Protein AF-A0A7V2S2U8-F1 (afdb_monomer_lite)

Secondary structure (DSSP, 8-state):
----PPP-------------------PPPEEEEEE--S----SS---SHHHHHSPPPPPPEETTT-PBPPGGG-EEEEEEE-SSEEEEEEEEE-SS------STTS-GGGSSEEEEEEESS-SSSSEEEEEEETT--EEEEEESS-GGGT---BTT---TT-EEEEEESS-TT-TTS---EEEEEEEEEGGGGT-PPPPTTEEEEEEEEEEEPPTT--HHHHHHHHHTT---SEEEESS--SSS-S--GGG-EEEEEEEEEPPP-SPPEEEEEE--TT--HHHHHHHHHHHHHTTEEEEEEE--HHHHHHHHHHHHHTTPEEEEEE--SB-TTS-GGGB-B-TTS-BTTTS--SSTT--BB-TTSHHHHHHHHHHHHHHHTSTTEEEEEE-

pLDDT: mean 89.91, std 13.15, range [36.47, 98.81]

Structure (mmCIF, N/CA/C/O backbone):
data_AF-A0A7V2S2U8-F1
#
_entry.id   AF-A0A7V2S2U8-F1
#
loop_
_atom_site.group_PDB
_atom_site.id
_atom_site.type_symbol
_atom_site.label_atom_id
_atom_site.label_alt_id
_atom_site.label_comp_id
_atom_site.label_asym_id
_atom_site.label_entity_id
_atom_site.label_seq_id
_atom_site.pdbx_PDB_ins_code
_atom_site.Cartn_x
_atom_site.Cartn_y
_atom_site.Cartn_z
_atom_site.occupancy
_atom_site.B_iso_or_equiv
_atom_site.auth_seq_id
_atom_site.auth_comp_id
_atom_site.auth_asym_id
_atom_site.auth_atom_id
_atom_site.pdbx_PDB_model_num
ATOM 1 N N . MET A 1 1 ? 9.597 79.427 54.245 1.00 45.41 1 MET A N 1
ATOM 2 C CA . MET A 1 1 ? 8.818 79.448 52.983 1.00 45.41 1 MET A CA 1
ATOM 3 C C . MET A 1 1 ? 9.856 79.368 51.870 1.00 45.41 1 MET A C 1
ATOM 5 O O . MET A 1 1 ? 10.693 80.246 51.844 1.00 45.41 1 MET A O 1
ATOM 9 N N . SER A 1 2 ? 10.031 78.318 51.075 1.00 38.97 2 SER A N 1
ATOM 10 C CA . SER A 1 2 ? 9.103 77.415 50.393 1.00 38.97 2 SER A CA 1
ATOM 11 C C . SER A 1 2 ? 9.630 75.966 50.407 1.00 38.97 2 SER A C 1
ATOM 13 O O . SER A 1 2 ? 10.831 75.717 50.464 1.00 38.97 2 SER A O 1
ATOM 15 N N . ARG A 1 3 ? 8.705 74.998 50.406 1.00 40.31 3 ARG A N 1
ATOM 16 C CA . ARG A 1 3 ? 8.974 73.555 50.309 1.00 40.31 3 ARG A CA 1
ATOM 17 C C . ARG A 1 3 ? 9.103 73.169 48.832 1.00 40.31 3 ARG A C 1
ATOM 19 O O . ARG A 1 3 ? 8.225 73.523 48.054 1.00 40.31 3 ARG A O 1
ATOM 26 N N . CYS A 1 4 ? 10.122 72.392 48.473 1.00 38.66 4 CYS A N 1
ATOM 27 C CA . CYS A 1 4 ? 10.200 71.703 47.183 1.00 38.66 4 CYS A CA 1
ATOM 28 C C . CYS A 1 4 ? 10.267 70.193 47.459 1.00 38.66 4 CYS A C 1
ATOM 30 O O . CYS A 1 4 ? 11.303 69.672 47.868 1.00 38.66 4 CYS A O 1
ATOM 32 N N . GLY A 1 5 ? 9.122 69.515 47.350 1.00 39.06 5 GLY A N 1
ATOM 33 C CA . GLY A 1 5 ? 9.011 68.066 47.507 1.00 39.06 5 GLY A CA 1
ATOM 34 C C . GLY A 1 5 ? 9.352 67.368 46.194 1.00 39.06 5 GLY A C 1
ATOM 35 O O . GLY A 1 5 ? 8.738 67.654 45.170 1.00 39.06 5 GLY A O 1
ATOM 36 N N . LYS A 1 6 ? 10.330 66.459 46.214 1.00 41.62 6 LYS A N 1
ATOM 37 C CA . LYS A 1 6 ? 10.629 65.578 45.078 1.00 41.62 6 LYS A CA 1
ATOM 38 C C . LYS A 1 6 ? 9.620 64.428 45.057 1.00 41.62 6 LYS A C 1
ATOM 40 O O . LYS A 1 6 ? 9.554 63.641 45.996 1.00 41.62 6 LYS A O 1
ATOM 45 N N . LEU A 1 7 ? 8.841 64.363 43.982 1.00 38.31 7 LEU A N 1
ATOM 46 C CA . LEU A 1 7 ? 7.913 63.284 43.655 1.00 38.31 7 LEU A CA 1
ATOM 47 C C . LEU A 1 7 ? 8.727 62.059 43.192 1.00 38.31 7 LEU A C 1
ATOM 49 O O . LEU A 1 7 ? 9.451 62.146 42.202 1.00 38.31 7 LEU A O 1
ATOM 53 N N . ILE A 1 8 ? 8.634 60.932 43.900 1.00 42.00 8 ILE A N 1
ATOM 54 C CA . ILE A 1 8 ? 9.193 59.647 43.454 1.00 42.00 8 ILE A CA 1
ATOM 55 C C . ILE A 1 8 ? 8.102 58.936 42.648 1.00 42.00 8 ILE A C 1
ATOM 57 O O . ILE A 1 8 ? 7.079 58.535 43.198 1.00 42.00 8 ILE A O 1
ATOM 61 N N . PHE A 1 9 ? 8.306 58.809 41.337 1.00 36.50 9 PHE A N 1
ATOM 62 C CA . PHE A 1 9 ? 7.446 58.030 40.445 1.00 36.50 9 PHE A CA 1
ATOM 63 C C . PHE A 1 9 ? 7.811 56.545 40.590 1.00 36.50 9 PHE A C 1
ATOM 65 O O . PHE A 1 9 ? 8.847 56.101 40.098 1.00 36.50 9 PHE A O 1
ATOM 72 N N . MET A 1 10 ? 6.986 55.779 41.303 1.00 36.47 10 MET A N 1
ATOM 73 C CA . MET A 1 10 ? 7.145 54.329 41.434 1.00 36.47 10 MET A CA 1
ATOM 74 C C . MET A 1 10 ? 6.406 53.652 40.273 1.00 36.47 10 MET A C 1
ATOM 76 O O . MET A 1 10 ? 5.182 53.529 40.288 1.00 36.47 10 MET A O 1
ATOM 80 N N . VAL A 1 11 ? 7.145 53.269 39.229 1.00 38.44 11 VAL A N 1
ATOM 81 C CA . VAL A 1 11 ? 6.613 52.502 38.093 1.00 38.44 11 VAL A CA 1
ATOM 82 C C . VAL A 1 11 ? 6.391 51.061 38.550 1.00 38.44 11 VAL A C 1
ATOM 84 O O . VAL A 1 11 ? 7.341 50.309 38.754 1.00 38.44 11 VAL A O 1
ATOM 87 N N . TRP A 1 12 ? 5.128 50.671 38.711 1.00 37.38 12 TRP A N 1
ATOM 88 C CA . TRP A 1 12 ? 4.744 49.271 38.853 1.00 37.38 12 TRP A CA 1
ATOM 89 C C . TRP A 1 12 ? 4.855 48.589 37.488 1.00 37.38 12 TRP A C 1
ATOM 91 O O . TRP A 1 12 ? 3.971 48.716 36.642 1.00 37.38 12 TRP A O 1
ATOM 101 N N . VAL A 1 13 ? 5.951 47.868 37.259 1.00 42.53 13 VAL A N 1
ATOM 102 C CA . VAL A 1 13 ? 6.036 46.908 36.155 1.00 42.53 13 VAL A CA 1
ATOM 103 C C . VAL A 1 13 ? 5.188 45.700 36.547 1.00 42.53 13 VAL A C 1
ATOM 105 O O . VAL A 1 13 ? 5.597 44.873 37.359 1.00 42.53 13 VAL A O 1
ATOM 108 N N . LEU A 1 14 ? 3.978 45.620 35.993 1.00 41.91 14 LEU A N 1
ATOM 109 C CA . LEU A 1 14 ? 3.172 44.401 35.984 1.00 41.91 14 LEU A CA 1
ATOM 110 C C . LEU A 1 14 ? 3.931 43.338 35.176 1.00 41.91 14 LEU A C 1
ATOM 112 O O . LEU A 1 14 ? 3.867 43.303 33.949 1.00 41.91 14 LEU A O 1
ATOM 116 N N . LEU A 1 15 ? 4.679 42.485 35.875 1.00 43.00 15 LEU A N 1
ATOM 117 C CA . LEU A 1 15 ? 5.202 41.234 35.336 1.00 43.00 15 LEU A CA 1
ATOM 118 C C . LEU A 1 15 ? 4.011 40.315 35.042 1.00 43.00 15 LEU A C 1
ATOM 120 O O . LEU A 1 15 ? 3.537 39.592 35.914 1.00 43.00 15 LEU A O 1
ATOM 124 N N . ILE A 1 16 ? 3.507 40.365 33.809 1.00 45.91 16 ILE A N 1
ATOM 125 C CA . ILE A 1 16 ? 2.630 39.320 33.281 1.00 45.91 16 ILE A CA 1
ATOM 126 C C . ILE A 1 16 ? 3.494 38.055 33.183 1.00 45.91 16 ILE A C 1
ATOM 128 O O . ILE A 1 16 ? 4.516 38.091 32.491 1.00 45.91 16 ILE A O 1
ATOM 132 N N . PRO A 1 17 ? 3.138 36.937 33.838 1.00 47.94 17 PRO A N 1
ATOM 133 C CA . PRO A 1 17 ? 3.846 35.687 33.631 1.00 47.94 17 PRO A CA 1
ATOM 134 C C . PRO A 1 17 ? 3.609 35.249 32.182 1.00 47.94 17 PRO A C 1
ATOM 136 O O . PRO A 1 17 ? 2.544 34.742 31.833 1.00 47.94 17 PRO A O 1
ATOM 139 N N . ALA A 1 18 ? 4.604 35.454 31.319 1.00 52.56 18 ALA A N 1
ATOM 140 C CA . ALA A 1 18 ? 4.684 34.824 30.008 1.00 52.56 18 ALA A CA 1
ATOM 141 C C . ALA A 1 18 ? 5.013 33.337 30.220 1.00 52.56 18 ALA A C 1
ATOM 143 O O . ALA A 1 18 ? 6.150 32.897 30.088 1.00 52.56 18 ALA A O 1
ATOM 144 N N . GLY A 1 19 ? 4.011 32.583 30.664 1.00 50.56 19 GLY A N 1
ATOM 145 C CA . GLY A 1 19 ? 4.155 31.201 31.109 1.00 50.56 19 GLY A CA 1
ATOM 146 C C . GLY A 1 19 ? 2.904 30.375 30.850 1.00 50.56 19 GLY A C 1
ATOM 147 O O . GLY A 1 19 ? 2.563 29.517 31.649 1.00 50.56 19 GLY A O 1
ATOM 148 N N . LEU A 1 20 ? 2.208 30.631 29.744 1.00 43.59 20 LEU A N 1
ATOM 149 C CA . LEU A 1 20 ? 1.299 29.656 29.155 1.00 43.59 20 LEU A CA 1
ATOM 150 C C . LEU A 1 20 ? 1.989 29.119 27.907 1.00 43.59 20 LEU A C 1
ATOM 152 O O . LEU A 1 20 ? 1.776 29.603 26.798 1.00 43.59 20 LEU A O 1
ATOM 156 N N . TRP A 1 21 ? 2.853 28.121 28.099 1.00 49.47 21 TRP A N 1
ATOM 157 C CA . TRP A 1 21 ? 3.149 27.176 27.028 1.00 49.47 21 TRP A CA 1
ATOM 158 C C . TRP A 1 21 ? 1.826 26.478 26.725 1.00 49.47 21 TRP A C 1
ATOM 160 O O . TRP A 1 21 ? 1.446 25.523 27.401 1.00 49.47 21 TRP A O 1
ATOM 170 N N . GLY A 1 22 ? 1.062 27.029 25.783 1.00 43.50 22 GLY A N 1
ATOM 171 C CA . GLY A 1 22 ? -0.135 26.376 25.289 1.00 43.50 22 GLY A CA 1
ATOM 172 C C . GLY A 1 22 ? 0.277 24.998 24.798 1.00 43.50 22 GLY A C 1
ATOM 173 O O . GLY A 1 22 ? 1.082 24.895 23.872 1.00 43.50 22 GLY A O 1
ATOM 174 N N . GLN A 1 23 ? -0.239 23.941 25.431 1.00 51.25 23 GLN A N 1
ATOM 175 C CA . GLN A 1 23 ? -0.201 22.621 24.818 1.00 51.25 23 GLN A CA 1
ATOM 176 C C . GLN A 1 23 ? -0.778 22.795 23.419 1.00 51.25 23 GLN A C 1
ATOM 178 O O . GLN A 1 23 ? -1.894 23.296 23.265 1.00 51.25 23 GLN A O 1
ATOM 183 N N . ARG A 1 24 ? 0.017 22.470 22.400 1.00 55.81 24 ARG A N 1
ATOM 184 C CA . ARG A 1 24 ? -0.418 22.539 21.011 1.00 55.81 24 ARG A CA 1
ATOM 185 C C . ARG A 1 24 ? -1.639 21.629 20.904 1.00 55.81 24 ARG A C 1
ATOM 187 O O . ARG A 1 24 ? -1.497 20.413 20.972 1.00 55.81 24 ARG A O 1
ATOM 194 N N . VAL A 1 25 ? -2.839 22.208 20.832 1.00 57.53 25 VAL A N 1
ATOM 195 C CA . VAL A 1 25 ? -4.073 21.434 20.679 1.00 57.53 25 VAL A CA 1
ATOM 196 C C . VAL A 1 25 ? -3.987 20.784 19.311 1.00 57.53 25 VAL A C 1
ATOM 198 O O . VAL A 1 25 ? -4.165 21.443 18.286 1.00 57.53 25 VAL A O 1
ATOM 201 N N . GLN A 1 26 ? -3.621 19.507 19.287 1.00 69.81 26 GLN A N 1
ATOM 202 C CA . GLN A 1 26 ? -3.529 18.781 18.041 1.00 69.81 26 GLN A CA 1
ATOM 203 C C . GLN A 1 26 ? -4.933 18.353 17.641 1.00 69.81 26 GLN A C 1
ATOM 205 O O . GLN A 1 26 ? -5.587 17.567 18.326 1.00 69.81 26 GLN A O 1
ATOM 210 N N . MET A 1 27 ? -5.421 18.961 16.565 1.00 80.94 27 MET A N 1
ATOM 211 C CA . MET A 1 27 ? -6.741 18.673 16.025 1.00 80.94 27 MET A CA 1
ATOM 212 C C . MET A 1 27 ? -6.773 17.253 15.463 1.00 80.94 27 MET A C 1
ATOM 214 O O . MET A 1 27 ? -5.818 16.809 14.820 1.00 80.94 27 MET A O 1
ATOM 218 N N . ALA A 1 28 ? -7.892 16.567 15.689 1.00 93.19 28 ALA A N 1
ATOM 219 C CA . ALA A 1 28 ? -8.167 15.274 15.083 1.00 93.19 28 ALA A CA 1
ATOM 220 C C . ALA A 1 28 ? -8.070 15.382 13.554 1.00 93.19 28 ALA A C 1
ATOM 222 O O . ALA A 1 28 ? -8.595 16.326 12.953 1.00 93.19 28 ALA A O 1
ATOM 223 N N . LYS A 1 29 ? -7.371 14.433 12.924 1.00 97.00 29 LYS A N 1
ATOM 224 C CA . LYS A 1 29 ? -7.180 14.448 11.469 1.00 97.00 29 LYS A CA 1
ATOM 225 C C . LYS A 1 29 ? -8.481 14.105 10.736 1.00 97.00 29 LYS A C 1
ATOM 227 O O . LYS A 1 29 ? -9.367 13.467 11.295 1.00 97.00 29 LYS A O 1
ATOM 232 N N . GLN A 1 30 ? -8.574 14.523 9.476 1.00 97.94 30 GLN A N 1
ATOM 233 C CA . GLN A 1 30 ? -9.705 14.247 8.588 1.00 97.94 30 GLN A CA 1
ATOM 234 C C . GLN A 1 30 ? -9.232 13.518 7.328 1.00 97.94 30 GLN A C 1
ATOM 236 O O . GLN A 1 30 ? -8.132 13.785 6.831 1.00 97.94 30 GLN A O 1
ATOM 241 N N . TYR A 1 31 ? -10.040 12.587 6.829 1.00 98.06 31 TYR A N 1
ATOM 242 C CA . TYR A 1 31 ? -9.799 11.854 5.588 1.00 98.06 31 TYR A CA 1
ATOM 243 C C . TYR A 1 31 ? -11.125 11.631 4.851 1.00 98.06 31 TYR A C 1
ATOM 245 O O . TYR A 1 31 ? -12.129 11.305 5.475 1.00 98.06 31 TYR A O 1
ATOM 253 N N . THR A 1 32 ? -11.118 11.753 3.525 1.00 97.94 32 THR A N 1
ATOM 254 C CA . THR A 1 32 ? -12.300 11.516 2.685 1.00 97.94 32 THR A CA 1
ATOM 255 C C . THR A 1 32 ? -12.166 10.181 1.953 1.00 97.94 32 THR A C 1
ATOM 257 O O . THR A 1 32 ? -11.256 9.987 1.144 1.00 97.94 32 THR A O 1
ATOM 260 N N . SER A 1 33 ? -13.079 9.251 2.228 1.00 97.88 33 SER A N 1
ATOM 261 C CA . SER A 1 33 ? -13.209 7.968 1.540 1.00 97.88 33 SER A CA 1
ATOM 262 C C . SER A 1 33 ? -14.226 8.091 0.410 1.00 97.88 33 SER A C 1
ATOM 264 O O . SER A 1 33 ? -15.413 8.315 0.638 1.00 97.88 33 SER A O 1
ATOM 266 N N . CYS A 1 34 ? -13.766 7.938 -0.827 1.00 97.62 34 CYS A N 1
ATOM 267 C CA . CYS A 1 34 ? -14.616 8.067 -2.005 1.00 97.62 34 CYS A CA 1
ATOM 268 C C . CYS A 1 34 ? -15.257 6.738 -2.409 1.00 97.62 34 CYS A C 1
ATOM 270 O O . CYS A 1 34 ? -14.659 5.662 -2.264 1.00 97.62 34 CYS A O 1
ATOM 272 N N . PHE A 1 35 ? -16.434 6.827 -3.022 1.00 97.75 35 PHE A N 1
ATOM 273 C CA . PHE A 1 35 ? -17.075 5.688 -3.658 1.00 97.75 35 PHE A CA 1
ATOM 274 C C . PHE A 1 35 ? -16.232 5.158 -4.831 1.00 97.75 35 PHE A C 1
ATOM 276 O O . PHE A 1 35 ? -15.601 5.915 -5.575 1.00 97.75 35 PHE A O 1
ATOM 283 N N . THR A 1 36 ? -16.244 3.844 -5.049 1.00 96.69 36 THR A N 1
ATOM 284 C CA . THR A 1 36 ? -15.633 3.212 -6.222 1.00 96.69 36 THR A CA 1
ATOM 285 C C . THR A 1 36 ? -16.566 2.200 -6.877 1.00 96.69 36 THR A C 1
ATOM 287 O O . THR A 1 36 ? -17.100 1.295 -6.236 1.00 96.69 36 THR A O 1
ATOM 290 N N . SER A 1 37 ? -16.718 2.319 -8.195 1.00 95.50 37 SER A N 1
ATOM 291 C CA . SER A 1 37 ? -17.296 1.280 -9.054 1.00 95.50 37 SER A CA 1
ATOM 292 C C . SER A 1 37 ? -16.231 0.397 -9.714 1.00 95.50 37 SER A C 1
ATOM 294 O O . SER A 1 37 ? -16.571 -0.638 -10.286 1.00 95.50 37 SER A O 1
ATOM 296 N N . ASP A 1 38 ? -14.952 0.782 -9.632 1.00 94.81 38 ASP A N 1
ATOM 297 C CA . ASP A 1 38 ? -13.843 -0.031 -10.128 1.00 94.81 38 ASP A CA 1
ATOM 298 C C . ASP A 1 38 ? -13.693 -1.291 -9.257 1.00 94.81 38 ASP A C 1
ATOM 300 O O . ASP A 1 38 ? -13.877 -1.255 -8.036 1.00 94.81 38 ASP A O 1
ATOM 304 N N . SER A 1 39 ? -13.323 -2.411 -9.880 1.00 93.69 39 SER A N 1
ATOM 305 C CA . SER A 1 39 ? -13.046 -3.658 -9.168 1.00 93.69 39 SER A CA 1
ATOM 306 C C . SER A 1 39 ? -11.783 -3.548 -8.313 1.00 93.69 39 SER A C 1
ATOM 308 O O . SER A 1 39 ? -10.760 -3.053 -8.788 1.00 93.69 39 SER A O 1
ATOM 310 N N . VAL A 1 40 ? -11.841 -4.102 -7.102 1.00 96.38 40 VAL A N 1
ATOM 311 C CA . VAL A 1 40 ? -10.694 -4.271 -6.200 1.00 96.38 40 VAL A CA 1
ATOM 312 C C . VAL A 1 40 ? -10.462 -5.767 -5.991 1.00 96.38 40 VAL A C 1
ATOM 314 O O . VAL A 1 40 ? -11.360 -6.478 -5.516 1.00 96.38 40 VAL A O 1
ATOM 317 N N . VAL A 1 41 ? -9.286 -6.258 -6.385 1.00 96.81 41 VAL A N 1
ATOM 318 C CA . VAL A 1 41 ? -8.868 -7.645 -6.172 1.00 96.81 41 VAL A CA 1
ATOM 319 C C . VAL A 1 41 ? -7.953 -7.656 -4.962 1.00 96.81 41 VAL A C 1
ATOM 321 O O . VAL A 1 41 ? -6.832 -7.204 -5.046 1.00 96.81 41 VAL A O 1
ATOM 324 N N . VAL A 1 42 ? -8.436 -8.192 -3.840 1.00 98.12 42 VAL A N 1
ATOM 325 C CA . VAL A 1 42 ? -7.654 -8.213 -2.597 1.00 98.12 42 VAL A CA 1
ATOM 326 C C . VAL A 1 42 ? -6.498 -9.214 -2.714 1.00 98.12 42 VAL A C 1
ATOM 328 O O . VAL A 1 42 ? -6.682 -10.395 -2.411 1.00 98.12 42 VAL A O 1
ATOM 331 N N . ASP A 1 43 ? -5.342 -8.756 -3.192 1.00 96.56 43 ASP A N 1
ATOM 332 C CA . ASP A 1 43 ? -4.107 -9.534 -3.371 1.00 96.56 43 ASP A CA 1
ATOM 333 C C . ASP A 1 43 ? -2.880 -8.891 -2.687 1.00 96.56 43 ASP A C 1
ATOM 335 O O . ASP A 1 43 ? -1.788 -9.471 -2.660 1.00 96.56 43 ASP A O 1
ATOM 339 N N . GLY A 1 44 ? -3.084 -7.730 -2.056 1.00 94.88 44 GLY A N 1
ATOM 340 C CA . GLY A 1 44 ? -2.084 -7.000 -1.291 1.00 94.88 44 GLY A CA 1
ATOM 341 C C . GLY A 1 44 ? -1.269 -6.046 -2.156 1.00 94.88 44 GLY A C 1
ATOM 342 O O . GLY A 1 44 ? -0.450 -5.300 -1.619 1.00 94.88 44 GLY A O 1
ATOM 343 N N . ARG A 1 45 ? -1.454 -6.046 -3.477 1.00 90.31 45 ARG A N 1
ATOM 344 C CA . ARG A 1 45 ? -0.812 -5.126 -4.417 1.00 90.31 45 ARG A CA 1
ATOM 345 C C . ARG A 1 45 ? -1.774 -3.971 -4.655 1.00 90.31 45 ARG A C 1
ATOM 347 O O . ARG A 1 45 ? -2.959 -4.158 -4.815 1.00 90.31 45 ARG A O 1
ATOM 354 N N . LEU A 1 46 ? -1.258 -2.745 -4.655 1.00 91.62 46 LEU A N 1
ATOM 355 C CA . LEU A 1 46 ? -2.093 -1.537 -4.734 1.00 91.62 46 LEU A CA 1
ATOM 356 C C . LEU A 1 46 ? -2.073 -0.929 -6.144 1.00 91.62 46 LEU A C 1
ATOM 358 O O . LEU A 1 46 ? -1.912 0.284 -6.311 1.00 91.62 46 LEU A O 1
ATOM 362 N N . ASN A 1 47 ? -2.116 -1.773 -7.176 1.00 85.69 47 ASN A N 1
ATOM 363 C CA . ASN A 1 47 ? -1.916 -1.377 -8.575 1.00 85.69 47 ASN A CA 1
ATOM 364 C C . ASN A 1 47 ? -3.229 -1.202 -9.360 1.00 85.69 47 ASN A C 1
ATOM 366 O O . ASN A 1 47 ? -3.198 -0.705 -10.488 1.00 85.69 47 ASN A O 1
ATOM 370 N N . GLU A 1 48 ? -4.373 -1.538 -8.769 1.00 89.12 48 GLU A N 1
ATOM 371 C CA . GLU A 1 48 ? -5.705 -1.355 -9.334 1.00 89.12 48 GLU A CA 1
ATOM 372 C C . GLU A 1 48 ? -6.002 0.114 -9.608 1.00 89.12 48 GLU A C 1
ATOM 374 O O . GLU A 1 48 ? -5.659 1.012 -8.834 1.00 89.12 48 GLU A O 1
ATOM 379 N N . ARG A 1 49 ? -6.775 0.357 -10.672 1.00 88.00 49 ARG A N 1
ATOM 380 C CA . ARG A 1 49 ? -7.270 1.695 -11.023 1.00 88.00 49 ARG A CA 1
ATOM 381 C C . ARG A 1 49 ? -7.952 2.397 -9.842 1.00 88.00 49 ARG A C 1
ATOM 383 O O . ARG A 1 49 ? -7.770 3.603 -9.689 1.00 88.00 49 ARG A O 1
ATOM 390 N N . ALA A 1 50 ? -8.678 1.643 -9.016 1.00 92.94 50 ALA A N 1
ATOM 391 C CA . ALA A 1 50 ? -9.318 2.132 -7.802 1.00 92.94 50 ALA A CA 1
ATOM 392 C C . ALA A 1 50 ? -8.292 2.806 -6.863 1.00 92.94 50 ALA A C 1
ATOM 394 O O . ALA A 1 50 ? -8.401 3.998 -6.565 1.00 92.94 50 ALA A O 1
ATOM 395 N N . TRP A 1 51 ? -7.225 2.094 -6.484 1.00 92.69 51 TRP A N 1
ATOM 396 C CA . TRP A 1 51 ? -6.185 2.598 -5.577 1.00 92.69 51 TRP A CA 1
ATOM 397 C C . TRP A 1 51 ? -5.334 3.730 -6.151 1.00 92.69 51 TRP A C 1
ATOM 399 O O . TRP A 1 51 ? -4.824 4.571 -5.402 1.00 92.69 51 TRP A O 1
ATOM 409 N N . GLN A 1 52 ? -5.198 3.777 -7.478 1.00 87.00 52 GLN A N 1
ATOM 410 C CA . GLN A 1 52 ? -4.518 4.872 -8.173 1.00 87.00 52 GLN A CA 1
ATOM 411 C C . GLN A 1 52 ? -5.316 6.187 -8.139 1.00 87.00 52 GLN A C 1
ATOM 413 O O . GLN A 1 52 ? -4.731 7.254 -8.311 1.00 87.00 52 GLN A O 1
ATOM 418 N N . LYS A 1 53 ? -6.636 6.128 -7.918 1.00 88.38 53 LYS A N 1
ATOM 419 C CA . LYS A 1 53 ? -7.495 7.310 -7.750 1.00 88.38 53 LYS A CA 1
ATOM 420 C C . LYS A 1 53 ? -7.588 7.767 -6.295 1.00 88.38 53 LYS A C 1
ATOM 422 O O . LYS A 1 53 ? -7.681 8.961 -6.045 1.00 88.38 53 LYS A O 1
ATOM 427 N N . ALA A 1 54 ? -7.566 6.837 -5.342 1.00 92.12 54 ALA A N 1
ATOM 428 C CA . ALA A 1 54 ? -7.621 7.176 -3.923 1.00 92.12 54 ALA A CA 1
ATOM 429 C C . ALA A 1 54 ? -6.413 8.035 -3.502 1.00 92.12 54 ALA A C 1
ATOM 431 O O . ALA A 1 54 ? -5.295 7.837 -3.990 1.00 92.12 54 ALA A O 1
ATOM 432 N N . VAL A 1 55 ? -6.604 8.952 -2.556 1.00 90.88 55 VAL A N 1
ATOM 433 C CA . VAL A 1 55 ? -5.535 9.813 -2.022 1.00 90.88 55 VAL A CA 1
ATOM 434 C C . VAL A 1 55 ? -4.874 9.135 -0.819 1.00 90.88 55 VAL A C 1
ATOM 436 O O . VAL A 1 55 ? -5.541 8.465 -0.042 1.00 90.88 55 VAL A O 1
ATOM 439 N N . TRP A 1 56 ? -3.550 9.259 -0.676 1.00 94.00 56 TRP A N 1
ATOM 440 C CA . TRP A 1 56 ? -2.856 8.807 0.539 1.00 94.00 56 TRP A CA 1
ATOM 441 C C . TRP A 1 56 ? -3.214 9.699 1.726 1.00 94.00 56 TRP A C 1
ATOM 443 O O . TRP A 1 56 ? -3.222 10.922 1.603 1.00 94.00 56 TRP A O 1
ATOM 453 N N . SER A 1 57 ? -3.441 9.093 2.891 1.00 97.12 57 SER A N 1
ATOM 454 C CA . SER A 1 57 ? -3.481 9.803 4.164 1.00 97.12 57 SER A CA 1
ATOM 455 C C . SER A 1 57 ? -2.186 10.590 4.374 1.00 97.12 57 SER A C 1
ATOM 457 O O . SER A 1 57 ? -1.139 10.284 3.792 1.00 97.12 57 SER A O 1
ATOM 459 N N . THR A 1 58 ? -2.206 11.563 5.283 1.00 95.69 58 THR A N 1
ATOM 460 C CA . THR A 1 58 ? -0.939 12.075 5.819 1.00 95.69 58 THR A CA 1
ATOM 461 C C . THR A 1 58 ? -0.162 10.939 6.503 1.00 95.69 58 THR A C 1
ATOM 463 O O . THR A 1 58 ? -0.792 9.996 7.004 1.00 95.69 58 THR A O 1
ATOM 466 N N . PRO A 1 59 ? 1.183 10.999 6.515 1.00 96.81 59 PRO A N 1
ATOM 467 C CA . PRO A 1 59 ? 2.002 10.051 7.258 1.00 96.81 59 PRO A CA 1
ATOM 468 C C . PRO A 1 59 ? 1.611 9.944 8.729 1.00 96.81 59 PRO A C 1
ATOM 470 O O . PRO A 1 59 ? 1.098 10.900 9.328 1.00 96.81 59 PRO A O 1
ATOM 473 N N . PHE A 1 60 ? 1.865 8.766 9.291 1.00 98.25 60 PHE A N 1
ATOM 474 C CA . PHE A 1 60 ? 1.688 8.518 10.714 1.00 98.25 60 PHE A CA 1
ATOM 475 C C . PHE A 1 60 ? 2.700 9.333 11.513 1.00 98.25 60 PHE A C 1
ATOM 477 O O . PHE A 1 60 ? 3.791 9.656 11.037 1.00 98.25 60 PHE A O 1
ATOM 484 N N . VAL A 1 61 ? 2.282 9.698 12.713 1.00 98.00 61 VAL A N 1
ATOM 485 C CA . VAL A 1 61 ? 3.009 10.546 13.650 1.00 98.00 61 VAL A CA 1
ATOM 486 C C . VAL A 1 61 ? 3.036 9.875 15.015 1.00 98.00 61 VAL A C 1
ATOM 488 O O . VAL A 1 61 ? 2.238 8.973 15.271 1.00 98.00 61 VAL A O 1
ATOM 491 N N . ASP A 1 62 ? 3.946 10.304 15.880 1.00 97.38 62 ASP A N 1
ATOM 492 C CA . ASP A 1 62 ? 4.012 9.809 17.251 1.00 97.38 62 ASP A CA 1
ATOM 493 C C . ASP A 1 62 ? 2.665 10.036 17.956 1.00 97.38 62 ASP A C 1
ATOM 495 O O . ASP A 1 62 ? 2.064 11.113 17.861 1.00 97.38 62 ASP A O 1
ATOM 499 N N . ILE A 1 63 ? 2.168 9.015 18.657 1.00 96.75 63 ILE A N 1
ATOM 500 C CA . ILE A 1 63 ? 0.852 9.054 19.303 1.00 96.75 63 ILE A CA 1
ATOM 501 C C . ILE A 1 63 ? 0.730 10.147 20.375 1.00 96.75 63 ILE A C 1
ATOM 503 O O . ILE A 1 63 ? -0.380 10.635 20.619 1.00 96.75 63 ILE A O 1
ATOM 507 N N . VAL A 1 64 ? 1.834 10.536 21.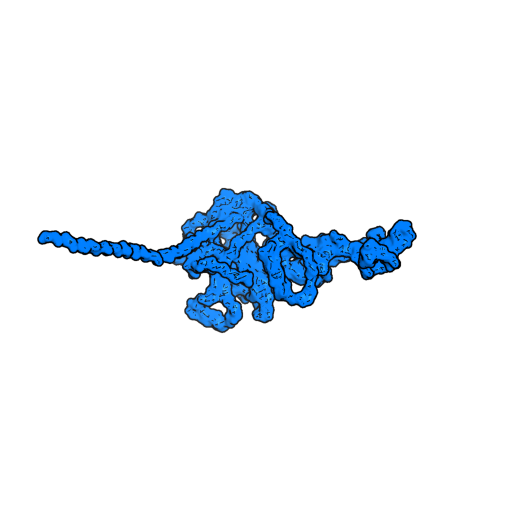021 1.00 95.56 64 VAL A N 1
ATOM 508 C CA . VAL A 1 64 ? 1.866 11.520 22.108 1.00 95.56 64 VAL A CA 1
ATOM 509 C C . VAL A 1 64 ? 2.211 12.908 21.585 1.00 95.56 64 VAL A C 1
ATOM 511 O O . VAL A 1 64 ? 1.456 13.849 21.824 1.00 95.56 64 VAL A O 1
ATOM 514 N N . THR A 1 65 ? 3.351 13.049 20.913 1.00 95.31 65 THR A N 1
ATOM 515 C CA . THR A 1 65 ? 3.905 14.351 20.521 1.00 95.31 65 THR A CA 1
ATOM 516 C C . THR A 1 65 ? 3.370 14.835 19.180 1.00 95.31 65 THR A C 1
ATOM 518 O O . THR A 1 65 ? 3.373 16.039 18.916 1.00 95.31 65 THR A O 1
ATOM 521 N N . GLY A 1 66 ? 2.898 13.913 18.334 1.00 95.69 66 GLY A N 1
ATOM 522 C CA . GLY A 1 66 ? 2.513 14.209 16.960 1.00 95.69 66 GLY A CA 1
ATOM 523 C C . GLY A 1 66 ? 3.699 14.513 16.045 1.00 95.69 66 GLY A C 1
ATOM 524 O O . GLY A 1 66 ? 3.487 15.085 14.971 1.00 95.69 66 GLY A O 1
ATOM 525 N N . ASP A 1 67 ? 4.917 14.149 16.455 1.00 96.12 67 ASP A N 1
ATOM 526 C CA . ASP A 1 67 ? 6.123 14.288 15.643 1.00 96.12 67 ASP A CA 1
ATOM 527 C C . ASP A 1 67 ? 6.126 13.298 14.475 1.00 96.12 67 ASP A C 1
ATOM 529 O O . ASP A 1 67 ? 5.568 12.203 14.547 1.00 96.12 67 ASP A O 1
ATOM 533 N N . SER A 1 68 ? 6.756 13.687 13.369 1.00 95.81 68 SER A N 1
ATOM 534 C CA . SER A 1 68 ? 6.850 12.841 12.181 1.00 95.81 68 SER A CA 1
ATOM 535 C C . SER A 1 68 ? 7.679 11.587 12.446 1.00 95.81 68 SER A C 1
ATOM 537 O O . SER A 1 68 ? 8.790 11.674 12.970 1.00 95.81 68 SER A O 1
ATOM 539 N N . ALA A 1 69 ? 7.182 10.439 11.984 1.00 93.69 69 ALA A N 1
ATOM 540 C CA . ALA A 1 69 ? 7.971 9.216 11.939 1.00 93.69 69 ALA A CA 1
ATOM 541 C C . ALA A 1 69 ? 9.189 9.371 11.003 1.00 93.69 69 ALA A C 1
ATOM 543 O O . ALA A 1 69 ? 9.091 10.070 9.984 1.00 93.69 69 ALA A O 1
ATOM 544 N N . PRO A 1 70 ? 10.317 8.691 11.281 1.00 91.81 70 PRO A N 1
ATOM 545 C CA . PRO A 1 70 ? 11.403 8.548 10.319 1.00 91.81 70 PRO A CA 1
ATOM 546 C C . PRO A 1 70 ? 10.911 7.992 8.975 1.00 91.81 70 PRO A C 1
ATOM 548 O O . PRO A 1 70 ? 10.059 7.103 8.927 1.00 91.81 70 PRO A O 1
ATOM 551 N N . ASP A 1 71 ? 11.507 8.452 7.870 1.00 86.25 71 ASP A N 1
ATOM 552 C CA . ASP A 1 71 ? 11.142 8.007 6.514 1.00 86.25 71 ASP A CA 1
ATOM 553 C C . ASP A 1 71 ? 11.226 6.479 6.336 1.00 86.25 71 ASP A C 1
ATOM 555 O O . ASP A 1 71 ? 10.442 5.903 5.581 1.00 86.25 71 ASP A O 1
ATOM 559 N N . SER A 1 72 ? 12.148 5.818 7.047 1.00 86.81 72 SER A N 1
ATOM 560 C CA . SER A 1 72 ? 12.350 4.363 7.010 1.00 86.81 72 SER A CA 1
ATOM 561 C C . SER A 1 72 ? 11.168 3.559 7.549 1.00 86.81 72 SER A C 1
ATOM 563 O O . SER A 1 72 ? 11.033 2.399 7.180 1.00 86.81 72 SER A O 1
ATOM 565 N N . ILE A 1 73 ? 10.315 4.164 8.382 1.00 93.12 73 ILE A N 1
ATOM 566 C CA . ILE A 1 73 ? 9.115 3.533 8.956 1.00 93.12 73 ILE A CA 1
ATOM 567 C C . ILE A 1 73 ? 7.828 4.286 8.600 1.00 93.12 73 ILE A C 1
ATOM 569 O O . ILE A 1 73 ? 6.761 4.076 9.188 1.00 93.12 73 ILE A O 1
ATOM 573 N N . ARG A 1 74 ? 7.909 5.181 7.607 1.00 94.19 74 ARG A N 1
ATOM 574 C CA . ARG A 1 74 ? 6.769 5.971 7.148 1.00 94.19 74 ARG A CA 1
ATOM 575 C C . ARG A 1 74 ? 5.589 5.052 6.833 1.00 94.19 74 ARG A C 1
ATOM 577 O O . ARG A 1 74 ? 5.716 4.058 6.119 1.00 94.19 74 ARG A O 1
ATOM 584 N N . THR A 1 75 ? 4.427 5.420 7.354 1.00 97.62 75 THR A N 1
ATOM 585 C CA . THR A 1 75 ? 3.198 4.643 7.202 1.00 97.62 75 THR A CA 1
ATOM 586 C C . THR A 1 75 ? 2.064 5.549 6.752 1.00 97.62 75 THR A C 1
ATOM 588 O O . THR A 1 75 ? 1.906 6.656 7.268 1.00 97.62 75 THR A O 1
ATOM 591 N N . GLN A 1 76 ? 1.314 5.105 5.745 1.00 97.62 76 GLN A N 1
ATOM 592 C CA . GLN A 1 76 ? 0.159 5.808 5.185 1.00 97.62 76 GLN A CA 1
ATOM 593 C C . GLN A 1 76 ? -0.919 4.794 4.798 1.00 97.62 76 GLN A C 1
ATOM 595 O O . GLN A 1 76 ? -0.602 3.660 4.432 1.00 97.62 76 GLN A O 1
ATOM 600 N N . PHE A 1 77 ? -2.181 5.221 4.804 1.00 98.56 77 PHE A N 1
ATOM 601 C CA . PHE A 1 77 ? -3.301 4.423 4.308 1.00 98.56 77 PHE A CA 1
ATOM 602 C C . PHE A 1 77 ? -4.076 5.151 3.208 1.00 98.56 77 PHE A C 1
ATOM 604 O O . PHE A 1 77 ? -3.908 6.349 2.985 1.00 98.56 77 PHE A O 1
ATOM 611 N N . LYS A 1 78 ? -4.933 4.409 2.517 1.00 96.69 78 LYS A N 1
ATOM 612 C CA . LYS A 1 78 ? -6.017 4.917 1.681 1.00 96.69 78 LYS A CA 1
ATOM 613 C C . LYS A 1 78 ? -7.280 4.144 1.986 1.00 96.69 78 LYS A C 1
ATOM 615 O O . LYS A 1 78 ? -7.222 2.965 2.330 1.00 96.69 78 LYS A O 1
ATOM 620 N N . MET A 1 79 ? -8.411 4.791 1.770 1.00 98.44 79 MET A N 1
ATOM 621 C CA . MET A 1 79 ? -9.713 4.147 1.812 1.00 98.44 79 MET A CA 1
ATOM 622 C C . MET A 1 79 ? -10.520 4.448 0.561 1.00 98.44 79 MET A C 1
ATOM 624 O O . MET A 1 79 ? -10.388 5.514 -0.049 1.00 98.44 79 MET A O 1
ATOM 628 N N . LEU A 1 80 ? -11.353 3.475 0.222 1.00 98.19 80 LEU A N 1
ATOM 629 C CA . LEU A 1 80 ? -12.413 3.543 -0.771 1.00 98.19 80 LEU A CA 1
ATOM 630 C C . LEU A 1 80 ? -13.611 2.779 -0.226 1.00 98.19 80 LEU A C 1
ATOM 632 O O . LEU A 1 80 ? -13.481 1.972 0.696 1.00 98.19 80 LEU A O 1
ATOM 636 N N . TRP A 1 81 ? -14.775 2.959 -0.829 1.00 98.31 81 TRP A N 1
ATOM 637 C CA . TRP A 1 81 ? -15.947 2.202 -0.417 1.00 98.31 81 TRP A CA 1
ATOM 638 C C . TRP A 1 81 ? -16.902 1.926 -1.577 1.00 98.31 81 TRP A C 1
ATOM 640 O O . TRP A 1 81 ? -16.870 2.594 -2.607 1.00 98.31 81 TRP A O 1
ATOM 650 N N . ASN A 1 82 ? -17.734 0.897 -1.443 1.00 97.81 82 ASN A N 1
ATOM 651 C CA . ASN A 1 82 ? -18.853 0.656 -2.353 1.00 97.81 82 ASN A CA 1
ATOM 652 C C . ASN A 1 82 ? -20.035 0.031 -1.607 1.00 97.81 82 ASN A C 1
ATOM 654 O O . ASN A 1 82 ? -19.998 -0.147 -0.393 1.00 97.81 82 ASN A O 1
ATOM 658 N N . ASN A 1 83 ? -21.071 -0.386 -2.334 1.00 97.44 83 ASN A N 1
ATOM 659 C CA . ASN A 1 83 ? -22.288 -0.965 -1.751 1.00 97.44 83 ASN A CA 1
ATOM 660 C C . ASN A 1 83 ? -22.072 -2.275 -0.967 1.00 97.44 83 ASN A C 1
ATOM 662 O O . ASN A 1 83 ? -23.008 -2.785 -0.357 1.00 97.44 83 ASN A O 1
ATOM 666 N N . ARG A 1 84 ? -20.876 -2.870 -1.008 1.00 97.69 84 ARG A N 1
ATOM 667 C CA . ARG A 1 84 ? -20.580 -4.167 -0.385 1.00 97.69 84 ARG A CA 1
ATOM 668 C C . ARG A 1 84 ? -19.489 -4.090 0.672 1.00 97.69 84 ARG A C 1
ATOM 670 O O . ARG A 1 84 ? -19.586 -4.815 1.661 1.00 97.69 84 ARG A O 1
ATOM 677 N N . PHE A 1 85 ? -18.469 -3.264 0.454 1.00 98.69 85 PHE A N 1
ATOM 678 C CA . PHE A 1 85 ? -17.278 -3.246 1.291 1.00 98.69 85 PHE A CA 1
ATOM 679 C C . PHE A 1 85 ? -16.810 -1.825 1.611 1.00 98.69 85 PHE A C 1
ATOM 681 O O . PHE A 1 85 ? -16.857 -0.933 0.759 1.00 98.69 85 PHE A O 1
ATOM 688 N N . CYS A 1 86 ? -16.269 -1.675 2.817 1.00 98.50 86 CYS A N 1
ATOM 689 C CA . CYS A 1 86 ? -15.259 -0.675 3.132 1.00 98.50 86 CYS A CA 1
ATOM 690 C C . CYS A 1 86 ? -13.894 -1.246 2.728 1.00 98.50 86 CYS A C 1
ATOM 692 O O . CYS A 1 86 ? -13.516 -2.326 3.193 1.00 98.50 86 CYS A O 1
ATOM 694 N N . TYR A 1 87 ? -13.174 -0.565 1.840 1.00 98.75 87 TYR A N 1
ATOM 695 C CA . TYR A 1 87 ? -11.838 -0.966 1.416 1.00 98.75 87 TYR A CA 1
ATOM 696 C C . TYR A 1 87 ? -10.785 -0.127 2.122 1.00 98.75 87 TYR A C 1
ATOM 698 O O . TYR A 1 87 ? -10.873 1.101 2.150 1.00 98.75 87 TYR A O 1
ATOM 706 N N . ILE A 1 88 ? -9.753 -0.793 2.630 1.00 98.81 88 ILE A N 1
ATOM 707 C CA . ILE A 1 88 ? -8.621 -0.154 3.299 1.00 98.81 88 ILE A CA 1
ATOM 708 C C . ILE A 1 88 ? -7.344 -0.711 2.688 1.00 98.81 88 ILE A C 1
ATOM 710 O O . ILE A 1 88 ? -7.178 -1.923 2.577 1.00 98.81 88 ILE A O 1
ATOM 714 N N . ALA A 1 89 ? -6.440 0.180 2.305 1.00 98.38 89 ALA A N 1
ATOM 715 C CA . ALA A 1 89 ? -5.096 -0.164 1.881 1.00 98.38 89 ALA A CA 1
ATOM 716 C C . ALA A 1 89 ? -4.086 0.592 2.735 1.00 98.38 89 ALA A C 1
ATOM 718 O O . ALA A 1 89 ? -4.286 1.770 3.014 1.00 98.38 89 ALA A O 1
ATOM 719 N N . ALA A 1 90 ? -2.979 -0.042 3.099 1.00 98.38 90 ALA A N 1
ATOM 720 C CA . ALA A 1 90 ? -1.885 0.618 3.798 1.00 98.38 90 ALA A CA 1
ATOM 721 C C . ALA A 1 90 ? -0.543 0.280 3.167 1.00 98.38 90 ALA A C 1
ATOM 723 O O . ALA A 1 90 ? -0.361 -0.786 2.581 1.00 98.38 90 ALA A O 1
ATOM 724 N N . ARG A 1 91 ? 0.402 1.209 3.292 1.00 97.06 91 ARG A N 1
ATOM 725 C CA . ARG A 1 91 ? 1.807 1.018 2.949 1.00 97.06 91 ARG A CA 1
ATOM 726 C C . ARG A 1 91 ? 2.644 1.384 4.160 1.00 97.06 91 ARG A C 1
ATOM 728 O O . ARG A 1 91 ? 2.561 2.513 4.640 1.00 97.06 91 ARG A O 1
ATOM 735 N N . LEU A 1 92 ? 3.463 0.435 4.592 1.00 96.56 92 LEU A N 1
ATOM 736 C CA . LEU A 1 92 ? 4.331 0.550 5.754 1.00 96.56 92 LEU A CA 1
ATOM 737 C C . LEU A 1 92 ? 5.767 0.303 5.300 1.00 96.56 92 LEU A C 1
ATOM 739 O O . LEU A 1 92 ? 6.105 -0.829 4.952 1.00 96.56 92 LEU A O 1
ATOM 743 N N . TYR A 1 93 ? 6.596 1.349 5.252 1.00 93.19 93 TYR A N 1
ATOM 744 C CA . TYR A 1 93 ? 8.037 1.177 5.045 1.00 93.19 93 TYR A CA 1
ATOM 745 C C . TYR A 1 93 ? 8.629 0.426 6.232 1.00 93.19 93 TYR A C 1
ATOM 747 O O . TYR A 1 93 ? 8.242 0.675 7.369 1.00 93.19 93 TYR A O 1
ATOM 755 N N . GLU A 1 94 ? 9.489 -0.548 5.968 1.00 93.06 94 GLU A N 1
ATOM 756 C CA . GLU A 1 94 ? 10.009 -1.430 7.007 1.00 93.06 94 GLU A CA 1
ATOM 757 C C . GLU A 1 94 ? 11.352 -1.999 6.547 1.00 93.06 94 GLU A C 1
ATOM 759 O O . GLU A 1 94 ? 11.354 -2.785 5.595 1.00 93.06 94 GLU A O 1
ATOM 764 N N . PRO A 1 95 ? 12.481 -1.598 7.161 1.00 88.94 95 PRO A N 1
ATOM 765 C CA . PRO A 1 95 ? 13.790 -2.160 6.853 1.00 88.94 95 PRO A CA 1
ATOM 766 C C . PRO A 1 95 ? 14.021 -3.560 7.440 1.00 88.94 95 PRO A C 1
ATOM 768 O O . PRO A 1 95 ? 14.952 -4.219 6.987 1.00 88.94 95 PRO A O 1
ATOM 771 N N . GLY A 1 96 ? 13.229 -4.027 8.409 1.00 90.25 96 GLY A N 1
ATOM 772 C CA . GLY A 1 96 ? 13.372 -5.353 9.013 1.00 90.25 96 GLY A CA 1
ATOM 773 C C . GLY A 1 96 ? 12.033 -6.052 9.223 1.00 90.25 96 GLY A C 1
ATOM 774 O O . GLY A 1 96 ? 11.544 -6.129 10.350 1.00 90.25 96 GLY A O 1
ATOM 775 N N . LEU A 1 97 ? 11.463 -6.622 8.153 1.00 92.00 97 LEU A N 1
ATOM 776 C CA . LEU A 1 97 ? 10.158 -7.278 8.193 1.00 92.00 97 LEU A CA 1
ATOM 777 C C . LEU A 1 97 ? 10.179 -8.459 9.160 1.00 92.00 97 LEU A C 1
ATOM 779 O O . LEU A 1 97 ? 10.844 -9.479 8.954 1.00 92.00 97 LEU A O 1
ATOM 783 N N . ARG A 1 98 ? 9.334 -8.377 10.177 1.00 92.06 98 ARG A N 1
ATOM 784 C CA . ARG A 1 98 ? 9.159 -9.377 11.215 1.00 92.06 98 ARG A CA 1
ATOM 785 C C . ARG A 1 98 ? 7.686 -9.732 11.355 1.00 92.06 98 ARG A C 1
ATOM 787 O O . ARG A 1 98 ? 6.866 -8.905 11.725 1.00 92.06 98 ARG A O 1
ATOM 794 N N . ALA A 1 99 ? 7.369 -11.001 11.111 1.00 94.06 99 ALA A N 1
ATOM 795 C CA . ALA A 1 99 ? 6.090 -11.596 11.480 1.00 94.06 99 ALA A CA 1
ATOM 796 C C . ALA A 1 99 ? 6.265 -13.079 11.840 1.00 94.06 99 ALA A C 1
ATOM 798 O O . ALA A 1 99 ? 6.324 -13.966 10.970 1.00 94.06 99 ALA A O 1
ATOM 799 N N . ILE A 1 100 ? 6.412 -13.352 13.134 1.00 92.50 100 ILE A N 1
ATOM 800 C CA . ILE A 1 100 ? 6.610 -14.685 13.713 1.00 92.50 100 ILE A CA 1
ATOM 801 C C . ILE A 1 100 ? 5.270 -15.326 14.084 1.00 92.50 100 ILE A C 1
ATOM 803 O O . ILE A 1 100 ? 5.125 -16.543 13.983 1.00 92.50 100 ILE A O 1
ATOM 807 N N . LEU A 1 101 ? 4.287 -14.526 14.489 1.00 92.69 101 LEU A N 1
ATOM 808 C CA . LEU A 1 101 ? 2.984 -14.983 14.945 1.00 92.69 101 LEU A CA 1
ATOM 809 C C . LEU A 1 101 ? 2.118 -15.399 13.752 1.00 92.69 101 LEU A C 1
ATOM 811 O O . LEU A 1 101 ? 1.916 -14.651 12.793 1.00 92.69 101 LEU A O 1
ATOM 815 N N . THR A 1 102 ? 1.614 -16.630 13.808 1.00 94.69 102 THR A N 1
ATOM 816 C CA . THR A 1 102 ? 0.844 -17.271 12.726 1.00 94.69 102 THR A CA 1
ATOM 817 C C . THR A 1 102 ? -0.583 -17.625 13.124 1.00 94.69 102 THR A C 1
ATOM 819 O O . THR A 1 102 ? -1.422 -17.866 12.260 1.00 94.69 102 THR A O 1
ATOM 822 N N . ARG A 1 103 ? -0.863 -17.704 14.429 1.00 94.81 103 ARG A N 1
ATOM 823 C CA . ARG A 1 103 ? -2.178 -18.082 14.940 1.00 94.81 103 ARG A CA 1
ATOM 824 C C . ARG A 1 103 ? -3.093 -16.863 14.911 1.00 94.81 103 ARG A C 1
ATOM 826 O O . ARG A 1 103 ? -2.729 -15.834 15.471 1.00 94.81 103 ARG A O 1
ATOM 833 N N . ARG A 1 104 ? -4.270 -17.010 14.298 1.00 93.69 104 ARG A N 1
ATOM 834 C CA . ARG A 1 104 ? -5.354 -16.024 14.391 1.00 93.69 104 ARG A CA 1
ATOM 835 C C . ARG A 1 104 ? -5.651 -15.701 15.864 1.00 93.69 104 ARG A C 1
ATOM 837 O O . ARG A 1 104 ? -5.531 -16.588 16.714 1.00 93.69 104 ARG A O 1
ATOM 844 N N . ASP A 1 105 ? -5.960 -14.440 16.140 1.00 88.81 105 ASP A N 1
ATOM 845 C CA . ASP A 1 105 ? -6.259 -13.895 17.472 1.00 88.81 105 ASP A CA 1
ATOM 846 C C . ASP A 1 105 ? -5.085 -14.027 18.464 1.00 88.81 105 ASP A C 1
ATOM 848 O O . ASP A 1 105 ? -5.247 -13.988 19.686 1.00 88.81 105 ASP A O 1
ATOM 852 N N . ALA A 1 106 ? -3.861 -14.216 17.954 1.00 88.62 106 ALA A N 1
ATOM 853 C CA . ALA A 1 106 ? -2.661 -13.941 18.732 1.00 88.62 106 ALA A CA 1
ATOM 854 C C . ALA A 1 106 ? -2.521 -12.427 18.922 1.00 88.62 106 ALA A C 1
ATOM 856 O O . ALA A 1 106 ? -2.871 -11.663 18.036 1.00 88.62 106 ALA A O 1
ATOM 857 N N . ILE A 1 107 ? -1.956 -12.005 20.050 1.00 88.44 107 ILE A N 1
ATOM 858 C CA . ILE A 1 107 ? -1.613 -10.602 20.300 1.00 88.44 107 ILE A CA 1
ATOM 859 C C . ILE A 1 107 ? -0.474 -10.212 19.345 1.00 88.44 107 ILE A C 1
ATOM 861 O O . ILE A 1 107 ? 0.683 -10.553 19.613 1.00 88.44 107 ILE A O 1
ATOM 865 N N . ILE A 1 108 ? -0.804 -9.622 18.189 1.00 88.94 108 ILE A N 1
ATOM 866 C CA . ILE A 1 108 ? 0.117 -9.530 17.048 1.00 88.94 108 ILE A CA 1
ATOM 867 C C . ILE A 1 108 ? 1.000 -8.285 17.022 1.00 88.94 108 ILE A C 1
ATOM 869 O O . ILE A 1 108 ? 2.012 -8.334 16.324 1.00 88.94 108 ILE A O 1
ATOM 873 N N . TYR A 1 109 ? 0.767 -7.287 17.878 1.00 84.12 109 TYR A N 1
ATOM 874 C CA . TYR A 1 109 ? 1.670 -6.133 18.037 1.00 84.12 109 TYR A CA 1
ATOM 875 C C . TYR A 1 109 ? 3.108 -6.485 18.479 1.00 84.12 109 TYR A C 1
ATOM 877 O O . TYR A 1 109 ? 4.005 -5.641 18.540 1.00 84.12 109 TYR A O 1
ATOM 885 N N . TYR A 1 110 ? 3.395 -7.754 18.799 1.00 85.88 110 TYR A N 1
ATOM 886 C CA . TYR A 1 110 ? 4.769 -8.245 18.968 1.00 85.88 110 TYR A CA 1
ATOM 887 C C . TYR A 1 110 ? 5.522 -8.486 17.646 1.00 85.88 110 TYR A C 1
ATOM 889 O O . TYR A 1 110 ? 6.733 -8.746 17.677 1.00 85.88 110 TYR A O 1
ATOM 897 N N . ASP A 1 111 ? 4.843 -8.415 16.514 1.00 91.88 111 ASP A N 1
ATOM 898 C CA . ASP A 1 111 ? 5.404 -8.398 15.165 1.00 91.88 111 ASP A CA 1
ATOM 899 C C . ASP A 1 111 ? 5.301 -6.984 14.571 1.00 91.88 111 ASP A C 1
ATOM 901 O O . ASP A 1 111 ? 4.833 -6.075 15.245 1.00 91.88 111 ASP A O 1
ATOM 905 N N . ASN A 1 112 ? 5.746 -6.781 13.327 1.00 94.00 112 ASN A N 1
ATOM 906 C CA . ASN A 1 112 ? 5.307 -5.601 12.587 1.00 94.00 112 ASN A CA 1
ATOM 907 C C . ASN A 1 112 ? 3.828 -5.769 12.242 1.00 94.00 112 ASN A C 1
ATOM 909 O O . ASN A 1 112 ? 3.458 -6.733 11.553 1.00 94.00 112 ASN A O 1
ATOM 913 N N . ASP A 1 113 ? 3.015 -4.822 12.688 1.00 95.44 113 ASP A N 1
ATOM 914 C CA . ASP A 1 113 ? 1.571 -4.845 12.551 1.00 95.44 113 ASP A CA 1
ATOM 915 C C . ASP A 1 113 ? 0.997 -3.539 11.991 1.00 95.44 113 ASP A C 1
ATOM 917 O O . ASP A 1 113 ? 1.673 -2.523 11.806 1.00 95.44 113 ASP A O 1
ATOM 921 N N . PHE A 1 114 ? -0.272 -3.629 11.617 1.00 98.44 114 PHE A N 1
ATOM 922 C CA . PHE A 1 114 ? -1.103 -2.521 11.201 1.00 98.44 114 PHE A CA 1
ATOM 923 C C . PHE A 1 114 ? -2.476 -2.710 11.829 1.00 98.44 114 PHE A C 1
ATOM 925 O O . PHE A 1 114 ? -3.124 -3.737 11.611 1.00 98.44 114 PHE A O 1
ATOM 932 N N . GLU A 1 115 ? -2.913 -1.712 12.582 1.00 98.56 115 GLU A N 1
ATOM 933 C CA . GLU A 1 115 ? -4.134 -1.760 13.375 1.00 98.56 115 GLU A CA 1
ATOM 934 C C . GLU A 1 115 ? -5.148 -0.750 12.828 1.00 98.56 115 GLU A C 1
ATOM 936 O O . GLU A 1 115 ? -4.804 0.377 12.447 1.00 98.56 115 GLU A O 1
ATOM 941 N N . ILE A 1 116 ? -6.414 -1.153 12.793 1.00 98.69 116 ILE A N 1
ATOM 942 C CA . ILE A 1 116 ? -7.539 -0.368 12.291 1.00 98.69 116 ILE A CA 1
ATOM 943 C C . ILE A 1 116 ? -8.587 -0.292 13.391 1.00 98.69 116 ILE A C 1
ATOM 945 O O . ILE A 1 116 ? -9.096 -1.317 13.837 1.00 98.69 116 ILE A O 1
ATOM 949 N N . PHE A 1 117 ? -8.970 0.928 13.751 1.00 98.62 117 PHE A N 1
ATOM 950 C CA . PHE A 1 117 ? -9.985 1.210 14.757 1.00 98.62 117 PHE A CA 1
ATOM 951 C C . PHE A 1 117 ? -11.184 1.895 14.105 1.00 98.62 117 PHE A C 1
ATOM 953 O O . PHE A 1 117 ? -11.013 2.900 13.407 1.00 98.62 117 PHE A O 1
ATOM 960 N N . LEU A 1 118 ? -12.389 1.352 14.310 1.00 98.44 118 LEU A N 1
ATOM 961 C CA . LEU A 1 118 ? -13.617 1.833 13.670 1.00 98.44 118 LEU A CA 1
ATOM 962 C C . LEU A 1 118 ? -14.728 2.065 14.695 1.00 98.44 118 LEU A C 1
ATOM 964 O O . LEU A 1 118 ? -15.208 1.116 15.310 1.00 98.44 118 LEU A O 1
ATOM 968 N N . ASP A 1 119 ? -15.178 3.310 14.801 1.00 98.00 119 ASP A N 1
ATOM 969 C CA . ASP A 1 119 ? -16.357 3.753 15.546 1.00 98.00 119 ASP A CA 1
ATOM 970 C C . ASP A 1 119 ? -17.377 4.336 14.536 1.00 98.00 119 ASP A C 1
ATOM 972 O O . ASP A 1 119 ? -17.253 5.499 14.125 1.00 98.00 119 ASP A O 1
ATOM 976 N N . PRO A 1 120 ? -18.320 3.505 14.035 1.00 96.00 120 PRO A N 1
ATOM 977 C CA . PRO A 1 120 ? -19.229 3.893 12.958 1.00 96.00 120 PRO A CA 1
ATOM 978 C C . PRO A 1 120 ? -20.256 4.972 13.301 1.00 96.00 120 PRO A C 1
ATOM 980 O O . PRO A 1 120 ? -20.651 5.723 12.413 1.00 96.00 120 PRO A O 1
ATOM 983 N N . ASP A 1 121 ? -20.734 5.024 14.545 1.00 93.38 121 ASP A N 1
ATOM 984 C CA . ASP A 1 121 ? -21.700 6.040 14.987 1.00 93.38 121 ASP A CA 1
ATOM 985 C C . ASP A 1 121 ? -21.009 7.258 15.628 1.00 93.38 121 ASP A C 1
ATOM 987 O O . ASP A 1 121 ? -21.621 8.320 15.761 1.00 93.38 121 ASP A O 1
ATOM 991 N N . GLY A 1 122 ? -19.714 7.138 15.937 1.00 93.75 122 GLY A N 1
ATOM 992 C CA . GLY A 1 122 ? -18.868 8.223 16.411 1.00 93.75 122 GLY A CA 1
ATOM 993 C C . GLY A 1 122 ? -19.105 8.589 17.875 1.00 93.75 122 GLY A C 1
ATOM 994 O O . GLY A 1 122 ? -18.624 9.641 18.316 1.00 93.75 122 GLY A O 1
ATOM 995 N N . ASP A 1 123 ? -19.851 7.776 18.627 1.00 94.69 123 ASP A N 1
ATOM 996 C CA . ASP A 1 123 ? -20.242 8.081 20.004 1.00 94.69 123 ASP A CA 1
ATOM 997 C C . ASP A 1 123 ? -19.156 7.738 21.043 1.00 94.69 123 ASP A C 1
ATOM 999 O O . ASP A 1 123 ? -19.226 8.167 22.203 1.00 94.69 123 ASP A O 1
ATOM 1003 N N . GLY A 1 124 ? -18.122 6.998 20.626 1.00 93.44 124 GLY A N 1
ATOM 1004 C CA . GLY A 1 124 ? -17.020 6.526 21.459 1.00 93.44 124 GLY A CA 1
ATOM 1005 C C . GLY A 1 124 ? -17.405 5.492 22.521 1.00 93.44 124 GLY A C 1
ATOM 1006 O O . GLY A 1 124 ? -16.646 5.249 23.466 1.00 93.44 124 GLY A O 1
ATOM 1007 N N . LEU A 1 125 ? -18.585 4.884 22.411 1.00 93.31 125 LEU A N 1
ATOM 1008 C CA . LEU A 1 125 ? -19.113 3.885 23.335 1.00 93.31 125 LEU A CA 1
ATOM 1009 C C . LEU A 1 125 ? -18.910 2.465 22.827 1.00 93.31 125 LEU A C 1
ATOM 1011 O O . LEU A 1 125 ? -18.715 1.573 23.650 1.00 93.31 125 LEU A O 1
ATOM 1015 N N . ASN A 1 126 ? -18.932 2.238 21.517 1.00 95.19 126 ASN A N 1
ATOM 1016 C CA . ASN A 1 126 ? -18.694 0.921 20.945 1.00 95.19 126 ASN A CA 1
ATOM 1017 C C . ASN A 1 126 ? -17.869 1.015 19.661 1.00 95.19 126 ASN A C 1
ATOM 1019 O O . ASN A 1 126 ? -18.024 1.949 18.889 1.00 95.19 126 ASN A O 1
ATOM 1023 N N . TYR A 1 127 ? -16.951 0.076 19.452 1.00 97.75 127 TYR A N 1
ATOM 1024 C CA . TYR A 1 127 ? -16.054 0.131 18.301 1.00 97.75 127 TYR A CA 1
ATOM 1025 C C . TYR A 1 127 ? -15.446 -1.226 17.974 1.00 97.75 127 TYR A C 1
ATOM 1027 O O . TYR A 1 127 ? -15.452 -2.158 18.780 1.00 97.75 127 TYR A O 1
ATOM 1035 N N . TYR A 1 128 ? -14.904 -1.315 16.768 1.00 98.38 128 TYR A N 1
ATOM 1036 C CA . TYR A 1 128 ? -14.229 -2.484 16.233 1.00 98.38 128 TYR A CA 1
ATOM 1037 C C . TYR A 1 128 ? -12.732 -2.228 16.133 1.00 98.38 128 TYR A C 1
ATOM 1039 O O . TYR A 1 128 ? -12.301 -1.101 15.876 1.00 98.38 128 TYR A O 1
ATOM 1047 N N . GLU A 1 129 ? -11.962 -3.294 16.280 1.00 98.06 129 GLU A N 1
ATOM 1048 C CA . GLU A 1 129 ? -10.523 -3.305 16.066 1.00 98.06 129 GLU A CA 1
ATOM 1049 C C . GLU A 1 129 ? -10.163 -4.486 15.169 1.00 98.06 129 GLU A C 1
ATOM 1051 O O . GLU A 1 129 ? -10.680 -5.595 15.335 1.00 98.06 129 GLU A O 1
ATOM 1056 N N . ILE A 1 130 ? -9.322 -4.219 14.175 1.00 98.50 130 ILE A N 1
ATOM 1057 C CA . ILE A 1 130 ? -8.775 -5.226 13.270 1.00 98.50 130 ILE A CA 1
ATOM 1058 C C . ILE A 1 130 ? -7.285 -4.948 13.133 1.00 98.50 130 ILE A C 1
ATOM 1060 O O . ILE A 1 130 ? -6.885 -3.909 12.611 1.00 98.50 130 ILE A O 1
ATOM 1064 N N . GLU A 1 131 ? -6.475 -5.907 13.544 1.00 98.19 131 GLU A N 1
ATOM 1065 C CA . GLU A 1 131 ? -5.031 -5.905 13.395 1.00 98.19 131 GLU A CA 1
ATOM 1066 C C . GLU A 1 131 ? -4.618 -6.919 12.321 1.00 98.19 131 GLU A C 1
ATOM 1068 O O . GLU A 1 131 ? -5.225 -7.985 12.151 1.00 98.19 131 GLU A O 1
ATOM 1073 N N . ILE A 1 132 ? -3.537 -6.618 11.606 1.00 98.44 132 ILE A N 1
ATOM 1074 C CA . ILE A 1 132 ? -2.883 -7.552 10.691 1.00 98.44 132 ILE A CA 1
ATOM 1075 C C . ILE A 1 132 ? -1.368 -7.410 10.786 1.00 98.44 132 ILE A C 1
ATOM 1077 O O . ILE A 1 132 ? -0.848 -6.300 10.760 1.00 98.44 132 ILE A O 1
ATOM 1081 N N . ASN A 1 133 ? -0.635 -8.522 10.841 1.00 97.88 133 ASN A N 1
ATOM 1082 C CA . ASN A 1 133 ? 0.830 -8.476 10.785 1.00 97.88 133 ASN A CA 1
ATOM 1083 C C . ASN A 1 133 ? 1.366 -8.616 9.352 1.00 97.88 133 ASN A C 1
ATOM 1085 O O . ASN A 1 133 ? 0.642 -8.998 8.429 1.00 97.88 133 ASN A O 1
ATOM 1089 N N . ALA A 1 134 ? 2.672 -8.407 9.161 1.00 96.81 134 ALA A N 1
ATOM 1090 C CA . ALA A 1 134 ? 3.325 -8.507 7.848 1.00 96.81 134 ALA A CA 1
ATOM 1091 C C . ALA A 1 134 ? 3.232 -9.893 7.166 1.00 96.81 134 ALA A C 1
ATOM 1093 O O . ALA A 1 134 ? 3.618 -10.050 6.005 1.00 96.81 134 ALA A O 1
ATOM 1094 N N . ARG A 1 135 ? 2.718 -10.921 7.853 1.00 96.62 135 ARG A N 1
ATOM 1095 C CA . ARG A 1 135 ? 2.409 -12.239 7.276 1.00 96.62 135 ARG A CA 1
ATOM 1096 C C . ARG A 1 135 ? 0.959 -12.366 6.804 1.00 96.62 135 ARG A C 1
ATOM 1098 O O . ARG A 1 135 ? 0.685 -13.245 5.989 1.00 96.62 135 ARG A O 1
ATOM 1105 N N . GLY A 1 136 ? 0.060 -11.526 7.303 1.00 97.56 136 GLY A N 1
ATOM 1106 C CA . GLY A 1 136 ? -1.382 -11.636 7.101 1.00 97.56 136 GLY A CA 1
ATOM 1107 C C . GLY A 1 136 ? -2.121 -12.354 8.233 1.00 97.56 136 GLY A C 1
ATOM 1108 O O . GLY A 1 136 ? -3.280 -12.721 8.055 1.00 97.56 136 GLY A O 1
ATOM 1109 N N . THR A 1 137 ? -1.475 -12.587 9.380 1.00 97.81 137 THR A N 1
ATOM 1110 C CA . THR A 1 137 ? -2.159 -13.079 10.585 1.00 97.81 137 THR A CA 1
ATOM 1111 C C . THR A 1 137 ? -3.053 -11.971 11.124 1.00 97.81 137 THR A C 1
ATOM 1113 O O . THR A 1 137 ? -2.602 -10.834 11.215 1.00 97.81 137 THR A O 1
ATOM 1116 N N . ILE A 1 138 ? -4.295 -12.310 11.469 1.00 97.81 138 ILE A N 1
ATOM 1117 C CA . ILE A 1 138 ? -5.319 -11.367 11.929 1.00 97.81 138 ILE A CA 1
ATOM 1118 C C . ILE A 1 138 ? -5.574 -11.552 13.421 1.00 97.81 138 ILE A C 1
ATOM 1120 O O . ILE A 1 138 ? -5.648 -12.693 13.886 1.00 97.81 138 ILE A O 1
ATOM 1124 N N . LEU A 1 139 ? -5.776 -10.437 14.113 1.00 97.50 139 LEU A N 1
ATOM 1125 C CA . LEU A 1 139 ? -6.551 -10.342 15.344 1.00 97.50 139 LEU A CA 1
ATOM 1126 C C . LEU A 1 139 ? -7.699 -9.379 15.051 1.00 97.50 139 LEU A C 1
ATOM 1128 O O . LEU A 1 139 ? -7.482 -8.318 14.473 1.00 97.50 139 LEU A O 1
ATOM 1132 N N . ASP A 1 140 ? -8.926 -9.757 15.379 1.00 97.56 140 ASP A N 1
ATOM 1133 C CA . ASP A 1 140 ? -10.052 -8.837 15.336 1.00 97.56 140 ASP A CA 1
ATOM 1134 C C . ASP A 1 140 ? -10.901 -8.971 16.594 1.00 97.56 140 ASP A C 1
ATOM 1136 O O . ASP A 1 140 ? -10.969 -10.024 17.223 1.00 97.56 140 ASP A O 1
ATOM 1140 N N . LEU A 1 141 ? -11.471 -7.852 17.028 1.00 97.19 141 LEU A N 1
ATOM 1141 C CA . LEU A 1 141 ? -12.243 -7.804 18.259 1.00 97.19 141 LEU A CA 1
ATOM 1142 C C . LEU A 1 141 ? -13.286 -6.688 18.222 1.00 97.19 141 LEU A C 1
ATOM 1144 O O . LEU A 1 141 ? -13.209 -5.735 17.442 1.00 97.19 141 LEU A O 1
ATOM 1148 N N . PHE A 1 142 ? -14.286 -6.820 19.088 1.00 97.88 142 PHE A N 1
ATOM 1149 C CA . PHE A 1 142 ? -15.325 -5.814 19.279 1.00 97.88 142 PHE A CA 1
ATOM 1150 C C . PHE A 1 142 ? -15.323 -5.318 20.724 1.00 97.88 142 PHE A C 1
ATOM 1152 O O . PHE A 1 142 ? -15.327 -6.113 21.664 1.00 97.88 142 PHE A O 1
ATOM 1159 N N . LEU A 1 143 ? -15.362 -4.001 20.921 1.00 97.31 143 LEU A N 1
ATOM 1160 C CA . LEU A 1 143 ? -15.603 -3.397 22.226 1.00 97.31 143 LEU A CA 1
ATOM 1161 C C . LEU A 1 143 ? -17.042 -2.885 22.278 1.00 97.31 143 LEU A C 1
ATOM 1163 O O . LEU A 1 143 ? -17.329 -1.844 21.697 1.00 97.31 143 LEU A O 1
ATOM 1167 N N . PRO A 1 144 ? -17.944 -3.536 23.037 1.00 95.12 144 PRO A N 1
ATOM 1168 C CA . PRO A 1 144 ? -19.287 -3.004 23.285 1.00 95.12 144 PRO A CA 1
ATOM 1169 C C . PRO A 1 144 ? -19.289 -1.807 24.249 1.00 95.12 144 PRO A C 1
ATOM 1171 O O . PRO A 1 144 ? -20.327 -1.185 24.461 1.00 95.12 144 PRO A O 1
ATOM 1174 N N . LYS A 1 145 ? -18.157 -1.562 24.921 1.00 93.94 145 LYS A N 1
ATOM 1175 C CA . LYS A 1 145 ? -17.954 -0.501 25.908 1.00 93.94 145 LYS A CA 1
ATOM 1176 C C . LYS A 1 145 ? -16.459 -0.164 25.976 1.00 93.94 145 LYS A C 1
ATOM 1178 O O . LYS A 1 145 ? -15.658 -1.103 25.987 1.00 93.94 145 LYS A O 1
ATOM 1183 N N . PRO A 1 146 ? -16.042 1.109 26.100 1.00 91.31 146 PRO A N 1
ATOM 1184 C CA . PRO A 1 146 ? -14.628 1.452 26.206 1.00 91.31 146 PRO A CA 1
ATOM 1185 C C . PRO A 1 146 ? -14.033 1.017 27.554 1.00 91.31 146 PRO A C 1
ATOM 1187 O O . PRO A 1 146 ? -14.713 1.001 28.590 1.00 91.31 146 PRO A O 1
ATOM 1190 N N . TYR A 1 147 ? -12.732 0.712 27.564 1.00 92.75 147 TYR A N 1
ATOM 1191 C CA . TYR A 1 147 ? -12.011 0.256 28.760 1.00 92.75 147 TYR A CA 1
ATOM 1192 C C . TYR A 1 147 ? -12.067 1.252 29.926 1.00 92.75 147 TYR A C 1
ATOM 1194 O O . TYR A 1 147 ? -12.252 0.848 31.073 1.00 92.75 147 TYR A O 1
ATOM 1202 N N . ASN A 1 148 ? -11.984 2.558 29.651 1.00 88.12 148 ASN A N 1
ATOM 1203 C CA . ASN A 1 148 ? -12.066 3.610 30.675 1.00 88.12 148 ASN A CA 1
ATOM 1204 C C . ASN A 1 148 ? -13.440 3.686 31.376 1.00 88.12 148 ASN A C 1
ATOM 1206 O O . ASN A 1 148 ? -13.548 4.294 32.437 1.00 88.12 148 ASN A O 1
ATOM 1210 N N . LYS A 1 149 ? -14.475 3.040 30.820 1.00 89.69 149 LYS A N 1
ATOM 1211 C CA . LYS A 1 149 ? -15.803 2.874 31.432 1.00 89.69 149 LYS A CA 1
ATOM 1212 C C . LYS A 1 149 ? -16.032 1.434 31.920 1.00 89.69 149 LYS A C 1
ATOM 1214 O O . LYS A 1 149 ? -17.178 1.029 32.126 1.00 89.69 149 LYS A O 1
ATOM 1219 N N . GLY A 1 150 ? -14.971 0.645 32.102 1.00 92.62 150 GLY A N 1
ATOM 1220 C CA . GLY A 1 150 ? -15.033 -0.743 32.574 1.00 92.62 150 GLY A CA 1
ATOM 1221 C C . GLY A 1 150 ? -15.464 -1.756 31.510 1.00 92.62 150 GLY A C 1
ATOM 1222 O O . GLY A 1 150 ? -15.952 -2.831 31.856 1.00 92.62 150 GLY A O 1
ATOM 1223 N N . GLY A 1 151 ? -15.347 -1.405 30.228 1.00 92.88 151 GLY A N 1
ATOM 1224 C CA . GLY A 1 151 ? -15.581 -2.330 29.126 1.00 92.88 151 GLY A CA 1
ATOM 1225 C C . GLY A 1 151 ? -14.539 -3.443 29.034 1.00 92.88 151 GLY A C 1
ATOM 1226 O O . GLY A 1 151 ? -13.469 -3.374 29.640 1.00 92.88 151 GLY A O 1
ATOM 1227 N N . LYS A 1 152 ? -14.875 -4.487 28.278 1.00 94.56 152 LYS A N 1
ATOM 1228 C CA . LYS A 1 152 ? -14.003 -5.626 27.979 1.00 94.56 152 LYS A CA 1
ATOM 1229 C C . LYS A 1 152 ? -14.143 -5.951 26.498 1.00 94.56 152 LYS A C 1
ATOM 1231 O O . LYS A 1 152 ? -15.270 -5.972 26.007 1.00 94.56 152 LYS A O 1
ATOM 1236 N N . ALA A 1 153 ? -13.026 -6.205 25.823 1.00 95.00 153 ALA A N 1
ATOM 1237 C CA . ALA A 1 153 ? -13.049 -6.681 24.449 1.00 95.00 153 ALA A CA 1
ATOM 1238 C C . ALA A 1 153 ? -13.704 -8.061 24.355 1.00 95.00 153 ALA A C 1
ATOM 1240 O O . ALA A 1 153 ? -13.417 -8.961 25.150 1.00 95.00 153 ALA A O 1
ATOM 1241 N N . ASP A 1 154 ? -14.559 -8.214 23.353 1.00 96.19 154 ASP A N 1
ATOM 1242 C CA . ASP A 1 154 ? -15.022 -9.495 22.849 1.00 96.19 154 ASP A CA 1
ATOM 1243 C C . ASP A 1 154 ? -14.045 -9.982 21.772 1.00 96.19 154 ASP A C 1
ATOM 1245 O O . ASP A 1 154 ? -14.153 -9.617 20.602 1.00 96.19 154 ASP A O 1
ATOM 1249 N N . LEU A 1 155 ? -13.078 -10.797 22.199 1.00 94.44 155 LEU A N 1
ATOM 1250 C CA . LEU A 1 155 ? -12.097 -11.457 21.329 1.00 94.44 155 LEU A CA 1
ATOM 1251 C C . LEU A 1 155 ? -12.696 -12.629 20.528 1.00 94.44 155 LEU A C 1
ATOM 1253 O O . LEU A 1 155 ? -11.995 -13.241 19.732 1.00 94.44 155 LEU A O 1
ATOM 1257 N N . ALA A 1 156 ? -13.955 -13.015 20.777 1.00 95.31 156 ALA A N 1
ATOM 1258 C CA . ALA A 1 156 ? -14.623 -14.061 20.003 1.00 95.31 156 ALA A CA 1
ATOM 1259 C C . ALA A 1 156 ? -15.341 -13.493 18.768 1.00 95.31 156 ALA A C 1
ATOM 1261 O O . ALA A 1 156 ? -15.680 -14.244 17.842 1.00 95.31 156 ALA A O 1
ATOM 1262 N N . TRP A 1 157 ? -15.584 -12.179 18.736 1.00 97.06 157 TRP A N 1
ATOM 1263 C CA . TRP A 1 157 ? -16.091 -11.515 17.546 1.00 97.06 157 TRP A CA 1
ATOM 1264 C C . TRP A 1 157 ? -15.069 -11.621 16.417 1.00 97.06 157 TRP A C 1
ATOM 1266 O O . TRP A 1 157 ? -13.895 -11.361 16.610 1.00 97.06 157 TRP A O 1
ATOM 1276 N N . ASN A 1 158 ? -15.544 -11.989 15.230 1.00 96.88 158 ASN A N 1
ATOM 1277 C CA . ASN A 1 158 ? -14.735 -12.037 14.022 1.00 96.88 158 ASN A CA 1
ATOM 1278 C C . ASN A 1 158 ? -15.428 -11.219 12.932 1.00 96.88 158 ASN A C 1
ATOM 1280 O O . ASN A 1 158 ? -16.652 -11.326 12.756 1.00 96.88 158 ASN A O 1
ATOM 1284 N N . ALA A 1 159 ? -14.660 -10.478 12.133 1.00 97.25 159 ALA A N 1
ATOM 1285 C CA . ALA A 1 159 ? -15.177 -9.728 10.996 1.00 97.25 159 ALA A CA 1
ATOM 1286 C C . ALA A 1 159 ? -15.618 -10.689 9.871 1.00 97.25 159 ALA A C 1
ATOM 1288 O O . ALA A 1 159 ? -14.886 -10.989 8.926 1.00 97.25 159 ALA A O 1
ATOM 1289 N N . LYS A 1 160 ? -16.837 -11.230 9.973 1.00 97.94 160 LYS A N 1
ATOM 1290 C CA . LYS A 1 160 ? -17.334 -12.275 9.066 1.00 97.94 160 LYS A CA 1
ATOM 1291 C C . LYS A 1 160 ? -17.309 -11.816 7.605 1.00 97.94 160 LYS A C 1
ATOM 1293 O O . LYS A 1 160 ? -18.002 -10.876 7.224 1.00 97.94 160 LYS A O 1
ATOM 1298 N N . GLY A 1 161 ? -16.571 -12.552 6.773 1.00 98.12 161 GLY A N 1
ATOM 1299 C CA . GLY A 1 161 ? -16.413 -12.260 5.346 1.00 98.12 161 GLY A CA 1
ATOM 1300 C C . GLY A 1 161 ? -15.317 -11.239 5.025 1.00 98.12 161 GLY A C 1
ATOM 1301 O O . GLY A 1 161 ? -15.213 -10.836 3.866 1.00 98.12 161 GLY A O 1
ATOM 1302 N N . LEU A 1 162 ? -14.515 -10.835 6.017 1.00 98.56 162 LEU A N 1
ATOM 1303 C CA . LEU A 1 162 ? -13.300 -10.051 5.821 1.00 98.56 162 LEU A CA 1
ATOM 1304 C C . LEU A 1 162 ? -12.388 -10.732 4.795 1.00 98.56 162 LEU A C 1
ATOM 1306 O O . LEU A 1 162 ? -12.081 -11.921 4.900 1.00 98.56 162 LEU A O 1
ATOM 1310 N N . ARG A 1 163 ? -11.945 -9.958 3.806 1.00 98.69 163 ARG A N 1
ATOM 1311 C CA . ARG A 1 163 ? -10.910 -10.367 2.855 1.00 98.69 163 ARG A CA 1
ATOM 1312 C C . ARG A 1 163 ? -9.676 -9.537 3.135 1.00 98.69 163 ARG A C 1
ATOM 1314 O O . ARG A 1 163 ? -9.784 -8.314 3.148 1.00 98.69 163 ARG A O 1
ATOM 1321 N N . THR A 1 164 ? -8.534 -10.186 3.312 1.00 98.38 164 THR A N 1
ATOM 1322 C CA . THR A 1 164 ? -7.251 -9.512 3.505 1.00 98.38 164 THR A CA 1
ATOM 1323 C C . THR A 1 164 ? -6.182 -10.122 2.619 1.00 98.38 164 THR A C 1
ATOM 1325 O O . THR A 1 164 ? -6.238 -11.303 2.267 1.00 98.38 164 THR A O 1
ATOM 1328 N N . ALA A 1 165 ? -5.198 -9.308 2.267 1.00 98.44 165 ALA A N 1
ATOM 1329 C CA . ALA A 1 165 ? -3.973 -9.764 1.646 1.00 98.44 165 ALA A CA 1
ATOM 1330 C C . ALA A 1 165 ? -2.812 -8.842 2.022 1.00 98.44 165 ALA A C 1
ATOM 1332 O O . ALA A 1 165 ? -2.998 -7.660 2.322 1.00 98.44 165 ALA A O 1
ATOM 1333 N N . VAL A 1 166 ? -1.607 -9.413 2.013 1.00 98.12 166 VAL A N 1
ATOM 1334 C CA . VAL A 1 166 ? -0.363 -8.697 2.285 1.00 98.12 166 VAL A CA 1
ATOM 1335 C C . VAL A 1 166 ? 0.634 -8.973 1.169 1.00 98.12 166 VAL A C 1
ATOM 1337 O O . VAL A 1 166 ? 0.969 -10.132 0.907 1.00 98.12 166 VAL A O 1
ATOM 1340 N N . ALA A 1 167 ? 1.167 -7.914 0.560 1.00 94.81 167 ALA A N 1
ATOM 1341 C CA . ALA A 1 167 ? 2.346 -8.014 -0.293 1.00 94.81 167 ALA A CA 1
ATOM 1342 C C . ALA A 1 167 ? 3.575 -7.502 0.466 1.00 94.81 167 ALA A C 1
ATOM 1344 O O . ALA A 1 167 ? 3.545 -6.452 1.102 1.00 94.81 167 ALA A O 1
ATOM 1345 N N . ARG A 1 168 ? 4.671 -8.259 0.404 1.00 92.81 168 ARG A N 1
ATOM 1346 C CA . ARG A 1 168 ? 5.951 -7.924 1.042 1.00 92.81 168 ARG A CA 1
ATOM 1347 C C . ARG A 1 168 ? 6.980 -7.619 -0.033 1.00 92.81 168 ARG A C 1
ATOM 1349 O O . ARG A 1 168 ? 7.097 -8.374 -0.997 1.00 92.81 168 ARG A O 1
ATOM 1356 N N . TYR A 1 169 ? 7.752 -6.560 0.171 1.00 87.56 169 TYR A N 1
ATOM 1357 C CA . TYR A 1 169 ? 8.839 -6.143 -0.717 1.00 87.56 169 TYR A CA 1
ATOM 1358 C C . TYR A 1 169 ? 10.187 -6.303 -0.006 1.00 87.56 169 TYR A C 1
ATOM 1360 O O . TYR A 1 169 ? 10.968 -5.353 0.116 1.00 87.56 169 TYR A O 1
ATOM 1368 N N . GLY A 1 170 ? 10.421 -7.523 0.477 1.00 86.50 170 GLY A N 1
ATOM 1369 C CA . GLY A 1 170 ? 11.511 -7.902 1.369 1.00 86.50 170 GLY A CA 1
ATOM 1370 C C . GLY A 1 170 ? 11.411 -9.369 1.810 1.00 86.50 170 GLY A C 1
ATOM 1371 O O . GLY A 1 170 ? 10.536 -10.099 1.322 1.00 86.50 170 GLY A O 1
ATOM 1372 N N . THR A 1 171 ? 12.271 -9.796 2.733 1.00 89.56 171 THR A N 1
ATOM 1373 C CA . THR A 1 171 ? 12.364 -11.172 3.224 1.00 89.56 171 THR A CA 1
ATOM 1374 C C . THR A 1 171 ? 11.930 -11.269 4.680 1.00 89.56 171 THR A C 1
ATOM 1376 O O . THR A 1 171 ? 12.594 -10.832 5.609 1.00 89.56 171 THR A O 1
ATOM 1379 N N . LEU A 1 172 ? 10.798 -11.930 4.909 1.00 92.69 172 LEU A N 1
ATOM 1380 C CA . LEU A 1 172 ? 10.230 -12.008 6.249 1.00 92.69 172 LEU A CA 1
ATOM 1381 C C . LEU A 1 172 ? 11.146 -12.760 7.232 1.00 92.69 172 LEU A C 1
ATOM 1383 O O . LEU A 1 172 ? 11.525 -13.906 6.980 1.00 92.69 172 LEU A O 1
ATOM 1387 N N . ASN A 1 173 ? 11.373 -12.155 8.398 1.00 92.12 173 ASN A N 1
ATOM 1388 C CA . ASN A 1 173 ? 12.157 -12.674 9.518 1.00 92.12 173 ASN A CA 1
ATOM 1389 C C . ASN A 1 173 ? 13.651 -12.875 9.213 1.00 92.12 173 ASN A C 1
ATOM 1391 O O . ASN A 1 173 ? 14.267 -13.770 9.797 1.00 92.12 173 ASN A O 1
ATOM 1395 N N . GLN A 1 174 ? 14.236 -12.059 8.332 1.00 90.00 174 GLN A N 1
ATOM 1396 C CA . GLN A 1 174 ? 15.671 -12.071 8.046 1.00 90.00 174 GLN A CA 1
ATOM 1397 C C . GLN A 1 174 ? 16.358 -10.841 8.658 1.00 90.00 174 GLN A C 1
ATOM 1399 O O . GLN A 1 174 ? 16.433 -9.794 8.045 1.00 90.00 174 GLN A O 1
ATOM 1404 N N . PRO A 1 175 ? 16.916 -10.922 9.877 1.00 84.19 175 PRO A N 1
ATOM 1405 C CA . PRO A 1 175 ? 17.505 -9.749 10.534 1.00 84.19 175 PRO A CA 1
ATOM 1406 C C . PRO A 1 175 ? 18.832 -9.271 9.914 1.00 84.19 175 PRO A C 1
ATOM 1408 O O . PRO A 1 175 ? 19.421 -8.322 10.421 1.00 84.19 175 PRO A O 1
ATOM 1411 N N . GLN A 1 176 ? 19.344 -9.971 8.896 1.00 84.75 176 GLN A N 1
ATOM 1412 C CA . GLN A 1 176 ? 20.635 -9.690 8.260 1.00 84.75 176 GLN A CA 1
ATOM 1413 C C . GLN A 1 176 ? 20.496 -8.982 6.907 1.00 84.75 176 GLN A C 1
ATOM 1415 O O . GLN A 1 176 ? 21.512 -8.573 6.346 1.00 84.75 176 GLN A O 1
ATOM 1420 N N . ASP A 1 177 ? 19.283 -8.881 6.353 1.00 85.69 177 ASP A N 1
ATOM 1421 C CA . ASP A 1 177 ? 19.030 -8.112 5.137 1.00 85.69 177 ASP A CA 1
ATOM 1422 C C . ASP A 1 177 ? 18.353 -6.771 5.458 1.00 85.69 177 ASP A C 1
ATOM 1424 O O . ASP A 1 177 ? 18.317 -6.315 6.603 1.00 85.69 177 ASP A O 1
ATOM 1428 N N . THR A 1 178 ? 17.957 -6.051 4.414 1.00 83.94 178 THR A N 1
ATOM 1429 C CA . THR A 1 178 ? 17.256 -4.776 4.543 1.00 83.94 178 THR A CA 1
ATOM 1430 C C . THR A 1 178 ? 16.081 -4.765 3.589 1.00 83.94 178 THR A C 1
ATOM 1432 O O . THR A 1 178 ? 16.238 -4.878 2.367 1.00 83.94 178 THR A O 1
ATOM 1435 N N . ASP A 1 179 ? 14.906 -4.582 4.168 1.00 87.44 179 ASP A N 1
ATOM 1436 C CA . ASP A 1 179 ? 13.633 -4.658 3.484 1.00 87.44 179 ASP A CA 1
ATOM 1437 C C . ASP A 1 179 ? 13.140 -3.302 2.949 1.00 87.44 179 ASP A C 1
ATOM 1439 O O . ASP A 1 179 ? 13.664 -2.220 3.218 1.00 87.44 179 ASP A O 1
ATOM 1443 N N . SER A 1 180 ? 12.184 -3.386 2.024 1.00 85.94 180 SER A N 1
ATOM 1444 C CA . SER A 1 180 ? 11.320 -2.310 1.500 1.00 85.94 180 SER A CA 1
ATOM 1445 C C . SER A 1 180 ? 10.280 -1.795 2.467 1.00 85.94 180 SER A C 1
ATOM 1447 O O . SER A 1 180 ? 10.350 -0.745 3.106 1.00 85.94 180 SER A O 1
ATOM 1449 N N . CYS A 1 181 ? 9.188 -2.507 2.347 1.00 92.56 181 CYS A N 1
ATOM 1450 C CA . CYS A 1 181 ? 7.917 -2.188 2.906 1.00 92.56 181 CYS A CA 1
ATOM 1451 C C . CYS A 1 181 ? 7.068 -3.436 2.767 1.00 92.56 181 CYS A C 1
ATOM 1453 O O . CYS A 1 181 ? 7.420 -4.425 2.105 1.00 92.56 181 CYS A O 1
ATOM 1455 N N . TRP A 1 182 ? 5.884 -3.324 3.318 1.00 95.88 182 TRP A N 1
ATOM 1456 C CA . TRP A 1 182 ? 4.792 -4.217 3.048 1.00 95.88 182 TRP A CA 1
ATOM 1457 C C . TRP A 1 182 ? 3.532 -3.389 2.850 1.00 95.88 182 TRP A C 1
ATOM 1459 O O . TRP A 1 182 ? 3.437 -2.227 3.261 1.00 95.88 182 TRP A O 1
ATOM 1469 N N . THR A 1 183 ? 2.588 -3.974 2.132 1.00 97.38 183 THR A N 1
ATOM 1470 C CA . THR A 1 183 ? 1.287 -3.378 1.883 1.00 97.38 183 THR A CA 1
ATOM 1471 C C . THR A 1 183 ? 0.207 -4.292 2.407 1.00 97.38 183 THR A C 1
ATOM 1473 O O . THR A 1 183 ? 0.268 -5.507 2.230 1.00 97.38 183 THR A O 1
ATOM 1476 N N . VAL A 1 184 ? -0.776 -3.677 3.047 1.00 98.50 184 VAL A N 1
ATOM 1477 C CA . VAL A 1 184 ? -2.001 -4.317 3.512 1.00 98.50 184 VAL A CA 1
ATOM 1478 C C . VAL A 1 184 ? -3.108 -3.920 2.559 1.00 98.50 184 VAL A C 1
ATOM 1480 O O . VAL A 1 184 ? -3.203 -2.755 2.176 1.00 98.50 184 VAL A O 1
ATOM 1483 N N . GLU A 1 185 ? -3.965 -4.869 2.220 1.00 98.62 185 GLU A N 1
ATOM 1484 C CA . GLU A 1 185 ? -5.200 -4.609 1.502 1.00 98.62 185 GLU A CA 1
ATOM 1485 C C . GLU A 1 185 ? -6.342 -5.377 2.161 1.00 98.62 185 GLU A C 1
ATOM 1487 O O . GLU A 1 185 ? -6.224 -6.574 2.434 1.00 98.62 185 GLU A O 1
ATOM 1492 N N . MET A 1 186 ? -7.445 -4.686 2.434 1.00 98.75 186 MET A N 1
ATOM 1493 C CA . MET A 1 186 ? -8.621 -5.244 3.085 1.00 98.75 186 MET A CA 1
ATOM 1494 C C . MET A 1 186 ? -9.903 -4.842 2.365 1.00 98.75 186 MET A C 1
ATOM 1496 O O . MET A 1 186 ? -10.064 -3.701 1.933 1.00 98.75 186 MET A O 1
ATOM 1500 N N . ALA A 1 187 ? -10.850 -5.775 2.312 1.00 98.75 187 ALA A N 1
ATOM 1501 C CA . ALA A 1 187 ? -12.247 -5.504 2.007 1.00 98.75 187 ALA A CA 1
ATOM 1502 C C . ALA A 1 187 ? -13.106 -5.998 3.175 1.00 98.75 187 ALA A C 1
ATOM 1504 O O . ALA A 1 187 ? -13.269 -7.207 3.370 1.00 98.75 187 ALA A O 1
ATOM 1505 N N . ILE A 1 188 ? -13.644 -5.056 3.949 1.00 98.69 188 ILE A N 1
ATOM 1506 C CA . ILE A 1 188 ? -14.474 -5.305 5.129 1.00 98.69 188 ILE A CA 1
ATOM 1507 C C . ILE A 1 188 ? -15.942 -5.236 4.698 1.00 98.69 188 ILE A C 1
ATOM 1509 O O . ILE A 1 188 ? -16.396 -4.166 4.286 1.00 98.69 188 ILE A O 1
ATOM 1513 N N . PRO A 1 189 ? -16.713 -6.337 4.755 1.00 98.56 189 PRO A N 1
ATOM 1514 C CA . PRO A 1 189 ? -18.142 -6.274 4.477 1.00 98.56 189 PRO A CA 1
ATOM 1515 C C . PRO A 1 189 ? -18.849 -5.371 5.488 1.00 98.56 189 PRO A C 1
ATOM 1517 O O . PRO A 1 189 ? -18.630 -5.518 6.689 1.00 98.56 189 PRO A O 1
ATOM 1520 N N . TRP A 1 190 ? -19.775 -4.519 5.045 1.00 98.06 190 TRP A N 1
ATOM 1521 C CA . TRP A 1 190 ? -20.563 -3.684 5.969 1.00 98.06 190 TRP A CA 1
ATOM 1522 C C . TRP A 1 190 ? -21.308 -4.512 7.021 1.00 98.06 190 TRP A C 1
ATOM 1524 O O . TRP A 1 190 ? -21.353 -4.155 8.198 1.00 98.06 190 TRP A O 1
ATOM 1534 N N . SER A 1 191 ? -21.790 -5.693 6.620 1.00 97.75 191 SER A N 1
ATOM 1535 C CA . SER A 1 191 ? -22.450 -6.647 7.510 1.00 97.75 191 SER A CA 1
ATOM 1536 C C . SER A 1 191 ? -21.554 -7.158 8.641 1.00 97.75 191 SER A C 1
ATOM 1538 O O . SER A 1 191 ? -22.080 -7.532 9.685 1.00 97.75 191 SER A O 1
ATOM 1540 N N . ALA A 1 192 ? -20.22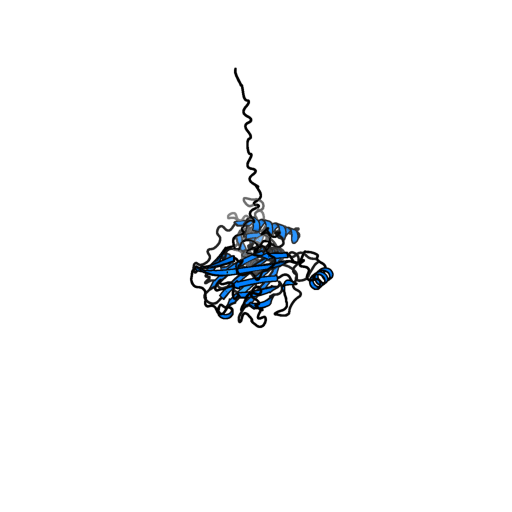7 -7.187 8.459 1.00 97.75 192 ALA A N 1
ATOM 1541 C CA . ALA A 1 192 ? -19.295 -7.570 9.521 1.00 97.75 192 ALA A CA 1
ATOM 1542 C C . ALA A 1 192 ? -19.337 -6.556 10.674 1.00 97.75 192 ALA A C 1
ATOM 1544 O O . ALA A 1 192 ? -19.349 -6.948 11.836 1.00 97.75 192 ALA A O 1
ATOM 1545 N N . LEU A 1 193 ? -19.468 -5.269 10.339 1.00 96.50 193 LEU A N 1
ATOM 1546 C CA . LEU A 1 193 ? -19.566 -4.149 11.280 1.00 96.50 193 LEU A CA 1
ATOM 1547 C C . LEU A 1 193 ? -21.007 -3.886 11.752 1.00 96.50 193 LEU A C 1
ATOM 1549 O O . LEU A 1 193 ? -21.269 -2.882 12.411 1.00 96.50 193 LEU A O 1
ATOM 1553 N N . LYS A 1 194 ? -21.960 -4.757 11.383 1.00 95.31 194 LYS A N 1
ATOM 1554 C CA . LYS A 1 194 ? -23.408 -4.561 11.583 1.00 95.31 194 LYS A CA 1
ATOM 1555 C C . LYS A 1 194 ? -23.926 -3.236 11.000 1.00 95.31 194 LYS A C 1
ATOM 1557 O O . LYS A 1 194 ? -24.939 -2.718 11.460 1.00 95.31 194 LYS A O 1
ATOM 1562 N N . GLN A 1 195 ? -23.258 -2.722 9.970 1.00 96.31 195 GLN A N 1
ATOM 1563 C CA . GLN A 1 195 ? -23.628 -1.494 9.278 1.00 96.31 195 GLN A CA 1
ATOM 1564 C C . GLN A 1 195 ? -24.214 -1.792 7.897 1.00 96.31 195 GLN A C 1
ATOM 1566 O O . GLN A 1 195 ? -24.012 -2.860 7.309 1.00 96.31 195 GLN A O 1
ATOM 1571 N N . LYS A 1 196 ? -24.946 -0.815 7.366 1.00 96.88 196 LYS A N 1
ATOM 1572 C CA . LYS A 1 196 ? -25.224 -0.699 5.930 1.00 96.88 196 LYS A CA 1
ATOM 1573 C C . LYS A 1 196 ? -24.090 0.107 5.274 1.00 96.88 196 LYS A C 1
ATOM 1575 O O . LYS A 1 196 ? -23.307 0.719 6.001 1.00 96.88 196 LYS A O 1
ATOM 1580 N N . PRO A 1 197 ? -23.977 0.121 3.933 1.00 96.81 197 PRO A N 1
ATOM 1581 C CA . PRO A 1 197 ? -23.153 1.125 3.271 1.00 96.81 197 PRO A CA 1
ATOM 1582 C C . PRO A 1 197 ? -23.516 2.530 3.784 1.00 96.81 197 PRO A C 1
ATOM 1584 O O . PRO A 1 197 ? -24.707 2.780 3.998 1.00 96.81 197 PRO A O 1
ATOM 1587 N N . PRO A 1 198 ? -22.525 3.407 4.008 1.00 96.25 198 PRO A N 1
ATOM 1588 C CA . PRO A 1 198 ? -22.760 4.747 4.523 1.00 96.25 198 PRO A CA 1
ATOM 1589 C C . PRO A 1 198 ? -23.604 5.569 3.546 1.00 96.25 198 PRO A C 1
ATOM 1591 O O . PRO A 1 198 ? -23.531 5.379 2.330 1.00 96.25 198 PRO A O 1
ATOM 1594 N N . GLU A 1 199 ? -24.396 6.488 4.091 1.00 96.25 199 GLU A N 1
ATOM 1595 C CA . GLU A 1 199 ? -25.005 7.559 3.302 1.00 96.25 199 GLU A CA 1
ATOM 1596 C C . GLU A 1 199 ? -23.933 8.571 2.866 1.00 96.25 199 GLU A C 1
ATOM 1598 O O . GLU A 1 199 ? -22.836 8.618 3.431 1.00 96.25 199 GLU A O 1
ATOM 1603 N N . ASP A 1 200 ? -24.243 9.377 1.851 1.00 97.50 200 ASP A N 1
ATOM 1604 C CA . ASP A 1 200 ? -23.330 10.418 1.380 1.00 97.50 200 ASP A CA 1
ATOM 1605 C C . ASP A 1 200 ? -23.041 11.437 2.494 1.00 97.50 200 ASP A C 1
ATOM 1607 O O . ASP A 1 200 ? -23.958 11.958 3.130 1.00 97.50 200 ASP A O 1
ATOM 1611 N N . ASN A 1 201 ? -21.759 11.730 2.703 1.00 97.50 201 ASN A N 1
ATOM 1612 C CA . ASN A 1 201 ? -21.213 12.570 3.772 1.00 97.50 201 ASN A CA 1
ATOM 1613 C C . ASN A 1 201 ? -21.389 11.997 5.191 1.00 97.50 201 ASN A C 1
ATOM 1615 O O . ASN A 1 201 ? -21.276 12.728 6.177 1.00 97.50 201 ASN A O 1
ATOM 1619 N N . ALA A 1 202 ? -21.641 10.690 5.335 1.00 97.81 202 ALA A N 1
ATOM 1620 C CA . ALA A 1 202 ? -21.566 10.047 6.644 1.00 97.81 202 ALA A CA 1
ATOM 1621 C C . ALA A 1 202 ? -20.140 10.155 7.204 1.00 97.81 202 ALA A C 1
ATOM 1623 O O . ALA A 1 202 ? -19.162 9.968 6.479 1.00 97.81 202 ALA A O 1
ATOM 1624 N N . VAL A 1 203 ? -20.020 10.418 8.505 1.00 97.94 203 VAL A N 1
ATOM 1625 C CA . VAL A 1 203 ? -18.729 10.588 9.178 1.00 97.94 203 VAL A CA 1
ATOM 1626 C C . VAL A 1 203 ? -18.571 9.531 10.254 1.00 97.94 203 VAL A C 1
ATOM 1628 O O . VAL A 1 203 ? -19.403 9.432 11.150 1.00 97.94 203 VAL A O 1
ATOM 1631 N N . TRP A 1 204 ? -17.487 8.765 10.180 1.00 98.00 204 TRP A N 1
ATOM 1632 C CA . TRP A 1 204 ? -17.089 7.815 11.218 1.00 98.00 204 TRP A CA 1
ATOM 1633 C C . TRP A 1 204 ? -15.890 8.343 11.986 1.00 98.00 204 TRP A C 1
ATOM 1635 O O . TRP A 1 204 ? -15.080 9.114 11.457 1.00 98.00 204 TRP A O 1
ATOM 1645 N N . ARG A 1 205 ? -15.732 7.871 13.221 1.00 98.06 205 ARG A N 1
ATOM 1646 C CA . ARG A 1 205 ? -14.504 8.082 13.982 1.00 98.06 205 ARG A CA 1
ATOM 1647 C C . ARG A 1 205 ? -13.599 6.886 13.780 1.00 98.06 205 ARG A C 1
ATOM 1649 O O . ARG A 1 205 ? -13.993 5.741 13.967 1.00 98.06 205 ARG A O 1
ATOM 1656 N N . MET A 1 206 ? -12.387 7.150 13.315 1.00 98.62 206 MET A N 1
ATOM 1657 C CA . MET A 1 206 ? -11.449 6.100 12.946 1.00 98.62 206 MET A CA 1
ATOM 1658 C C . MET A 1 206 ? -10.029 6.500 13.294 1.00 98.62 206 MET A C 1
ATOM 1660 O O . MET A 1 206 ? -9.649 7.675 13.241 1.00 98.62 206 MET A O 1
ATOM 1664 N N . ASN A 1 207 ? -9.216 5.505 13.612 1.00 98.62 207 ASN A N 1
ATOM 1665 C CA . ASN A 1 207 ? -7.782 5.694 13.681 1.00 98.62 207 ASN A CA 1
ATOM 1666 C C . ASN A 1 207 ? -7.059 4.465 13.156 1.00 98.62 207 ASN A C 1
ATOM 1668 O O . ASN A 1 207 ? -7.628 3.384 13.017 1.00 98.62 207 ASN A O 1
ATOM 1672 N N . PHE A 1 208 ? -5.793 4.673 12.848 1.00 98.81 208 PHE A N 1
ATOM 1673 C CA . PHE A 1 208 ? -4.920 3.651 12.315 1.00 98.81 208 PHE A CA 1
ATOM 1674 C C . PHE A 1 208 ? -3.604 3.739 13.056 1.00 98.81 208 PHE A C 1
ATOM 1676 O O . PHE A 1 208 ? -3.145 4.848 13.347 1.00 98.81 208 PHE A O 1
ATOM 1683 N N . SER A 1 209 ? -3.025 2.588 13.353 1.00 98.31 209 SER A N 1
ATOM 1684 C CA . SER A 1 209 ? -1.827 2.486 14.172 1.00 98.31 209 SER A CA 1
ATOM 1685 C C . SER A 1 209 ? -0.856 1.474 13.582 1.00 98.31 209 SER A C 1
ATOM 1687 O O . SER A 1 209 ? -1.214 0.614 12.773 1.00 98.31 209 SER A O 1
ATOM 1689 N N . ARG A 1 210 ? 0.400 1.661 13.951 1.00 96.94 210 ARG A N 1
ATOM 1690 C CA . ARG A 1 210 ? 1.512 0.747 13.768 1.00 96.94 210 ARG A CA 1
ATOM 1691 C C . ARG A 1 210 ? 2.255 0.723 15.092 1.00 96.94 210 ARG A C 1
ATOM 1693 O O . ARG A 1 210 ? 2.697 1.783 15.555 1.00 96.94 210 ARG A O 1
ATOM 1700 N N . VAL A 1 211 ? 2.475 -0.470 15.627 1.00 95.44 211 VAL A N 1
ATOM 1701 C CA . VAL A 1 211 ? 3.396 -0.671 16.737 1.00 95.44 211 VAL A CA 1
ATOM 1702 C C . VAL A 1 211 ? 4.764 -1.024 16.168 1.00 95.44 211 VAL A C 1
ATOM 1704 O O . VAL A 1 211 ? 4.946 -2.000 15.440 1.00 95.44 211 VAL A O 1
ATOM 1707 N N . GLU A 1 212 ? 5.754 -0.196 16.484 1.00 94.00 212 GLU A N 1
ATOM 1708 C CA . GLU A 1 212 ? 7.118 -0.354 16.003 1.00 94.00 212 GLU A CA 1
ATOM 1709 C C . GLU A 1 212 ? 8.049 -0.737 17.147 1.00 94.00 212 GLU A C 1
ATOM 1711 O O . GLU A 1 212 ? 8.066 -0.113 18.204 1.00 94.00 212 GLU A O 1
ATOM 1716 N N . TRP A 1 213 ? 8.860 -1.770 16.943 1.00 89.69 213 TRP A N 1
ATOM 1717 C CA . TRP A 1 213 ? 9.864 -2.166 17.924 1.00 89.69 213 TRP A CA 1
ATOM 1718 C C . TRP A 1 213 ? 11.234 -1.650 17.491 1.00 89.69 213 TRP A C 1
ATOM 1720 O O . TRP A 1 213 ? 11.604 -1.878 16.341 1.00 89.69 213 TRP A O 1
ATOM 1730 N N . PRO A 1 214 ? 12.029 -1.048 18.396 1.00 83.94 214 PRO A N 1
ATOM 1731 C CA . PRO A 1 214 ? 13.319 -0.476 18.037 1.00 83.94 214 PRO A CA 1
ATOM 1732 C C . PRO A 1 214 ? 14.201 -1.439 17.236 1.00 83.94 214 PRO A C 1
ATOM 1734 O O . PRO A 1 214 ? 14.414 -2.596 17.627 1.00 83.94 214 PRO A O 1
ATOM 1737 N N . ALA A 1 215 ? 14.747 -0.944 16.125 1.00 75.44 215 ALA A N 1
ATOM 1738 C CA . ALA A 1 215 ? 15.629 -1.720 15.265 1.00 75.44 215 ALA A CA 1
ATOM 1739 C C . ALA A 1 215 ? 16.821 -2.284 16.063 1.00 75.44 215 ALA A C 1
ATOM 1741 O O . ALA A 1 215 ? 17.458 -1.593 16.858 1.00 75.44 215 ALA A O 1
ATOM 1742 N N . GLY A 1 216 ? 17.124 -3.569 15.865 1.00 74.12 216 GLY A N 1
ATOM 1743 C CA . GLY A 1 216 ? 18.209 -4.252 16.577 1.00 74.12 216 GLY A CA 1
ATOM 1744 C C . GLY A 1 21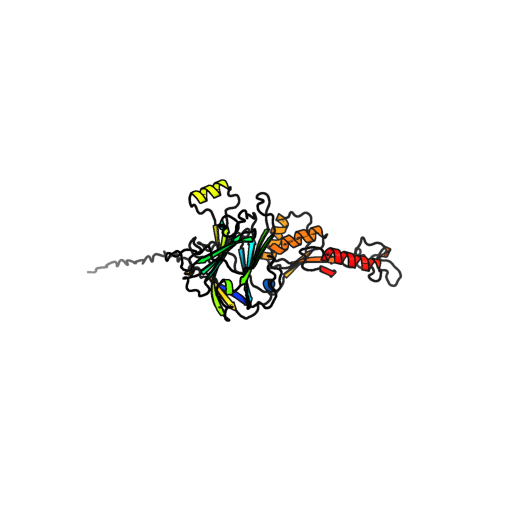6 ? 17.891 -4.660 18.024 1.00 74.12 216 GLY A C 1
ATOM 1745 O O . GLY A 1 216 ? 18.755 -5.246 18.686 1.00 74.12 216 GLY A O 1
ATOM 1746 N N . LEU A 1 217 ? 16.668 -4.425 18.523 1.00 81.88 217 LEU A N 1
ATOM 1747 C CA . LEU A 1 217 ? 16.250 -4.920 19.835 1.00 81.88 217 LEU A CA 1
ATOM 1748 C C . LEU A 1 217 ? 16.344 -6.453 19.879 1.00 81.88 217 LEU A C 1
ATOM 1750 O O . LEU A 1 217 ? 15.629 -7.181 19.186 1.00 81.88 217 LEU A O 1
ATOM 1754 N N . LYS A 1 218 ? 17.231 -6.968 20.737 1.00 83.31 218 LYS A N 1
ATOM 1755 C CA . LYS A 1 218 ? 17.415 -8.413 20.911 1.00 83.31 218 LYS A CA 1
ATOM 1756 C C . LYS A 1 218 ? 16.131 -9.048 21.445 1.00 83.31 218 LYS A C 1
ATOM 1758 O O . LYS A 1 218 ? 15.522 -8.536 22.382 1.00 83.31 218 LYS A O 1
ATOM 1763 N N . ALA A 1 219 ? 15.788 -10.235 20.943 1.00 82.19 219 ALA A N 1
ATOM 1764 C CA . A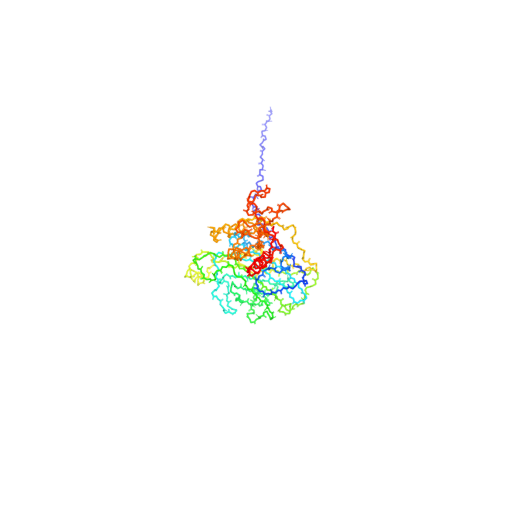LA A 1 219 ? 14.596 -10.970 21.376 1.00 82.19 219 ALA A CA 1
ATOM 1765 C C . ALA A 1 219 ? 14.537 -11.197 22.902 1.00 82.19 219 ALA A C 1
ATOM 1767 O O . ALA A 1 219 ? 13.461 -11.137 23.491 1.00 82.19 219 ALA A O 1
ATOM 1768 N N . ALA A 1 220 ? 15.689 -11.411 23.551 1.00 85.31 220 ALA A N 1
ATOM 1769 C CA . ALA A 1 220 ? 15.772 -11.541 25.006 1.00 85.31 220 ALA A CA 1
ATOM 1770 C C . ALA A 1 220 ? 15.391 -10.240 25.735 1.00 85.31 220 ALA A C 1
ATOM 1772 O O . ALA A 1 220 ? 14.608 -10.289 26.678 1.00 85.31 220 ALA A O 1
ATOM 1773 N N . ALA A 1 221 ? 15.876 -9.089 25.256 1.00 85.81 221 ALA A N 1
ATOM 1774 C CA . ALA A 1 221 ? 15.549 -7.780 25.819 1.00 85.81 221 ALA A CA 1
ATOM 1775 C C . ALA A 1 221 ? 14.065 -7.443 25.621 1.00 85.81 221 ALA A C 1
ATOM 1777 O O . ALA A 1 221 ? 13.405 -7.006 26.558 1.00 85.81 221 ALA A O 1
ATOM 1778 N N . LYS A 1 222 ? 13.507 -7.748 24.439 1.00 85.25 222 LYS A N 1
ATOM 1779 C CA . LYS A 1 222 ? 12.063 -7.638 24.187 1.00 85.25 222 LYS A CA 1
ATOM 1780 C C . LYS A 1 222 ? 11.259 -8.486 25.176 1.00 85.25 222 LYS A C 1
ATOM 1782 O O . LYS A 1 222 ? 10.340 -7.988 25.814 1.00 85.25 222 LYS A O 1
ATOM 1787 N N . LYS A 1 223 ? 11.628 -9.759 25.352 1.00 85.25 223 LYS A N 1
ATOM 1788 C CA . LYS A 1 223 ? 10.960 -10.665 26.300 1.00 85.25 223 LYS A CA 1
ATOM 1789 C C . LYS A 1 223 ? 11.031 -10.148 27.741 1.00 85.25 223 LYS A C 1
ATOM 1791 O O . LYS A 1 223 ? 10.046 -10.243 28.469 1.00 85.25 223 LYS A O 1
ATOM 1796 N N . GLU A 1 224 ? 12.178 -9.615 28.150 1.00 89.88 224 GLU A N 1
ATOM 1797 C CA . GLU A 1 224 ? 12.374 -9.047 29.484 1.00 89.88 224 GLU A CA 1
ATOM 1798 C C . GLU A 1 224 ? 11.525 -7.789 29.707 1.00 89.88 224 GLU A C 1
ATOM 1800 O O . GLU A 1 224 ? 10.850 -7.688 30.732 1.00 89.88 224 GLU A O 1
ATOM 1805 N N . ALA A 1 225 ? 11.506 -6.869 28.740 1.00 87.31 225 ALA A N 1
ATOM 1806 C CA . ALA A 1 225 ? 10.683 -5.666 28.790 1.00 87.31 225 ALA A CA 1
ATOM 1807 C C . ALA A 1 225 ? 9.196 -6.009 28.931 1.00 87.31 225 ALA A C 1
ATOM 1809 O O . ALA A 1 225 ? 8.528 -5.497 29.828 1.00 87.31 225 ALA A O 1
ATOM 1810 N N . LEU A 1 226 ? 8.708 -6.966 28.137 1.00 85.06 226 LEU A N 1
ATOM 1811 C CA . LEU A 1 226 ? 7.332 -7.458 28.225 1.00 85.06 226 LEU A CA 1
ATOM 1812 C C . LEU A 1 226 ? 7.018 -8.070 29.595 1.00 85.06 226 LEU A C 1
ATOM 1814 O O . LEU A 1 226 ? 5.982 -7.763 30.183 1.00 85.06 226 LEU A O 1
ATOM 1818 N N . ALA A 1 227 ? 7.924 -8.882 30.150 1.00 87.69 227 ALA A N 1
ATOM 1819 C CA . ALA A 1 227 ? 7.757 -9.456 31.487 1.00 87.69 227 ALA A CA 1
ATOM 1820 C C . ALA A 1 227 ? 7.700 -8.379 32.587 1.00 87.69 227 ALA A C 1
ATOM 1822 O O . ALA A 1 227 ? 6.988 -8.539 33.579 1.00 87.69 227 ALA A O 1
ATOM 1823 N N . LYS A 1 228 ? 8.420 -7.268 32.394 1.00 90.56 228 LYS A N 1
ATOM 1824 C CA . LYS A 1 228 ? 8.440 -6.106 33.292 1.00 90.56 228 LYS A CA 1
ATOM 1825 C C . LYS A 1 228 ? 7.352 -5.069 32.987 1.00 90.56 228 LYS A C 1
ATOM 1827 O O . LYS A 1 228 ? 7.304 -4.057 33.680 1.00 90.56 228 LYS A O 1
ATOM 1832 N N . LYS A 1 229 ? 6.491 -5.304 31.986 1.00 85.31 229 LYS A N 1
ATOM 1833 C CA . LYS A 1 229 ? 5.497 -4.336 31.480 1.00 85.31 229 LYS A CA 1
ATOM 1834 C C . LYS A 1 229 ? 6.120 -2.978 31.123 1.00 85.31 229 LYS A C 1
ATOM 1836 O O . LYS A 1 229 ? 5.551 -1.928 31.402 1.00 85.31 229 LYS A O 1
ATOM 1841 N N . GLN A 1 230 ? 7.323 -3.012 30.560 1.00 86.94 230 GLN A N 1
ATOM 1842 C CA . GLN A 1 230 ? 7.994 -1.839 30.019 1.00 86.94 230 GLN A CA 1
ATOM 1843 C C . GLN A 1 230 ? 7.564 -1.645 28.569 1.00 86.94 230 GLN A C 1
ATOM 1845 O O . GLN A 1 230 ? 7.654 -2.579 27.774 1.00 86.94 230 GLN A O 1
ATOM 1850 N N . HIS A 1 231 ? 7.141 -0.426 28.253 1.00 83.06 231 HIS A N 1
ATOM 1851 C CA . HIS A 1 231 ? 6.789 -0.006 26.904 1.00 83.06 231 HIS A CA 1
ATOM 1852 C C . HIS A 1 231 ? 8.062 0.445 26.188 1.00 83.06 231 HIS A C 1
ATOM 1854 O O . HIS A 1 231 ? 8.548 1.550 26.426 1.00 83.06 231 HIS A O 1
ATOM 1860 N N . LEU A 1 232 ? 8.659 -0.458 25.410 1.00 87.75 232 LEU A N 1
ATOM 1861 C CA . LEU A 1 232 ? 9.813 -0.142 24.553 1.00 87.75 232 LEU A CA 1
ATOM 1862 C C . LEU A 1 232 ? 9.397 0.075 23.101 1.00 87.75 232 LEU A C 1
ATOM 1864 O O . LEU A 1 232 ? 10.193 0.556 22.303 1.00 87.75 232 LEU A O 1
ATOM 1868 N N . GLU A 1 233 ? 8.185 -0.342 22.765 1.00 90.69 233 GLU A N 1
ATOM 1869 C CA . GLU A 1 233 ? 7.553 -0.111 21.487 1.00 90.69 233 GLU A CA 1
ATOM 1870 C C . GLU A 1 233 ? 7.188 1.363 21.288 1.00 90.69 233 GLU A C 1
ATOM 1872 O O . GLU A 1 233 ? 6.727 2.061 22.195 1.00 90.69 233 GLU A O 1
ATOM 1877 N N . GLU A 1 234 ? 7.377 1.822 20.062 1.00 94.19 234 GLU A N 1
ATOM 1878 C CA . GLU A 1 234 ? 6.956 3.120 19.567 1.00 94.19 234 GLU A CA 1
ATOM 1879 C C . GLU A 1 234 ? 5.582 2.967 18.910 1.00 94.19 234 GLU A C 1
ATOM 1881 O O . GLU A 1 234 ? 5.308 1.979 18.230 1.00 94.19 234 GLU A O 1
ATOM 1886 N N . ASN A 1 235 ? 4.697 3.939 19.119 1.00 96.19 235 ASN A N 1
ATOM 1887 C CA . ASN A 1 235 ? 3.319 3.875 18.640 1.00 96.19 235 ASN A CA 1
ATOM 1888 C C . ASN A 1 235 ? 3.088 5.004 17.639 1.00 96.19 235 ASN A C 1
ATOM 1890 O O . ASN A 1 235 ? 3.009 6.179 18.011 1.00 96.19 235 ASN A O 1
ATOM 1894 N N . TRP A 1 236 ? 2.971 4.632 16.368 1.00 97.94 236 TRP A N 1
ATOM 1895 C CA . TRP A 1 236 ? 2.818 5.561 15.258 1.00 97.94 236 TRP A CA 1
ATOM 1896 C C . TRP A 1 236 ? 1.388 5.502 14.752 1.00 97.94 236 TRP A C 1
ATOM 1898 O O . TRP A 1 236 ? 0.906 4.446 14.357 1.00 97.94 236 TRP A O 1
ATOM 1908 N N . VAL A 1 237 ? 0.703 6.640 14.739 1.00 98.56 237 VAL A N 1
ATOM 1909 C CA . VAL A 1 237 ? -0.733 6.697 14.455 1.00 98.56 237 VAL A CA 1
ATOM 1910 C C . VAL A 1 237 ? -1.053 7.715 13.385 1.00 98.56 237 VAL A C 1
ATOM 1912 O O . VAL A 1 237 ? -0.338 8.701 13.194 1.00 98.56 237 VAL A O 1
ATOM 1915 N N . TRP A 1 238 ? -2.176 7.527 12.700 1.00 98.50 238 TRP A N 1
ATOM 1916 C CA . TRP A 1 238 ? -2.670 8.557 11.801 1.00 98.50 238 TRP A CA 1
ATOM 1917 C C . TRP A 1 238 ? -3.045 9.824 12.573 1.00 98.50 238 TRP A C 1
ATOM 1919 O O . TRP A 1 238 ? -2.427 10.863 12.343 1.00 98.50 238 TRP A O 1
ATOM 1929 N N . SER A 1 239 ? -4.017 9.758 13.486 1.00 97.81 239 SER A N 1
ATOM 1930 C CA . SER A 1 239 ? -4.433 10.894 14.316 1.00 97.81 239 SER A CA 1
ATOM 1931 C C . SER A 1 239 ? -3.817 10.779 15.720 1.00 97.81 239 SER A C 1
ATOM 1933 O O . SER A 1 239 ? -4.131 9.813 16.422 1.00 97.81 239 SER A O 1
ATOM 1935 N N . PRO A 1 240 ? -2.945 11.715 16.148 1.00 96.56 240 PRO A N 1
ATOM 1936 C CA . PRO A 1 240 ? -2.298 11.664 17.461 1.00 96.56 240 PRO A CA 1
ATOM 1937 C C . PRO A 1 240 ? -3.305 11.893 18.590 1.00 96.56 240 PRO A C 1
ATOM 1939 O O . PRO A 1 240 ? -4.297 12.605 18.427 1.00 96.56 240 PRO A O 1
ATOM 1942 N N . GLN A 1 241 ? -3.042 11.289 19.748 1.00 94.25 241 GLN A N 1
ATOM 1943 C CA . GLN A 1 241 ? -3.985 11.237 20.873 1.00 94.25 241 GLN A CA 1
ATOM 1944 C C . GLN A 1 241 ? -3.467 11.947 22.128 1.00 94.25 241 GLN A C 1
ATOM 1946 O O . GLN A 1 241 ? -4.247 12.235 23.040 1.00 94.25 241 GLN A O 1
ATOM 1951 N N . GLY A 1 242 ? -2.165 12.245 22.181 1.00 94.12 242 GLY A N 1
ATOM 1952 C CA . GLY A 1 242 ? -1.506 12.849 23.339 1.00 94.12 242 GLY A CA 1
ATOM 1953 C C . GLY A 1 242 ? -1.187 11.854 24.459 1.00 94.12 242 GLY A C 1
ATOM 1954 O O . GLY A 1 242 ? -0.785 12.265 25.546 1.00 94.12 242 GLY A O 1
ATOM 1955 N N . LYS A 1 243 ? -1.398 10.551 24.235 1.00 94.00 243 LYS A N 1
ATOM 1956 C CA . LYS A 1 243 ? -1.148 9.479 25.208 1.00 94.00 243 LYS A CA 1
ATOM 1957 C C . LYS A 1 243 ? -0.944 8.149 24.486 1.00 94.00 243 LYS A C 1
ATOM 1959 O O . LYS A 1 243 ? -1.654 7.877 23.525 1.00 94.00 243 LYS A O 1
ATOM 1964 N N . ILE A 1 244 ? -0.049 7.304 25.002 1.00 93.50 244 ILE A N 1
ATOM 1965 C CA . ILE A 1 244 ? 0.121 5.910 24.559 1.00 93.50 244 ILE A CA 1
ATOM 1966 C C . ILE A 1 244 ? -1.112 5.098 24.988 1.00 93.50 244 ILE A C 1
ATOM 1968 O O . ILE A 1 244 ? -1.140 4.508 26.068 1.00 93.50 244 ILE A O 1
ATOM 1972 N N . ASN A 1 245 ? -2.187 5.192 24.205 1.00 93.69 245 ASN A N 1
ATOM 1973 C CA . ASN A 1 245 ? -3.432 4.450 24.376 1.00 93.69 245 ASN A CA 1
ATOM 1974 C C . ASN A 1 245 ? -4.303 4.604 23.118 1.00 93.69 245 ASN A C 1
ATOM 1976 O O . ASN A 1 245 ? -4.880 5.672 22.924 1.00 93.69 245 ASN A O 1
ATOM 1980 N N . MET A 1 246 ? -4.444 3.548 22.308 1.00 94.94 246 MET A N 1
ATOM 1981 C CA . MET A 1 246 ? -5.328 3.577 21.135 1.00 94.94 246 MET A CA 1
ATOM 1982 C C . MET A 1 246 ? -6.815 3.587 21.490 1.00 94.94 246 MET A C 1
ATOM 1984 O O . MET A 1 246 ? -7.626 4.084 20.716 1.00 94.94 246 MET A O 1
ATOM 1988 N N . HIS A 1 247 ? -7.186 3.127 22.682 1.00 95.44 247 HIS A N 1
ATOM 1989 C CA . HIS A 1 247 ? -8.573 2.943 23.104 1.00 95.44 247 HIS A CA 1
ATOM 1990 C C . HIS A 1 247 ? -9.194 4.212 23.707 1.00 95.44 247 HIS A C 1
ATOM 1992 O O . HIS A 1 247 ? -9.831 4.162 24.766 1.00 95.44 247 HIS A O 1
ATOM 1998 N N . ILE A 1 248 ? -8.997 5.356 23.042 1.00 94.19 248 ILE A N 1
ATOM 1999 C CA . ILE A 1 248 ? -9.640 6.643 23.350 1.00 94.19 248 ILE A CA 1
ATOM 2000 C C . ILE A 1 248 ? -10.369 7.144 22.090 1.00 94.19 248 ILE A C 1
ATOM 2002 O O . ILE A 1 248 ? -9.880 8.068 21.430 1.00 94.19 248 ILE A O 1
ATOM 2006 N N . PRO A 1 249 ? -11.530 6.562 21.727 1.00 94.88 249 PRO A N 1
ATOM 2007 C CA . PRO A 1 249 ? -12.260 6.944 20.517 1.00 94.88 249 PRO A CA 1
ATOM 2008 C C . PRO A 1 249 ? -12.546 8.444 20.426 1.00 94.88 249 PRO A C 1
ATOM 2010 O O . PRO A 1 249 ? -12.536 9.022 19.342 1.00 94.88 249 PRO A O 1
ATOM 2013 N N . GLU A 1 250 ? -12.696 9.127 21.568 1.00 93.38 250 GLU A N 1
ATOM 2014 C CA . GLU A 1 250 ? -12.840 10.585 21.695 1.00 93.38 250 GLU A CA 1
ATOM 2015 C C . GLU A 1 250 ? -11.729 11.386 20.985 1.00 93.38 250 GLU A C 1
ATOM 2017 O O . GLU A 1 250 ? -11.950 12.538 20.602 1.00 93.38 250 GLU A O 1
ATOM 2022 N N . LYS A 1 251 ? -10.552 10.781 20.781 1.00 94.25 251 LYS A N 1
ATOM 2023 C CA . LYS A 1 251 ? -9.352 11.383 20.175 1.00 94.25 251 LYS A CA 1
ATOM 2024 C C . LYS A 1 251 ? -9.072 10.933 18.739 1.00 94.25 251 LYS A C 1
ATOM 2026 O O . LYS A 1 251 ? -8.127 11.432 18.126 1.00 94.25 251 LYS A O 1
ATOM 2031 N N . TRP A 1 252 ? -9.848 9.995 18.207 1.00 97.56 252 TRP A N 1
ATOM 2032 C CA . TRP A 1 252 ? -9.658 9.493 16.850 1.00 97.56 252 TRP A CA 1
ATOM 2033 C C . TRP A 1 252 ? -9.977 10.551 15.792 1.00 97.56 252 TRP A C 1
ATOM 2035 O O . TRP A 1 252 ? -10.636 11.557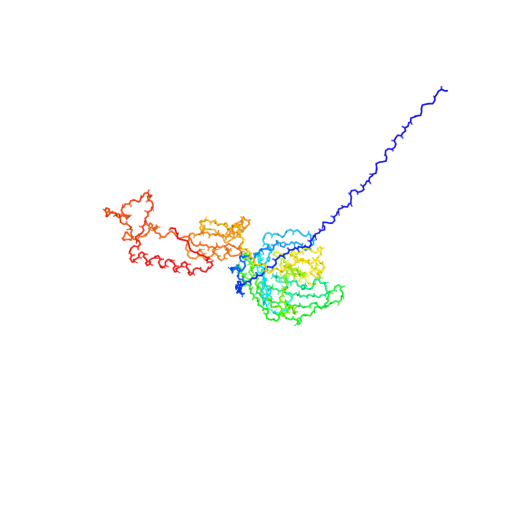 16.065 1.00 97.56 252 TRP A O 1
ATOM 2045 N N . GLY A 1 253 ? -9.459 10.328 14.584 1.00 98.06 253 GLY A N 1
ATOM 2046 C CA . GLY A 1 253 ? -9.745 11.179 13.439 1.00 98.06 253 GLY A CA 1
ATOM 2047 C C . GLY A 1 253 ? -11.141 10.927 12.875 1.00 98.06 253 GLY A C 1
ATOM 2048 O O . GLY A 1 253 ? -11.865 10.037 13.321 1.00 98.06 253 GLY A O 1
ATOM 2049 N N . TYR A 1 254 ? -11.502 11.713 11.870 1.00 98.31 254 TYR A N 1
ATOM 2050 C CA . TYR A 1 254 ? -12.790 11.642 11.190 1.00 98.31 254 TYR A CA 1
ATOM 2051 C C . TYR A 1 254 ? -12.603 11.147 9.758 1.00 98.31 254 TYR A C 1
ATOM 2053 O O . TYR A 1 254 ? -11.801 11.706 9.005 1.00 98.31 254 TYR A O 1
ATOM 2061 N N . VAL A 1 255 ? -13.351 10.114 9.381 1.00 98.50 255 VAL A N 1
ATOM 2062 C CA . VAL A 1 255 ? -13.426 9.627 8.002 1.00 98.50 255 VAL A CA 1
ATOM 2063 C C . VAL A 1 255 ? -14.802 9.956 7.451 1.00 98.50 255 VAL A C 1
ATOM 2065 O O . VAL A 1 255 ? -15.801 9.432 7.934 1.00 98.50 255 VAL A O 1
ATOM 2068 N N . GLU A 1 256 ? -14.842 10.822 6.447 1.00 98.31 256 GLU A N 1
ATOM 2069 C CA . GLU A 1 256 ? -16.058 11.171 5.715 1.00 98.31 256 GLU A CA 1
ATOM 2070 C C . GLU A 1 256 ? -16.198 10.266 4.488 1.00 98.31 256 GLU A C 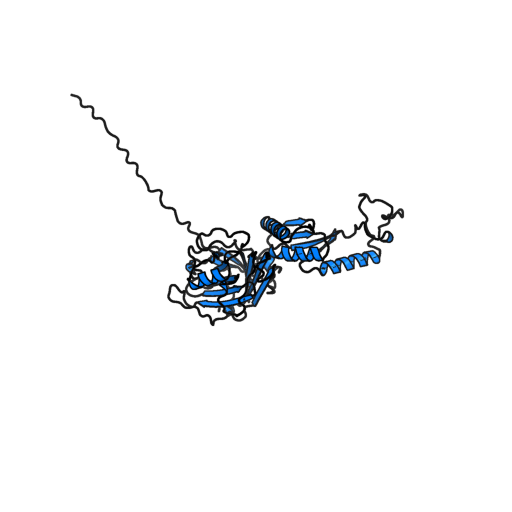1
ATOM 2072 O O . GLU A 1 256 ? -15.257 10.117 3.705 1.00 98.31 256 GLU A O 1
ATOM 2077 N N . PHE A 1 257 ? -17.365 9.655 4.313 1.00 98.25 257 PHE A N 1
ATOM 2078 C CA . PHE A 1 257 ? -17.683 8.813 3.166 1.00 98.25 257 PHE A CA 1
ATOM 2079 C C . PHE A 1 257 ? -18.466 9.622 2.140 1.00 98.25 257 PHE A C 1
ATOM 2081 O O . PHE A 1 257 ? -19.582 10.044 2.412 1.00 98.25 257 PHE A O 1
ATOM 2088 N N . VAL A 1 258 ? -17.898 9.805 0.949 1.00 97.81 258 VAL A N 1
ATOM 2089 C CA . VAL A 1 258 ? -18.535 10.573 -0.132 1.00 97.81 258 VAL A CA 1
ATOM 2090 C C . VAL A 1 258 ? -18.877 9.681 -1.317 1.00 97.81 258 VAL A C 1
ATOM 2092 O O . VAL A 1 258 ? -18.106 8.792 -1.694 1.00 97.81 258 VAL A O 1
ATOM 2095 N N . GLN A 1 259 ? -20.028 9.932 -1.931 1.00 96.75 259 GLN A N 1
ATOM 2096 C CA . GLN A 1 259 ? -20.515 9.247 -3.126 1.00 96.75 259 GLN A CA 1
ATOM 2097 C C . GLN A 1 259 ? -19.741 9.677 -4.381 1.00 96.75 259 GLN A C 1
ATOM 2099 O O . GLN A 1 259 ? -19.727 8.949 -5.379 1.00 96.75 259 GLN A O 1
ATOM 2104 N N . GLU A 1 260 ? -19.082 10.842 -4.345 1.00 93.94 260 GLU A N 1
ATOM 2105 C CA . GLU A 1 260 ? -18.227 11.306 -5.435 1.00 93.94 260 GLU A CA 1
ATOM 2106 C C . GLU A 1 260 ? -17.065 10.318 -5.656 1.00 93.94 260 GLU A C 1
ATOM 2108 O O . GLU A 1 260 ? -16.299 10.042 -4.726 1.00 93.94 260 GLU A O 1
ATOM 2113 N N . PRO A 1 261 ? -16.894 9.776 -6.879 1.00 88.62 261 PRO A N 1
ATOM 2114 C CA . PRO A 1 261 ? -15.790 8.876 -7.162 1.00 88.62 261 PRO A CA 1
ATOM 2115 C C . PRO A 1 261 ? -14.437 9.570 -7.042 1.00 88.62 261 PRO A C 1
ATOM 2117 O O . PRO A 1 261 ? -14.260 10.697 -7.510 1.00 88.62 261 PRO A O 1
ATOM 2120 N N . ALA A 1 262 ? -13.441 8.851 -6.521 1.00 83.94 262 ALA A N 1
ATOM 2121 C CA . ALA A 1 262 ? -12.077 9.363 -6.471 1.00 83.94 262 ALA A CA 1
ATOM 2122 C C . ALA A 1 262 ? -11.586 9.731 -7.886 1.00 83.94 262 ALA A C 1
ATOM 2124 O O . ALA A 1 262 ? -11.704 8.945 -8.837 1.00 83.94 262 ALA A O 1
ATOM 2125 N N . LYS A 1 263 ? -11.012 10.928 -8.035 1.00 80.25 263 LYS A N 1
ATOM 2126 C CA . LYS A 1 263 ? -10.429 11.397 -9.299 1.00 80.25 263 LYS A CA 1
ATOM 2127 C C . LYS A 1 263 ? -8.944 11.026 -9.354 1.00 80.25 263 LYS A C 1
ATOM 2129 O O . LYS A 1 263 ? -8.277 11.073 -8.325 1.00 80.25 263 LYS A O 1
ATOM 2134 N N . PRO A 1 264 ? -8.397 10.657 -10.529 1.00 71.94 264 PRO A N 1
ATOM 2135 C CA . PRO A 1 264 ? -6.965 10.426 -10.662 1.00 71.94 264 PRO A CA 1
ATOM 2136 C C . PRO A 1 264 ? -6.171 11.648 -10.200 1.00 71.94 264 PRO A C 1
ATOM 2138 O O . PRO A 1 264 ? -6.500 12.773 -10.577 1.00 71.94 264 PRO A O 1
ATOM 2141 N N . VAL A 1 265 ? -5.098 11.421 -9.446 1.00 68.50 265 VAL A N 1
ATOM 2142 C CA . VAL A 1 265 ? -4.136 12.481 -9.136 1.00 68.50 265 VAL A CA 1
ATOM 2143 C C . VAL A 1 265 ? -3.377 12.815 -10.427 1.00 68.50 265 VAL A C 1
ATOM 2145 O O . VAL A 1 265 ? -2.617 11.996 -10.944 1.00 68.50 265 VAL A O 1
ATOM 2148 N N . VAL A 1 266 ? -3.633 13.997 -10.988 1.00 65.25 266 VAL A N 1
ATOM 2149 C CA . VAL A 1 266 ? -2.904 14.590 -12.122 1.00 65.25 266 VAL A CA 1
ATOM 2150 C C . VAL A 1 266 ? -2.139 15.812 -11.611 1.00 65.25 266 VAL A C 1
ATOM 2152 O O . VAL A 1 266 ? -2.692 16.547 -10.792 1.00 65.25 266 VAL A O 1
ATOM 2155 N N . PRO A 1 267 ? -0.912 16.075 -12.094 1.00 74.44 267 PRO A N 1
ATOM 2156 C CA . PRO A 1 267 ? -0.185 15.395 -13.179 1.00 74.44 267 PRO A CA 1
ATOM 2157 C C . PRO A 1 267 ? 0.625 14.152 -12.744 1.00 74.44 267 PRO A C 1
ATOM 2159 O O . PRO A 1 267 ? 1.067 14.041 -11.605 1.00 74.44 267 PRO A O 1
ATOM 2162 N N . LYS A 1 268 ? 0.861 13.222 -13.684 1.00 81.88 268 LYS A N 1
ATOM 2163 C CA . LYS A 1 268 ? 1.814 12.110 -13.512 1.00 81.88 268 LYS A CA 1
ATOM 2164 C C . LYS A 1 268 ? 3.203 12.550 -13.976 1.00 81.88 268 LYS A C 1
ATOM 2166 O O . LYS A 1 268 ? 3.372 12.847 -15.155 1.00 81.88 268 LYS A O 1
ATOM 2171 N N . PHE A 1 269 ? 4.194 12.540 -13.089 1.00 90.94 269 PHE A N 1
ATOM 2172 C CA . PHE A 1 269 ? 5.586 12.831 -13.448 1.00 90.94 269 PHE A CA 1
ATOM 2173 C C . PHE A 1 269 ? 6.397 11.549 -13.596 1.00 90.94 269 PHE A C 1
ATOM 2175 O O . PHE A 1 269 ? 6.464 10.743 -12.665 1.00 90.94 269 PHE A O 1
ATOM 2182 N N . TRP A 1 270 ? 6.959 11.322 -14.782 1.00 93.94 270 TRP A N 1
ATOM 2183 C CA . TRP A 1 270 ? 7.712 10.114 -15.121 1.00 93.94 270 TRP A CA 1
ATOM 2184 C C . TRP A 1 270 ? 9.136 10.487 -15.525 1.00 93.94 270 TRP A C 1
ATOM 2186 O O . TRP A 1 270 ? 9.361 11.551 -16.097 1.00 93.94 270 TRP A O 1
ATOM 2196 N N . VAL A 1 271 ? 10.093 9.608 -15.232 1.00 95.56 271 VAL A N 1
ATOM 2197 C CA . VAL A 1 271 ? 11.511 9.830 -15.529 1.00 95.56 271 VAL A CA 1
ATOM 2198 C C . VAL A 1 271 ? 12.077 8.681 -16.353 1.00 95.56 271 VAL A C 1
ATOM 2200 O O . VAL A 1 271 ? 11.820 7.510 -16.071 1.00 95.56 271 VAL A O 1
ATOM 2203 N N . TRP A 1 272 ? 12.865 9.018 -17.371 1.00 95.38 272 TRP A N 1
ATOM 2204 C CA . TRP A 1 272 ? 13.725 8.062 -18.058 1.00 95.38 272 TRP A CA 1
ATOM 2205 C C . TRP A 1 272 ? 15.065 7.973 -17.331 1.00 95.38 272 TRP A C 1
ATOM 2207 O O . TRP A 1 272 ? 15.648 8.994 -16.963 1.00 95.38 272 TRP A O 1
ATOM 2217 N N . SER A 1 273 ? 15.554 6.758 -17.106 1.00 92.94 273 SER A N 1
ATOM 2218 C CA . SER A 1 273 ? 16.827 6.533 -16.428 1.00 92.94 273 SER A CA 1
ATOM 2219 C C . SER A 1 273 ? 17.552 5.322 -17.002 1.00 92.94 273 SER A C 1
ATOM 2221 O O . SER A 1 273 ? 16.949 4.415 -17.582 1.00 92.94 273 SER A O 1
ATOM 2223 N N . GLN A 1 274 ? 18.870 5.280 -16.817 1.00 91.06 274 GLN A N 1
ATOM 2224 C CA . GLN A 1 274 ? 19.611 4.049 -17.049 1.00 91.06 274 GLN A CA 1
ATOM 2225 C C . GLN A 1 274 ? 19.251 3.023 -15.970 1.00 91.06 274 GLN A C 1
ATOM 2227 O O . GLN A 1 274 ? 18.897 3.358 -14.845 1.00 91.06 274 GLN A O 1
ATOM 2232 N N . ALA A 1 275 ? 19.405 1.739 -16.280 1.00 91.38 275 ALA A N 1
ATOM 2233 C CA . ALA A 1 275 ? 19.116 0.683 -15.313 1.00 91.38 275 ALA A CA 1
ATOM 2234 C C . ALA A 1 275 ? 20.226 0.442 -14.278 1.00 91.38 275 ALA A C 1
ATOM 2236 O O . ALA A 1 275 ? 20.099 -0.486 -13.485 1.00 91.38 275 ALA A O 1
ATOM 2237 N N . HIS A 1 276 ? 21.307 1.236 -14.300 1.00 92.88 276 HIS A N 1
ATOM 2238 C CA . HIS A 1 276 ? 22.384 1.254 -13.299 1.00 92.88 276 HIS A CA 1
ATOM 2239 C C . HIS A 1 276 ? 22.704 -0.133 -12.700 1.00 92.88 276 HIS A C 1
ATOM 2241 O O . HIS A 1 276 ? 22.582 -0.356 -11.498 1.00 92.88 276 HIS A O 1
ATOM 2247 N N . ARG A 1 277 ? 23.081 -1.096 -13.558 1.00 90.06 277 ARG A N 1
ATOM 2248 C CA . ARG A 1 277 ? 23.204 -2.531 -13.208 1.00 90.06 277 ARG A CA 1
ATOM 2249 C C . ARG A 1 277 ? 24.179 -2.836 -12.062 1.00 90.06 277 ARG A C 1
ATOM 2251 O O . ARG A 1 277 ? 24.116 -3.911 -11.481 1.00 90.06 277 ARG A O 1
ATOM 2258 N N . ASN A 1 278 ? 25.093 -1.916 -11.770 1.00 91.31 278 ASN A N 1
ATOM 2259 C CA . ASN A 1 278 ? 26.087 -2.022 -10.706 1.00 91.31 278 ASN A CA 1
ATOM 2260 C C . ASN A 1 278 ? 25.597 -1.494 -9.346 1.00 91.31 278 ASN A C 1
ATOM 2262 O O . ASN A 1 278 ? 26.326 -1.599 -8.363 1.00 91.31 278 ASN A O 1
ATOM 2266 N N . TRP A 1 279 ? 24.410 -0.890 -9.273 1.00 93.00 279 TRP A N 1
ATOM 2267 C CA . TRP A 1 279 ? 23.860 -0.412 -8.010 1.00 93.00 279 TRP A CA 1
ATOM 2268 C C . TRP A 1 279 ? 23.400 -1.568 -7.125 1.00 93.00 279 TRP A C 1
ATOM 2270 O O . TRP A 1 279 ? 22.785 -2.529 -7.591 1.00 93.00 279 TRP A O 1
ATOM 2280 N N . SER A 1 280 ? 23.656 -1.430 -5.824 1.00 89.62 280 SER A N 1
ATOM 2281 C CA . SER A 1 280 ? 23.072 -2.302 -4.809 1.00 89.62 280 SER A CA 1
ATOM 2282 C C . SER A 1 280 ? 21.564 -2.068 -4.681 1.00 89.62 280 SER A C 1
ATOM 2284 O O . SER A 1 280 ? 21.043 -1.005 -5.033 1.00 89.62 280 SER A O 1
ATOM 2286 N N . ASP A 1 281 ? 20.858 -3.047 -4.121 1.00 85.69 281 ASP A N 1
ATOM 2287 C CA . ASP A 1 281 ? 19.418 -2.965 -3.846 1.00 85.69 281 ASP A CA 1
ATOM 2288 C C . ASP A 1 281 ? 19.109 -1.785 -2.925 1.00 85.69 281 ASP A C 1
ATOM 2290 O O . ASP A 1 281 ? 18.175 -1.028 -3.179 1.00 85.69 281 ASP A O 1
ATOM 2294 N N . GLN A 1 282 ? 19.953 -1.568 -1.911 1.00 82.00 282 GLN A N 1
ATOM 2295 C CA . GLN A 1 282 ? 19.867 -0.409 -1.026 1.00 82.00 282 GLN A CA 1
ATOM 2296 C C . GLN A 1 282 ? 19.940 0.904 -1.817 1.00 82.00 282 GLN A C 1
ATOM 2298 O O . GLN A 1 282 ? 19.089 1.776 -1.644 1.00 82.00 282 GLN A O 1
ATOM 2303 N N . LYS A 1 283 ? 20.899 1.036 -2.744 1.00 89.31 283 LYS A N 1
ATOM 2304 C CA . LYS A 1 283 ? 21.044 2.257 -3.547 1.00 89.31 283 LYS A CA 1
ATOM 2305 C C . LYS A 1 283 ? 19.833 2.513 -4.448 1.00 89.31 283 LYS A C 1
ATOM 2307 O O . LYS A 1 283 ? 19.421 3.666 -4.623 1.00 89.31 283 LYS A O 1
ATOM 2312 N N . TRP A 1 284 ? 19.249 1.450 -5.001 1.00 90.81 284 TRP A N 1
ATOM 2313 C CA . TRP A 1 284 ? 18.002 1.534 -5.759 1.00 90.81 284 TRP A CA 1
ATOM 2314 C C . TRP A 1 284 ? 16.834 1.978 -4.881 1.00 90.81 284 TRP A C 1
ATOM 2316 O O . TRP A 1 284 ? 16.121 2.903 -5.263 1.00 90.81 284 TRP A O 1
ATOM 2326 N N . ARG A 1 285 ? 16.664 1.384 -3.697 1.00 85.75 285 ARG A N 1
ATOM 2327 C CA . ARG A 1 285 ? 15.595 1.723 -2.744 1.00 85.75 285 ARG A CA 1
ATOM 2328 C C . ARG A 1 285 ? 15.693 3.177 -2.274 1.00 85.75 285 ARG A C 1
ATOM 2330 O O . ARG A 1 285 ? 14.699 3.895 -2.321 1.00 85.75 285 ARG A O 1
ATOM 2337 N N . GLU A 1 286 ? 16.891 3.651 -1.931 1.00 85.50 286 GLU A N 1
ATOM 2338 C CA . GLU A 1 286 ? 17.143 5.064 -1.608 1.00 85.50 286 GLU A CA 1
ATOM 2339 C C . GLU A 1 286 ? 16.755 6.001 -2.761 1.00 85.50 286 GLU A C 1
ATOM 2341 O O . GLU A 1 286 ? 16.134 7.044 -2.546 1.00 85.50 286 GLU A O 1
ATOM 2346 N N . THR A 1 287 ? 17.110 5.636 -3.996 1.00 92.50 287 THR A N 1
ATOM 2347 C CA . THR A 1 287 ? 16.780 6.433 -5.185 1.00 92.50 287 THR A CA 1
ATOM 2348 C C . THR A 1 287 ? 15.278 6.439 -5.455 1.00 92.50 287 THR A C 1
ATOM 2350 O O . THR A 1 287 ? 14.706 7.503 -5.674 1.00 92.50 287 THR A O 1
ATOM 2353 N N . LEU A 1 288 ? 14.615 5.283 -5.389 1.00 91.56 288 LEU A N 1
ATOM 2354 C CA . LEU A 1 288 ? 13.169 5.169 -5.576 1.00 91.56 288 LEU A CA 1
ATOM 2355 C C . LEU A 1 288 ? 12.396 5.942 -4.501 1.00 91.56 288 LEU A C 1
ATOM 2357 O O . LEU A 1 288 ? 11.408 6.597 -4.828 1.00 91.56 288 LEU A O 1
ATOM 2361 N N . ASN A 1 289 ? 12.872 5.950 -3.250 1.00 85.38 289 ASN A N 1
ATOM 2362 C CA . ASN A 1 289 ? 12.280 6.779 -2.201 1.00 85.38 289 ASN A CA 1
ATOM 2363 C C . ASN A 1 289 ? 12.359 8.270 -2.546 1.00 85.38 289 ASN A C 1
ATOM 2365 O O . ASN A 1 289 ? 11.353 8.971 -2.467 1.00 85.38 289 ASN A O 1
ATOM 2369 N N . LYS A 1 290 ? 13.533 8.744 -2.980 1.00 89.56 290 LYS A N 1
ATOM 2370 C CA . LYS A 1 290 ? 13.727 10.144 -3.391 1.00 89.56 290 LYS A CA 1
ATOM 2371 C C . LYS A 1 290 ? 12.841 10.520 -4.576 1.00 89.56 290 LYS A C 1
ATOM 2373 O O . LYS A 1 290 ? 12.235 11.586 -4.568 1.00 89.56 290 LYS A O 1
ATOM 2378 N N . LEU A 1 291 ? 12.731 9.638 -5.572 1.00 92.75 291 LEU A N 1
ATOM 2379 C CA . LEU A 1 291 ? 11.833 9.828 -6.713 1.00 92.75 291 LEU A CA 1
ATOM 2380 C C . LEU A 1 291 ? 10.372 9.945 -6.254 1.00 92.75 291 LEU A C 1
ATOM 2382 O O . LEU A 1 291 ? 9.688 10.889 -6.644 1.00 92.75 291 LEU A O 1
ATOM 2386 N N . ALA A 1 292 ? 9.911 9.048 -5.380 1.00 86.06 292 ALA A N 1
ATOM 2387 C CA . ALA A 1 292 ? 8.549 9.092 -4.854 1.00 86.06 292 ALA A CA 1
ATOM 2388 C C . ALA A 1 292 ? 8.280 10.358 -4.022 1.00 86.06 292 ALA A C 1
ATOM 2390 O O . ALA A 1 292 ? 7.225 10.971 -4.171 1.00 86.06 292 ALA A O 1
ATOM 2391 N N . GLN A 1 293 ? 9.238 10.795 -3.196 1.00 82.38 293 GLN A N 1
ATOM 2392 C CA . GLN A 1 293 ? 9.156 12.061 -2.453 1.00 82.38 293 GLN A CA 1
ATOM 2393 C C . GLN A 1 293 ? 9.083 13.282 -3.383 1.00 82.38 293 GLN A C 1
ATOM 2395 O O . GLN A 1 293 ? 8.404 14.253 -3.063 1.00 82.38 293 GLN A O 1
ATOM 2400 N N . ALA A 1 294 ? 9.725 13.216 -4.551 1.00 89.38 294 ALA A N 1
ATOM 2401 C CA . ALA A 1 294 ? 9.639 14.242 -5.588 1.00 89.38 294 ALA A CA 1
ATOM 2402 C C . ALA A 1 294 ? 8.348 14.167 -6.433 1.00 89.38 294 ALA A C 1
ATOM 2404 O O . ALA A 1 294 ? 8.192 14.935 -7.379 1.00 89.38 294 ALA A O 1
ATOM 2405 N N . GLY A 1 295 ? 7.426 13.244 -6.130 1.00 86.06 295 GLY A N 1
ATOM 2406 C CA . GLY A 1 295 ? 6.180 13.066 -6.880 1.00 86.06 295 GLY A CA 1
ATOM 2407 C C . GLY A 1 295 ? 6.338 12.302 -8.198 1.00 86.06 295 GLY A C 1
ATOM 2408 O O . GLY A 1 295 ? 5.411 12.281 -9.012 1.00 86.06 295 GLY A O 1
ATOM 2409 N N . ILE A 1 296 ? 7.486 11.655 -8.425 1.00 92.00 296 ILE A N 1
ATOM 2410 C CA . ILE A 1 296 ? 7.679 10.777 -9.580 1.00 92.00 296 ILE A CA 1
ATOM 2411 C C . ILE A 1 296 ? 6.887 9.490 -9.363 1.00 92.00 296 ILE A C 1
ATOM 2413 O O . ILE A 1 296 ? 7.018 8.818 -8.344 1.00 92.00 296 ILE A O 1
ATOM 2417 N N . THR A 1 297 ? 6.075 9.139 -10.354 1.00 90.31 297 THR A N 1
ATOM 2418 C CA . THR A 1 297 ? 5.163 7.984 -10.329 1.00 90.31 297 THR A CA 1
ATOM 2419 C C . THR A 1 297 ? 5.463 6.968 -11.425 1.00 90.31 297 THR A C 1
ATOM 2421 O O . THR A 1 297 ? 4.834 5.912 -11.464 1.00 90.31 297 THR A O 1
ATOM 2424 N N . GLY A 1 298 ? 6.434 7.248 -12.300 1.00 93.50 298 GLY A N 1
ATOM 2425 C CA . GLY A 1 298 ? 6.841 6.337 -13.364 1.00 93.50 298 GLY A CA 1
ATOM 2426 C C . GLY A 1 298 ? 8.334 6.388 -13.663 1.00 93.50 298 GLY A C 1
ATOM 2427 O O . GLY A 1 298 ? 8.954 7.449 -13.621 1.00 93.50 298 GLY A O 1
ATOM 2428 N N . LEU A 1 299 ? 8.900 5.225 -13.968 1.00 96.25 299 LEU A N 1
ATOM 2429 C CA . LEU A 1 299 ? 10.309 5.016 -14.274 1.00 96.25 299 LEU A CA 1
ATOM 2430 C C . LEU A 1 299 ? 10.427 4.219 -15.577 1.00 96.25 299 LEU A C 1
ATOM 2432 O O . LEU A 1 299 ? 10.008 3.062 -15.634 1.00 96.25 299 LEU A O 1
ATOM 2436 N N . LEU A 1 300 ? 10.995 4.831 -16.615 1.00 96.69 300 LEU A N 1
ATOM 2437 C CA . LEU A 1 300 ? 11.285 4.178 -17.890 1.00 96.69 300 LEU A CA 1
ATOM 2438 C C . LEU A 1 300 ? 12.737 3.701 -17.904 1.00 96.69 300 LEU A C 1
ATOM 2440 O O . LEU A 1 300 ? 13.647 4.500 -17.681 1.00 96.69 300 LEU A O 1
ATOM 2444 N N . LEU A 1 301 ? 12.945 2.412 -18.181 1.00 95.81 301 LEU A N 1
ATOM 2445 C CA . LEU A 1 301 ? 14.263 1.774 -18.150 1.00 95.81 301 LEU A CA 1
ATOM 2446 C C . LEU A 1 301 ? 14.514 0.938 -19.398 1.00 95.81 301 LEU A C 1
ATOM 2448 O O . LEU A 1 301 ? 13.653 0.171 -19.824 1.00 95.81 301 LEU A O 1
ATOM 2452 N N . SER A 1 302 ? 15.742 0.993 -19.906 1.00 93.56 302 SER A N 1
ATOM 2453 C CA . SER A 1 302 ? 16.237 0.026 -20.887 1.00 93.56 302 SER A CA 1
ATOM 2454 C C . SER A 1 302 ? 17.201 -0.957 -20.225 1.00 93.56 302 SER A C 1
ATOM 2456 O O . SER A 1 302 ? 18.277 -0.562 -19.768 1.00 93.56 302 SER A O 1
ATOM 2458 N N . ALA A 1 303 ? 16.816 -2.234 -20.140 1.00 94.25 303 ALA A N 1
ATOM 2459 C CA . ALA A 1 303 ? 17.650 -3.306 -19.597 1.00 94.25 303 ALA A CA 1
ATOM 2460 C C . ALA A 1 303 ? 17.191 -4.702 -20.043 1.00 94.25 303 ALA A C 1
ATOM 2462 O O . ALA A 1 303 ? 16.186 -4.867 -20.731 1.00 94.25 303 ALA A O 1
ATOM 2463 N N . ASP A 1 304 ? 17.953 -5.714 -19.634 1.00 93.25 304 ASP A N 1
ATOM 2464 C CA . ASP A 1 304 ? 17.550 -7.119 -19.680 1.00 93.25 304 ASP A CA 1
ATOM 2465 C C . ASP A 1 304 ? 16.370 -7.403 -18.732 1.00 93.25 304 ASP A C 1
ATOM 2467 O O . ASP A 1 304 ? 16.117 -6.673 -17.771 1.00 93.25 304 ASP A O 1
ATOM 2471 N N . THR A 1 305 ? 15.646 -8.489 -19.006 1.00 95.38 305 THR A N 1
ATOM 2472 C CA . THR A 1 305 ? 14.411 -8.866 -18.301 1.00 95.38 305 THR A CA 1
ATOM 2473 C C . THR A 1 305 ? 14.621 -9.113 -16.807 1.00 95.38 305 THR A C 1
ATOM 2475 O O . THR A 1 305 ? 13.755 -8.756 -16.010 1.00 95.38 305 THR A O 1
ATOM 2478 N N . ALA A 1 306 ? 15.773 -9.661 -16.407 1.00 93.94 306 ALA A N 1
ATOM 2479 C CA . ALA A 1 306 ? 16.106 -9.902 -15.004 1.00 93.94 306 ALA A CA 1
ATOM 2480 C C . ALA A 1 306 ? 16.276 -8.586 -14.229 1.00 93.94 306 ALA A C 1
ATOM 2482 O O . ALA A 1 306 ? 15.695 -8.409 -13.157 1.00 93.94 306 ALA A O 1
ATOM 2483 N N . THR A 1 307 ? 17.014 -7.633 -14.802 1.00 95.00 307 THR A N 1
ATOM 2484 C CA . THR A 1 307 ? 17.187 -6.296 -14.222 1.00 95.00 307 THR A CA 1
ATOM 2485 C C . THR A 1 307 ? 15.859 -5.537 -14.156 1.00 95.00 307 THR A C 1
ATOM 2487 O O . THR A 1 307 ? 15.538 -4.955 -13.119 1.00 95.00 307 THR A O 1
ATOM 2490 N N . LEU A 1 308 ? 15.057 -5.584 -15.228 1.00 95.75 308 LEU A N 1
ATOM 2491 C CA . LEU A 1 308 ? 13.727 -4.965 -15.260 1.00 95.75 308 LEU A CA 1
ATOM 2492 C C . LEU A 1 308 ? 12.808 -5.543 -14.181 1.00 95.75 308 LEU A C 1
ATOM 2494 O O . LEU A 1 308 ? 12.190 -4.775 -13.451 1.00 95.75 308 LEU A O 1
ATOM 2498 N N . HIS A 1 309 ? 12.758 -6.871 -14.036 1.00 93.12 309 HIS A N 1
ATOM 2499 C CA . HIS A 1 309 ? 11.974 -7.531 -12.991 1.00 93.12 309 HIS A CA 1
ATOM 2500 C C . HIS A 1 309 ? 12.376 -7.040 -11.596 1.00 93.12 309 HIS A C 1
ATOM 2502 O O . HIS A 1 309 ? 11.527 -6.605 -10.818 1.00 93.12 309 HIS A O 1
ATOM 2508 N N . LYS A 1 310 ? 13.681 -7.069 -11.302 1.00 90.50 310 LYS A N 1
ATOM 2509 C CA . LYS A 1 310 ? 14.233 -6.673 -10.004 1.00 90.50 310 LYS A CA 1
ATOM 2510 C C . LYS A 1 310 ? 13.856 -5.235 -9.641 1.00 90.50 310 LYS A C 1
ATOM 2512 O O . LYS A 1 310 ? 13.330 -4.994 -8.555 1.00 90.50 310 LYS A O 1
ATOM 2517 N N . ILE A 1 311 ? 14.097 -4.282 -10.546 1.00 93.44 311 ILE A N 1
ATOM 2518 C CA . ILE A 1 311 ? 13.800 -2.866 -10.287 1.00 93.44 311 ILE A CA 1
ATOM 2519 C C . ILE A 1 311 ? 12.289 -2.636 -10.211 1.00 93.44 311 ILE A C 1
ATOM 2521 O O . ILE A 1 311 ? 11.842 -1.920 -9.319 1.00 93.44 311 ILE A O 1
ATOM 2525 N N . ALA A 1 312 ? 11.500 -3.282 -11.074 1.00 92.50 312 ALA A N 1
ATOM 2526 C CA . ALA A 1 312 ? 10.049 -3.132 -11.081 1.00 92.50 312 ALA A CA 1
ATOM 2527 C C . ALA A 1 312 ? 9.400 -3.595 -9.773 1.00 92.50 312 ALA A C 1
ATOM 2529 O O . ALA A 1 312 ? 8.554 -2.891 -9.224 1.00 92.50 312 ALA A O 1
ATOM 2530 N N . VAL A 1 313 ? 9.829 -4.737 -9.228 1.00 87.00 313 VAL A N 1
ATOM 2531 C CA . VAL A 1 313 ? 9.338 -5.221 -7.928 1.00 87.00 313 VAL A CA 1
ATOM 2532 C C . VAL A 1 313 ? 9.707 -4.250 -6.805 1.00 87.00 313 VAL A C 1
ATOM 2534 O O . VAL A 1 313 ? 8.860 -3.937 -5.972 1.00 87.00 313 VAL A O 1
ATOM 2537 N N . MET A 1 314 ? 10.931 -3.711 -6.790 1.00 87.00 314 MET A N 1
ATOM 2538 C CA . MET A 1 314 ? 11.316 -2.705 -5.791 1.00 87.00 314 MET A CA 1
ATOM 2539 C C . MET A 1 314 ? 10.512 -1.404 -5.939 1.00 87.00 314 MET A C 1
ATOM 2541 O O . MET A 1 314 ? 10.065 -0.848 -4.940 1.00 87.00 314 MET A O 1
ATOM 2545 N N . ALA A 1 315 ? 10.293 -0.923 -7.166 1.00 91.12 315 ALA A N 1
ATOM 2546 C CA . ALA A 1 315 ? 9.604 0.336 -7.458 1.00 91.12 315 ALA A CA 1
ATOM 2547 C C . ALA A 1 315 ? 8.131 0.345 -7.016 1.00 91.12 315 ALA A C 1
ATOM 2549 O O . ALA A 1 315 ? 7.627 1.382 -6.573 1.00 91.12 315 ALA A O 1
ATOM 2550 N N . GLN A 1 316 ? 7.460 -0.811 -7.045 1.00 86.25 316 GLN A N 1
ATOM 2551 C CA . GLN A 1 316 ? 6.075 -0.959 -6.580 1.00 86.25 316 GLN A CA 1
ATOM 2552 C C . GLN A 1 316 ? 5.890 -0.538 -5.118 1.00 86.25 316 GLN A C 1
ATOM 2554 O O . GLN A 1 316 ? 4.912 0.142 -4.796 1.00 86.25 316 GLN A O 1
ATOM 2559 N N . CYS A 1 317 ? 6.867 -0.843 -4.258 1.00 84.62 317 CYS A N 1
ATOM 2560 C CA . CYS A 1 317 ? 6.890 -0.403 -2.862 1.00 84.62 317 CYS A CA 1
ATOM 2561 C C . CYS A 1 317 ? 6.807 1.128 -2.728 1.00 84.62 317 CYS A C 1
ATOM 2563 O O . CYS A 1 317 ? 6.220 1.660 -1.791 1.00 84.62 317 CYS A O 1
ATOM 2565 N N . PHE A 1 318 ? 7.335 1.858 -3.709 1.00 86.19 318 PHE A N 1
ATOM 2566 C CA . PHE A 1 318 ? 7.333 3.317 -3.738 1.00 86.19 318 PHE A CA 1
ATOM 2567 C C . PHE A 1 318 ? 6.142 3.897 -4.508 1.00 86.19 318 PHE A C 1
ATOM 2569 O O . PHE A 1 318 ? 5.957 5.109 -4.538 1.00 86.19 318 PHE A O 1
ATOM 2576 N N . GLY A 1 319 ? 5.259 3.057 -5.059 1.00 83.94 319 GLY A N 1
ATOM 2577 C CA . GLY A 1 319 ? 4.162 3.505 -5.921 1.00 83.94 319 GLY A CA 1
ATOM 2578 C C . GLY A 1 319 ? 4.645 4.027 -7.270 1.00 83.94 319 GLY A C 1
ATOM 2579 O O . GLY A 1 319 ? 3.946 4.818 -7.895 1.00 83.94 319 GLY A O 1
ATOM 2580 N N . ILE A 1 320 ? 5.833 3.598 -7.700 1.00 90.56 320 ILE A N 1
ATOM 2581 C CA . ILE A 1 320 ? 6.420 3.965 -8.983 1.00 90.56 320 ILE A CA 1
ATOM 2582 C C . ILE A 1 320 ? 6.155 2.830 -9.969 1.00 90.56 320 ILE A C 1
ATOM 2584 O O . ILE A 1 320 ? 6.529 1.681 -9.740 1.00 90.56 320 ILE A O 1
ATOM 2588 N N . GLN A 1 321 ? 5.513 3.162 -11.084 1.00 91.69 321 GLN A N 1
ATOM 2589 C CA . GLN A 1 321 ? 5.300 2.247 -12.197 1.00 91.69 321 GLN A CA 1
ATOM 2590 C C . GLN A 1 321 ? 6.595 2.102 -12.992 1.00 91.69 321 GLN A C 1
ATOM 2592 O O . GLN A 1 321 ? 7.153 3.091 -13.458 1.00 91.69 321 GLN A O 1
ATOM 2597 N N . THR A 1 322 ? 7.083 0.879 -13.183 1.00 95.25 322 THR A N 1
ATOM 2598 C CA . THR A 1 322 ? 8.245 0.645 -14.048 1.00 95.25 322 THR A CA 1
ATOM 2599 C C . THR A 1 322 ? 7.791 0.238 -15.438 1.00 95.25 322 THR A C 1
ATOM 2601 O O . THR A 1 322 ? 6.967 -0.660 -15.597 1.00 95.25 322 THR A O 1
ATOM 2604 N N . HIS A 1 323 ? 8.340 0.903 -16.445 1.00 96.31 323 HIS A N 1
ATOM 2605 C CA . HIS A 1 323 ? 8.073 0.646 -17.849 1.00 96.31 323 HIS A CA 1
ATOM 2606 C C . HIS A 1 323 ? 9.370 0.274 -18.562 1.00 96.31 323 HIS A C 1
ATOM 2608 O O . HIS A 1 323 ? 10.411 0.896 -18.341 1.00 96.31 323 HIS A O 1
ATOM 2614 N N . ALA A 1 324 ? 9.310 -0.729 -19.435 1.00 96.88 324 ALA A N 1
ATOM 2615 C CA . ALA A 1 324 ? 10.430 -1.025 -20.317 1.00 96.88 324 ALA A CA 1
ATOM 2616 C C . ALA A 1 324 ? 10.460 -0.006 -21.457 1.00 96.88 324 ALA A C 1
ATOM 2618 O O . ALA A 1 324 ? 9.439 0.239 -22.096 1.00 96.88 324 ALA A O 1
ATOM 2619 N N . TRP A 1 325 ? 11.631 0.558 -21.723 1.00 95.56 325 TRP A N 1
ATOM 2620 C CA . TRP A 1 325 ? 11.892 1.394 -22.885 1.00 95.56 325 TRP A CA 1
ATOM 2621 C C . TRP A 1 325 ? 12.755 0.614 -23.873 1.00 95.56 325 TRP A C 1
ATOM 2623 O O . TRP A 1 325 ? 13.881 0.198 -23.562 1.00 95.56 325 TRP A O 1
ATOM 2633 N N . PHE A 1 326 ? 12.181 0.365 -25.045 1.00 92.06 326 PHE A N 1
ATOM 2634 C CA . PHE A 1 326 ? 12.744 -0.482 -26.079 1.00 92.06 326 PHE A CA 1
ATOM 2635 C C . PHE A 1 326 ? 12.989 0.345 -27.339 1.00 92.06 326 PHE A C 1
ATOM 2637 O O . PHE A 1 326 ? 12.044 0.775 -27.992 1.00 92.06 326 PHE A O 1
ATOM 2644 N N . VAL A 1 327 ? 14.268 0.518 -27.685 1.00 89.31 327 VAL A N 1
ATOM 2645 C CA . VAL A 1 327 ? 14.680 1.052 -28.988 1.00 89.31 327 VAL A CA 1
ATOM 2646 C C . VAL A 1 327 ? 14.335 0.013 -30.042 1.00 89.31 327 VAL A C 1
ATOM 2648 O O . VAL A 1 327 ? 15.004 -1.016 -30.160 1.00 89.31 327 VAL A O 1
ATOM 2651 N N . THR A 1 328 ? 13.259 0.263 -30.773 1.00 91.75 328 THR A N 1
ATOM 2652 C CA . THR A 1 328 ? 12.546 -0.782 -31.506 1.00 91.75 328 THR A CA 1
ATOM 2653 C C . THR A 1 328 ? 13.319 -1.192 -32.748 1.00 91.75 328 THR A C 1
ATOM 2655 O O . THR A 1 328 ? 13.591 -2.372 -32.973 1.00 91.75 328 THR A O 1
ATOM 2658 N N . MET A 1 329 ? 13.697 -0.199 -33.555 1.00 93.88 329 MET A N 1
ATOM 2659 C CA . MET A 1 329 ? 14.234 -0.431 -34.897 1.00 93.88 329 MET A CA 1
ATOM 2660 C C . MET A 1 329 ? 15.738 -0.206 -35.005 1.00 93.88 329 MET A C 1
ATOM 2662 O O . MET A 1 329 ? 16.356 -0.754 -35.914 1.00 93.88 329 MET A O 1
ATOM 2666 N N . ASN A 1 330 ? 16.340 0.572 -34.106 1.00 93.50 330 ASN A N 1
ATOM 2667 C CA . ASN A 1 330 ? 17.772 0.851 -34.137 1.00 93.50 330 ASN A CA 1
ATOM 2668 C C . ASN A 1 330 ? 18.555 -0.188 -33.316 1.00 93.50 330 ASN A C 1
ATOM 2670 O O . ASN A 1 330 ? 18.554 -0.156 -32.087 1.00 93.50 330 ASN A O 1
ATOM 2674 N N . ASN A 1 331 ? 19.247 -1.098 -34.005 1.00 91.81 331 ASN A N 1
ATOM 2675 C CA . ASN A 1 331 ? 20.046 -2.153 -33.389 1.00 91.81 331 ASN A CA 1
ATOM 2676 C C . ASN A 1 331 ? 21.388 -2.335 -34.124 1.00 91.81 331 ASN A C 1
ATOM 2678 O O . ASN A 1 331 ? 21.458 -3.065 -35.113 1.00 91.81 331 ASN A O 1
ATOM 2682 N N . PRO A 1 332 ? 22.486 -1.756 -33.602 1.00 88.56 332 PRO A N 1
ATOM 2683 C CA . PRO A 1 332 ? 23.821 -1.894 -34.190 1.00 88.56 332 PRO A CA 1
ATOM 2684 C C . PRO A 1 332 ? 24.382 -3.319 -34.218 1.00 88.56 332 PRO A C 1
ATOM 2686 O O . PRO A 1 332 ? 25.389 -3.556 -34.875 1.00 88.56 332 PRO A O 1
ATOM 2689 N N . LYS A 1 333 ? 23.762 -4.257 -33.492 1.00 90.69 333 LYS A N 1
ATOM 2690 C CA . LYS A 1 333 ? 24.159 -5.670 -33.441 1.00 90.69 333 LYS A CA 1
ATOM 2691 C C . LYS A 1 333 ? 23.284 -6.567 -34.321 1.00 90.69 333 LYS A C 1
ATOM 2693 O O . LYS A 1 333 ? 23.431 -7.785 -34.257 1.00 90.69 333 LYS A O 1
ATOM 2698 N N . ALA A 1 334 ? 22.341 -5.999 -35.073 1.00 93.88 334 ALA A N 1
ATOM 2699 C CA . ALA A 1 334 ? 21.512 -6.778 -35.982 1.00 93.88 334 ALA A CA 1
ATOM 2700 C C . ALA A 1 334 ? 22.365 -7.381 -37.117 1.00 93.88 334 ALA A C 1
ATOM 2702 O O . ALA A 1 334 ? 23.345 -6.756 -37.534 1.00 93.88 334 ALA A O 1
ATOM 2703 N N . PRO A 1 335 ? 21.993 -8.563 -37.639 1.00 96.19 335 PRO A N 1
ATOM 2704 C CA . PRO A 1 335 ? 22.591 -9.111 -38.851 1.00 96.19 335 PRO A CA 1
ATOM 2705 C C . PRO A 1 335 ? 22.544 -8.105 -40.009 1.00 96.19 335 PRO A C 1
ATOM 2707 O O . PRO A 1 335 ? 21.581 -7.345 -40.141 1.00 96.19 335 PRO A O 1
ATOM 2710 N N . ALA A 1 336 ? 23.581 -8.088 -40.847 1.00 95.62 336 ALA A N 1
ATOM 2711 C CA . ALA A 1 336 ? 23.721 -7.114 -41.931 1.00 95.62 336 ALA A CA 1
ATOM 2712 C C . ALA A 1 336 ? 22.532 -7.157 -42.906 1.00 95.62 336 ALA A C 1
ATOM 2714 O O . ALA A 1 336 ? 22.054 -6.119 -43.360 1.00 95.62 336 ALA A O 1
ATOM 2715 N N . GLU A 1 337 ? 22.009 -8.354 -43.164 1.00 96.00 337 GLU A N 1
ATOM 2716 C CA . GLU A 1 337 ? 20.858 -8.617 -44.021 1.00 96.00 337 GLU A CA 1
ATOM 2717 C C . GLU A 1 337 ? 19.520 -8.160 -43.421 1.00 96.00 337 GLU A C 1
ATOM 2719 O O . GLU A 1 337 ? 18.509 -8.140 -44.120 1.00 96.00 337 GLU A O 1
ATOM 2724 N N . TRP A 1 338 ? 19.491 -7.774 -42.140 1.00 97.25 338 TRP A N 1
ATOM 2725 C CA . TRP A 1 338 ? 18.307 -7.180 -41.511 1.00 97.25 338 TRP A CA 1
ATOM 2726 C C . TRP A 1 338 ? 18.259 -5.664 -41.661 1.00 97.25 338 TRP A C 1
ATOM 2728 O O . TRP A 1 338 ? 17.206 -5.072 -41.421 1.00 97.25 338 TRP A O 1
ATOM 2738 N N . LEU A 1 339 ? 19.376 -5.023 -42.005 1.00 96.56 339 LEU A N 1
ATOM 2739 C CA . LEU A 1 339 ? 19.490 -3.571 -42.023 1.00 96.56 339 LEU A CA 1
ATOM 2740 C C . LEU A 1 339 ? 18.827 -2.965 -43.262 1.00 96.56 339 LEU A C 1
ATOM 2742 O O . LEU A 1 339 ? 18.848 -3.534 -44.352 1.00 96.56 339 LEU A O 1
ATOM 2746 N N . SER A 1 340 ? 18.218 -1.794 -43.080 1.00 95.25 340 SER A N 1
ATOM 2747 C CA . SER A 1 340 ? 17.496 -1.102 -44.145 1.00 95.25 340 SER A CA 1
ATOM 2748 C C . SER A 1 340 ? 18.412 -0.730 -45.309 1.00 95.25 340 SER A C 1
ATOM 2750 O O . SER A 1 340 ? 19.557 -0.309 -45.127 1.00 95.25 340 SER A O 1
ATOM 2752 N N . VAL A 1 341 ? 17.859 -0.853 -46.511 1.00 93.69 341 VAL A N 1
ATOM 2753 C CA . VAL A 1 341 ? 18.488 -0.477 -47.776 1.00 93.69 341 VAL A CA 1
ATOM 2754 C C . VAL A 1 341 ? 17.753 0.747 -48.306 1.00 93.69 341 VAL A C 1
ATOM 2756 O O . VAL A 1 341 ? 16.522 0.770 -48.316 1.00 93.69 341 VAL A O 1
ATOM 2759 N N . ASN A 1 342 ? 18.491 1.786 -48.691 1.00 91.50 342 ASN A N 1
ATOM 2760 C CA . ASN A 1 342 ? 17.885 2.993 -49.250 1.00 91.50 342 ASN A CA 1
ATOM 2761 C C . ASN A 1 342 ? 17.470 2.798 -50.723 1.00 91.50 342 ASN A C 1
ATOM 2763 O O . ASN A 1 342 ? 17.758 1.774 -51.338 1.00 91.50 342 ASN A O 1
ATOM 2767 N N . GLU A 1 343 ? 16.834 3.810 -51.316 1.00 92.62 343 GLU A N 1
ATOM 2768 C CA . GLU A 1 343 ? 16.394 3.781 -52.722 1.00 92.62 343 GLU A CA 1
ATOM 2769 C C . GLU A 1 343 ? 17.529 3.544 -53.737 1.00 92.62 343 GLU A C 1
ATOM 2771 O O . GLU A 1 343 ? 17.287 3.053 -54.834 1.00 92.62 343 GLU A O 1
ATOM 2776 N N . GLN A 1 344 ? 18.778 3.850 -53.366 1.00 93.56 344 GLN A N 1
ATOM 2777 C CA . GLN A 1 344 ? 19.963 3.650 -54.206 1.00 93.56 344 GLN A CA 1
ATOM 2778 C C . GLN A 1 344 ? 20.534 2.228 -54.087 1.00 93.56 344 GLN A C 1
ATOM 2780 O O . GLN A 1 344 ? 21.623 1.964 -54.594 1.00 93.56 344 GLN A O 1
ATOM 2785 N N . GLY A 1 345 ? 19.859 1.328 -53.366 1.00 93.00 345 GLY A N 1
ATOM 2786 C CA . GLY A 1 345 ? 20.336 -0.032 -53.120 1.00 93.00 345 GLY A CA 1
ATOM 2787 C C . GLY A 1 345 ? 21.462 -0.120 -52.087 1.00 93.00 345 GLY A C 1
ATOM 2788 O O . GLY A 1 345 ? 22.067 -1.178 -51.935 1.00 93.00 345 GLY A O 1
ATOM 2789 N N . LYS A 1 346 ? 21.761 0.962 -51.355 1.00 93.00 346 LYS A N 1
ATOM 2790 C CA . LYS A 1 346 ? 22.850 0.976 -50.373 1.00 93.00 346 LYS A CA 1
ATOM 2791 C C . LYS A 1 346 ? 22.349 0.550 -48.998 1.00 93.00 346 LYS A C 1
ATOM 2793 O O . LYS A 1 346 ? 21.440 1.171 -48.442 1.00 93.00 346 LYS A O 1
ATOM 2798 N N . SER A 1 347 ? 22.967 -0.491 -48.446 1.00 93.88 347 SER A N 1
ATOM 2799 C CA . SER A 1 347 ? 22.630 -1.029 -47.128 1.00 93.88 347 SER A CA 1
ATOM 2800 C C . SER A 1 347 ? 23.226 -0.197 -45.994 1.00 93.88 347 SER A C 1
ATOM 2802 O O . SER A 1 347 ? 24.388 0.216 -46.045 1.00 93.88 347 SER A O 1
ATOM 2804 N N . LEU A 1 348 ? 22.465 -0.039 -44.909 1.00 94.00 348 LEU A N 1
ATOM 2805 C CA . LEU A 1 348 ? 22.982 0.454 -43.632 1.00 94.00 348 LEU A CA 1
ATOM 2806 C C . LEU A 1 348 ? 24.011 -0.491 -42.991 1.00 94.00 348 LEU A C 1
ATOM 2808 O O . LEU A 1 348 ? 24.629 -0.105 -42.006 1.00 94.00 348 LEU A O 1
ATOM 2812 N N . ALA A 1 349 ? 24.247 -1.696 -43.512 1.00 92.25 349 ALA A N 1
ATOM 2813 C CA . ALA A 1 349 ? 25.391 -2.512 -43.099 1.00 92.25 349 ALA A CA 1
ATOM 2814 C C . ALA A 1 349 ? 26.731 -1.857 -43.473 1.00 92.25 349 ALA A C 1
ATOM 2816 O O . ALA A 1 349 ? 27.675 -1.880 -42.686 1.00 92.25 349 ALA A O 1
ATOM 2817 N N . GLU A 1 350 ? 26.782 -1.205 -44.633 1.00 91.38 350 GLU A N 1
ATOM 2818 C CA . GLU A 1 350 ? 28.003 -0.642 -45.222 1.00 91.38 350 GLU A CA 1
ATOM 2819 C C . GLU A 1 350 ? 28.046 0.883 -45.114 1.00 91.38 350 GLU A C 1
ATOM 2821 O O . GLU A 1 350 ? 29.115 1.485 -45.036 1.00 91.38 350 GLU A O 1
ATOM 2826 N N . GLN A 1 351 ? 26.873 1.514 -45.097 1.00 90.00 351 GLN A N 1
ATOM 2827 C CA . GLN A 1 351 ? 26.732 2.960 -45.030 1.00 90.00 351 GLN A CA 1
ATOM 2828 C C . GLN A 1 351 ? 26.387 3.440 -43.617 1.00 90.00 351 GLN A C 1
ATOM 2830 O O . GLN A 1 351 ? 25.976 2.685 -42.726 1.00 90.00 351 GLN A O 1
ATOM 2835 N N . LYS A 1 352 ? 26.548 4.747 -43.426 1.00 89.44 352 LYS A N 1
ATOM 2836 C CA . LYS A 1 352 ? 26.099 5.469 -42.237 1.00 89.44 352 LYS A CA 1
ATOM 2837 C C . LYS A 1 352 ? 24.754 6.132 -42.522 1.00 89.44 352 LYS A C 1
ATOM 2839 O O . LYS A 1 352 ? 24.503 6.583 -43.639 1.00 89.44 352 LYS A O 1
ATOM 2844 N N . ALA A 1 353 ? 23.894 6.178 -41.510 1.00 88.00 353 ALA A N 1
ATOM 2845 C CA . ALA A 1 353 ? 22.720 7.040 -41.533 1.00 88.00 353 ALA A CA 1
ATOM 2846 C C . ALA A 1 353 ? 23.137 8.507 -41.296 1.00 88.00 353 ALA A C 1
ATOM 2848 O O . ALA A 1 353 ? 24.317 8.813 -41.156 1.00 88.00 353 ALA A O 1
ATOM 2849 N N . TYR A 1 354 ? 22.161 9.413 -41.194 1.00 88.38 354 TYR A N 1
ATOM 2850 C CA . TYR A 1 354 ? 22.401 10.822 -40.845 1.00 88.38 354 TYR A CA 1
ATOM 2851 C C . TYR A 1 354 ? 23.030 11.010 -39.449 1.00 88.38 354 TYR A C 1
ATOM 2853 O O . TYR A 1 354 ? 23.583 12.066 -39.157 1.00 88.38 354 TYR A O 1
ATOM 2861 N N . VAL A 1 355 ? 22.958 9.981 -38.597 1.00 89.00 355 VAL A N 1
ATOM 2862 C CA . VAL A 1 355 ? 23.728 9.850 -37.358 1.00 89.00 355 VAL A CA 1
ATOM 2863 C C . VAL A 1 355 ? 24.487 8.527 -37.411 1.00 89.00 355 VAL A C 1
ATOM 2865 O O . VAL A 1 355 ? 23.893 7.462 -37.585 1.00 89.00 355 VAL A O 1
ATOM 2868 N N . ASP A 1 356 ? 25.803 8.600 -37.235 1.00 88.75 356 ASP A N 1
ATOM 2869 C CA . ASP A 1 356 ? 26.747 7.517 -37.540 1.00 88.75 356 ASP A CA 1
ATOM 2870 C C . ASP A 1 356 ? 26.478 6.188 -36.825 1.00 88.75 356 ASP A C 1
ATOM 2872 O O . ASP A 1 356 ? 26.801 5.126 -37.359 1.00 88.75 356 ASP A O 1
ATOM 2876 N N . TYR A 1 357 ? 25.898 6.231 -35.625 1.00 84.94 357 TYR A N 1
ATOM 2877 C CA . TYR A 1 357 ? 25.626 5.034 -34.830 1.00 84.94 357 TYR A CA 1
ATOM 2878 C C . TYR A 1 357 ? 24.252 4.408 -35.103 1.00 84.94 357 TYR A C 1
ATOM 2880 O O . TYR A 1 357 ? 23.960 3.342 -34.559 1.00 84.94 357 TYR A O 1
ATOM 2888 N N . PHE A 1 358 ? 23.400 5.033 -35.923 1.00 92.44 358 PHE A N 1
ATOM 2889 C CA . PHE A 1 358 ? 22.099 4.462 -36.253 1.00 92.44 358 PHE A CA 1
ATOM 2890 C C . PHE A 1 358 ? 22.216 3.331 -37.272 1.00 92.44 358 PHE A C 1
ATOM 2892 O O . PHE A 1 358 ? 22.747 3.488 -38.373 1.00 92.44 358 PHE A O 1
ATOM 2899 N N . LYS A 1 359 ? 21.652 2.186 -36.892 1.00 93.81 359 LYS A N 1
ATOM 2900 C CA . LYS A 1 359 ? 21.543 0.970 -37.695 1.00 93.81 359 LYS A CA 1
ATOM 2901 C C . LYS A 1 359 ? 20.102 0.478 -37.609 1.00 93.81 359 LYS A C 1
ATOM 2903 O O . LYS A 1 359 ? 19.751 -0.340 -36.759 1.00 93.81 359 LYS A O 1
ATOM 2908 N N . PHE A 1 360 ? 19.252 1.044 -38.463 1.00 95.88 360 PHE A N 1
ATOM 2909 C CA . PHE A 1 360 ? 17.835 0.700 -38.511 1.00 95.88 360 PHE A CA 1
ATOM 2910 C C . PHE A 1 360 ? 17.619 -0.627 -39.238 1.00 95.88 360 PHE A C 1
ATOM 2912 O O . PHE A 1 360 ? 18.078 -0.807 -40.366 1.00 95.88 360 PHE A O 1
ATOM 2919 N N . MET A 1 361 ? 16.899 -1.540 -38.595 1.00 96.25 361 MET A N 1
ATOM 2920 C CA . MET A 1 361 ? 16.419 -2.777 -39.205 1.00 96.25 361 MET A CA 1
ATOM 2921 C C . MET A 1 361 ? 15.243 -2.495 -40.157 1.00 96.25 361 MET A C 1
ATOM 2923 O O . MET A 1 361 ? 14.512 -1.519 -39.984 1.00 96.25 361 MET A O 1
ATOM 2927 N N . CYS A 1 362 ? 15.022 -3.370 -41.137 1.00 94.94 362 CYS A N 1
ATOM 2928 C CA . CYS A 1 362 ? 13.914 -3.279 -42.084 1.00 94.94 362 CYS A CA 1
ATOM 2929 C C . CYS A 1 362 ? 12.670 -4.024 -41.556 1.00 94.94 362 CYS A C 1
ATOM 2931 O O . CYS A 1 362 ? 12.693 -5.255 -41.458 1.00 94.94 362 CYS A O 1
ATOM 2933 N N . PRO A 1 363 ? 11.544 -3.338 -41.273 1.00 92.88 363 PRO A N 1
ATOM 2934 C CA . PRO A 1 363 ? 10.345 -3.978 -40.720 1.00 92.88 363 PRO A CA 1
ATOM 2935 C C . PRO A 1 363 ? 9.599 -4.865 -41.734 1.00 92.88 363 PRO A C 1
ATOM 2937 O O . PRO A 1 363 ? 8.741 -5.657 -41.345 1.00 92.88 363 PRO A O 1
ATOM 2940 N N . GLY A 1 364 ? 9.918 -4.771 -43.031 1.00 94.44 364 GLY A N 1
ATOM 2941 C CA . GLY A 1 364 ? 9.342 -5.642 -44.062 1.00 94.44 364 GLY A CA 1
ATOM 2942 C C . GLY A 1 364 ? 9.828 -7.094 -43.969 1.00 94.44 364 GLY A C 1
ATOM 2943 O O . GLY A 1 364 ? 9.111 -8.028 -44.346 1.00 94.44 364 GLY A O 1
ATOM 2944 N N . LEU A 1 365 ? 11.021 -7.310 -43.406 1.00 96.56 365 LEU A N 1
ATOM 2945 C CA . LEU A 1 365 ? 11.639 -8.629 -43.328 1.00 96.56 365 LEU A CA 1
ATOM 2946 C C . LEU A 1 365 ? 10.930 -9.515 -42.288 1.00 96.56 365 LEU A C 1
ATOM 2948 O O . LEU A 1 365 ? 10.753 -9.092 -41.141 1.00 96.56 365 LEU A O 1
ATOM 2952 N N . PRO A 1 366 ? 10.552 -10.764 -42.632 1.00 97.69 366 PRO A N 1
ATOM 2953 C CA . PRO A 1 366 ? 9.963 -11.698 -41.670 1.00 97.69 366 PRO A CA 1
ATOM 2954 C C . PRO A 1 366 ? 10.838 -11.922 -40.429 1.00 97.69 366 PRO A C 1
ATOM 2956 O O . PRO A 1 366 ? 10.321 -11.973 -39.317 1.00 97.69 366 PRO A O 1
ATOM 2959 N N . ALA A 1 367 ? 12.163 -11.985 -40.598 1.00 97.06 367 ALA A N 1
ATOM 2960 C CA . ALA A 1 367 ? 13.102 -12.179 -39.493 1.00 97.06 367 ALA A CA 1
ATOM 2961 C C . ALA A 1 367 ? 13.068 -11.023 -38.475 1.00 97.06 367 ALA A C 1
ATOM 2963 O O . ALA A 1 367 ? 13.025 -11.268 -37.271 1.00 97.06 367 ALA A O 1
ATOM 2964 N N . VAL A 1 368 ? 12.990 -9.774 -38.950 1.00 97.19 368 VAL A N 1
ATOM 2965 C CA . VAL A 1 368 ? 12.887 -8.585 -38.087 1.00 97.19 368 VAL A CA 1
ATOM 2966 C C . VAL A 1 368 ? 11.544 -8.562 -37.361 1.00 97.19 368 VAL A C 1
ATOM 2968 O O . VAL A 1 368 ? 11.506 -8.342 -36.153 1.00 97.19 368 VAL A O 1
ATOM 2971 N N . ARG A 1 369 ? 10.438 -8.872 -38.050 1.00 96.56 369 ARG A N 1
ATOM 2972 C CA . ARG A 1 369 ? 9.114 -8.985 -37.409 1.00 96.56 369 ARG A CA 1
ATOM 2973 C C . ARG A 1 369 ? 9.094 -10.052 -36.313 1.00 96.56 369 ARG A C 1
ATOM 2975 O O . ARG A 1 369 ? 8.581 -9.794 -35.227 1.00 96.56 369 ARG A O 1
ATOM 2982 N N . ASN A 1 370 ? 9.708 -11.209 -36.564 1.00 96.88 370 ASN A N 1
ATOM 2983 C CA . ASN A 1 370 ? 9.838 -12.275 -35.570 1.00 96.88 370 ASN A CA 1
ATOM 2984 C C . ASN A 1 370 ? 10.698 -11.842 -34.375 1.00 96.88 370 ASN A C 1
ATOM 2986 O O . ASN A 1 370 ? 10.327 -12.106 -33.235 1.00 96.88 370 ASN A O 1
ATOM 2990 N N . TYR A 1 371 ? 11.808 -11.137 -34.614 1.00 95.50 371 TYR A N 1
ATOM 2991 C CA . TYR A 1 371 ? 12.635 -10.568 -33.548 1.00 95.50 371 TYR A CA 1
ATOM 2992 C C . TYR A 1 371 ? 11.835 -9.610 -32.651 1.00 95.50 371 TYR A C 1
ATOM 2994 O O . TYR A 1 371 ? 11.848 -9.766 -31.430 1.00 95.50 371 TYR A O 1
ATOM 3002 N N . LEU A 1 372 ? 11.097 -8.664 -33.241 1.00 95.12 372 LEU A N 1
ATOM 3003 C CA . LEU A 1 372 ? 10.278 -7.704 -32.492 1.00 95.12 372 LEU A CA 1
ATOM 3004 C C . LEU A 1 372 ? 9.177 -8.403 -31.690 1.00 95.12 372 LEU A C 1
ATOM 3006 O O . LEU A 1 372 ? 8.968 -8.083 -30.520 1.00 95.12 372 LEU A O 1
ATOM 3010 N N . HIS A 1 373 ? 8.511 -9.391 -32.293 1.00 95.00 373 HIS A N 1
ATOM 3011 C CA . HIS A 1 373 ? 7.482 -10.178 -31.620 1.00 95.00 373 HIS A CA 1
ATOM 3012 C C . HIS A 1 373 ? 8.054 -10.966 -30.431 1.00 95.00 373 HIS A C 1
ATOM 3014 O O . HIS A 1 373 ? 7.495 -10.923 -29.336 1.00 95.00 373 HIS A O 1
ATOM 3020 N N . ASN A 1 374 ? 9.210 -11.614 -30.601 1.00 95.12 374 ASN A N 1
ATOM 3021 C CA . ASN A 1 374 ? 9.885 -12.327 -29.517 1.00 95.12 374 ASN A CA 1
ATOM 3022 C C . ASN A 1 374 ? 10.306 -11.376 -28.395 1.00 95.12 374 ASN A C 1
ATOM 3024 O O . ASN A 1 374 ? 10.052 -11.659 -27.225 1.00 95.12 374 ASN A O 1
ATOM 3028 N N . LYS A 1 375 ? 10.871 -10.211 -28.738 1.00 93.50 375 LYS A N 1
ATOM 3029 C CA . LYS A 1 375 ? 11.263 -9.202 -27.749 1.00 93.50 375 LYS A CA 1
ATOM 3030 C C . LYS A 1 375 ? 10.068 -8.682 -26.953 1.00 93.50 375 LYS A C 1
ATOM 3032 O O . LYS A 1 375 ? 10.165 -8.507 -25.740 1.00 93.50 375 LYS A O 1
ATOM 3037 N N . MET A 1 376 ? 8.937 -8.469 -27.619 1.00 94.19 376 MET A N 1
ATOM 3038 C CA . MET A 1 376 ? 7.687 -8.085 -26.972 1.00 94.19 376 MET A CA 1
ATOM 3039 C C . MET A 1 376 ? 7.209 -9.159 -25.994 1.00 94.19 376 MET A C 1
ATOM 3041 O O . MET A 1 376 ? 6.936 -8.846 -24.839 1.00 94.19 376 MET A O 1
ATOM 3045 N N . ASN A 1 377 ? 7.200 -10.428 -26.410 1.00 95.50 377 ASN A N 1
ATOM 3046 C CA . ASN A 1 377 ? 6.826 -11.549 -25.544 1.00 95.50 377 ASN A CA 1
ATOM 3047 C C . ASN A 1 377 ? 7.744 -11.671 -24.316 1.00 95.50 377 ASN A C 1
ATOM 3049 O O . ASN A 1 377 ? 7.250 -11.858 -23.204 1.00 95.50 377 ASN A O 1
ATOM 3053 N N . GLU A 1 378 ? 9.058 -11.492 -24.485 1.00 95.88 378 GLU A N 1
ATOM 3054 C CA . GLU A 1 378 ? 10.014 -11.454 -23.370 1.00 95.88 378 GLU A CA 1
ATOM 3055 C C . GLU A 1 378 ? 9.688 -10.345 -22.366 1.00 95.88 378 GLU A C 1
ATOM 3057 O O . GLU A 1 378 ? 9.686 -10.590 -21.162 1.00 95.88 378 GLU A O 1
ATOM 3062 N N . LEU A 1 379 ? 9.420 -9.127 -22.850 1.00 96.19 379 LEU A N 1
ATOM 3063 C CA . LEU A 1 379 ? 9.129 -7.974 -21.997 1.00 96.19 379 LEU A CA 1
ATOM 3064 C C . LEU A 1 379 ? 7.761 -8.094 -21.314 1.00 96.19 379 LEU A C 1
ATOM 3066 O O . LEU A 1 379 ? 7.655 -7.796 -20.128 1.00 96.19 379 LEU A O 1
ATOM 3070 N N . MET A 1 380 ? 6.732 -8.581 -22.014 1.00 94.88 380 MET A N 1
ATOM 3071 C CA . MET A 1 380 ? 5.404 -8.825 -21.431 1.00 94.88 380 MET A CA 1
ATOM 3072 C C . MET A 1 380 ? 5.440 -9.888 -20.327 1.00 94.88 380 MET A C 1
ATOM 3074 O O . MET A 1 380 ? 4.645 -9.830 -19.391 1.00 94.88 380 MET A O 1
ATOM 3078 N N . ALA A 1 381 ? 6.372 -10.842 -20.404 1.00 95.44 381 ALA A N 1
ATOM 3079 C CA . ALA A 1 381 ? 6.557 -11.861 -19.375 1.00 95.44 381 ALA A CA 1
ATOM 3080 C C . ALA A 1 381 ? 7.248 -11.331 -18.100 1.00 95.44 381 ALA A C 1
ATOM 3082 O O . ALA A 1 381 ? 7.258 -12.019 -17.072 1.00 95.44 381 ALA A O 1
ATOM 3083 N N . VAL A 1 382 ? 7.824 -10.121 -18.126 1.00 94.44 382 VAL A N 1
ATOM 3084 C CA . VAL A 1 382 ? 8.504 -9.534 -16.964 1.00 94.44 382 VAL A CA 1
ATOM 3085 C C . VAL A 1 382 ? 7.482 -9.102 -15.917 1.00 94.44 382 VAL A C 1
ATOM 3087 O O . VAL A 1 382 ? 6.826 -8.064 -16.023 1.00 94.44 382 VAL A O 1
ATOM 3090 N N . LYS A 1 383 ? 7.395 -9.877 -14.833 1.00 89.19 383 LYS A N 1
ATOM 3091 C CA . LYS A 1 383 ? 6.548 -9.541 -13.683 1.00 89.19 383 LYS A CA 1
ATOM 3092 C C . LYS A 1 383 ? 6.948 -8.189 -13.091 1.00 89.19 383 LYS A C 1
ATOM 3094 O O . LYS A 1 383 ? 8.110 -7.977 -12.750 1.00 89.19 383 LYS A O 1
ATOM 3099 N N . GLY A 1 384 ? 5.957 -7.326 -12.895 1.00 87.31 384 GLY A N 1
ATOM 3100 C CA . GLY A 1 384 ? 6.106 -6.026 -12.243 1.00 87.31 384 GLY A CA 1
ATOM 3101 C C . GLY A 1 384 ? 6.138 -4.837 -13.200 1.00 87.31 384 GLY A C 1
ATOM 3102 O O . GLY A 1 384 ? 5.872 -3.722 -12.752 1.00 87.31 384 GLY A O 1
ATOM 3103 N N . LEU A 1 385 ? 6.393 -5.054 -14.496 1.00 93.69 385 LEU A N 1
ATOM 3104 C CA . LEU A 1 385 ? 6.263 -3.987 -15.485 1.00 93.69 385 LEU A CA 1
ATOM 3105 C C . LEU A 1 385 ? 4.803 -3.546 -15.620 1.00 93.69 385 LEU A C 1
ATOM 3107 O O . LEU A 1 385 ? 3.892 -4.368 -15.687 1.00 93.69 385 LEU A O 1
ATOM 3111 N N . ALA A 1 386 ? 4.602 -2.234 -15.687 1.00 92.06 386 ALA A N 1
ATOM 3112 C CA . ALA A 1 386 ? 3.306 -1.605 -15.926 1.00 92.06 386 ALA A CA 1
ATOM 3113 C C . ALA A 1 386 ? 3.077 -1.278 -17.414 1.00 92.06 386 ALA A C 1
ATOM 3115 O O . ALA A 1 386 ? 1.953 -0.985 -17.819 1.00 92.06 386 ALA A O 1
ATOM 3116 N N . GLY A 1 387 ? 4.120 -1.357 -18.245 1.00 93.69 387 GLY A N 1
ATOM 3117 C CA . GLY A 1 387 ? 3.993 -1.237 -19.693 1.00 93.69 387 GLY A CA 1
ATOM 3118 C C . GLY A 1 387 ? 5.329 -1.239 -20.426 1.00 93.69 387 GLY A C 1
ATOM 3119 O O . GLY A 1 387 ? 6.402 -1.312 -19.824 1.00 93.69 387 GLY A O 1
ATOM 3120 N N . ILE A 1 388 ? 5.241 -1.149 -21.749 1.00 95.62 388 ILE A N 1
ATOM 3121 C CA . ILE A 1 388 ? 6.378 -1.166 -22.670 1.00 95.62 388 ILE A CA 1
ATOM 3122 C C . ILE A 1 388 ? 6.221 0.023 -23.616 1.00 95.62 388 ILE A C 1
ATOM 3124 O O . ILE A 1 388 ? 5.123 0.278 -24.104 1.00 95.62 388 ILE A O 1
ATOM 3128 N N . HIS A 1 389 ? 7.306 0.758 -23.837 1.00 94.06 389 HIS A N 1
ATOM 3129 C CA . HIS A 1 389 ? 7.364 1.913 -24.727 1.00 94.06 389 HIS A CA 1
ATOM 3130 C C . HIS A 1 389 ? 8.289 1.597 -25.890 1.00 94.06 389 HIS A C 1
ATOM 3132 O O . HIS A 1 389 ? 9.415 1.136 -25.680 1.00 94.06 389 HIS A O 1
ATOM 3138 N N . PHE A 1 390 ? 7.786 1.849 -27.092 1.00 90.81 390 PHE A N 1
ATOM 3139 C CA . PHE A 1 390 ? 8.530 1.738 -28.336 1.00 90.81 390 PHE A CA 1
ATOM 3140 C C . PHE A 1 390 ? 9.100 3.092 -28.694 1.00 90.81 390 PHE A C 1
ATOM 3142 O O . PHE A 1 390 ? 8.346 4.059 -28.800 1.00 90.81 390 PHE A O 1
ATOM 3149 N N . ASP A 1 391 ? 10.413 3.119 -28.865 1.00 88.00 391 ASP A N 1
ATOM 3150 C CA . ASP A 1 391 ? 11.141 4.243 -29.445 1.00 88.00 391 ASP A CA 1
ATOM 3151 C C . ASP A 1 391 ? 11.600 3.919 -30.867 1.00 88.00 391 ASP A C 1
ATOM 3153 O O . ASP A 1 391 ? 11.977 2.737 -31.112 1.00 88.00 391 ASP A O 1
#

Sequence (391 aa):
MSRCGKLIFMVWVLLIPAGLWGQRVQMAKQYTSCFTSDSVVVDGRLNERAWQKAVWSTPFVDIVTGDSAPDSIRTQFKMLWNNRFCYIAARLYEPGLRAILTRRDAIIYYDNDFEIFLDPDGDGLNYYEIEINARGTILDLFLPKPYNKGGKADLAWNAKGLRTAVARYGTLNQPQDTDSCWTVEMAIPWSALKQKPPEDNAVWRMNFSRVEWPAGLKAAAKKEALAKKQHLEENWVWSPQGKINMHIPEKWGYVEFVQEPAKPVVPKFWVWSQAHRNWSDQKWRETLNKLAQAGITGLLLSADTATLHKIAVMAQCFGIQTHAWFVTMNNPKAPAEWLSVNEQGKSLAEQKAYVDYFKFMCPGLPAVRNYLHNKMNELMAVKGLAGIHFD

Radius of gyration: 29.15 Å; chains: 1; bounding box: 53×98×107 Å

Foldseek 3Di:
DDDDDDDDDDDPDPPDPPPCPPPPPFDAAEAEAEEDPFDDDFAQFQPGPQSLLWDKFPWWAFQANRHHDPPQFTKIKTWYDYQWWTKIKMKTRHFAAEFPDDDAQDPGLVGWKKKKKWAQVLPLAKIKMWMAGQVGRIFIWIWNGFVVVVTDIDSVQDLPPKDKHKDFQDDYPDLPGTGTIMMIIITRTCVSVVHGGDDAFRKIFMKMKTWAADRPQDPVNVVVCVVVVHPRITIIMSFHQNDPDPSRSVRGHMYTYHHHRRGRDDDAAEDEDELPVVDDPVRLLVVLQVCLVVRHQEYEYEDALVSQLSSLSSNSSSNHAYEYEDAQFFDLPDDQVQFDADPVRRGPSPDADVHRRGTGGDCVDPVSVVVNVVVVVSNVPRPRHPYYDYD